Protein AF-0000000085068466 (afdb_homodimer)

Nearest PDB structures (foldseek):
  4yer-assembly1_A  TM=8.841E-01  e=5.218E-31  Thermotoga maritima MSB8
  4yer-assembly1_B  TM=8.976E-01  e=1.654E-29  Thermotoga maritima MSB8
  1vpl-assembly1_A-2  TM=9.574E-01  e=7.695E-24  Thermotoga maritima MSB8
  8ee6-assembly1_A  TM=7.856E-01  e=9.931E-26  Homo sapiens
  7lkz-assembly1_A  TM=7.893E-01  e=6.436E-24  Homo sapiens

Structure (mmCIF, N/CA/C/O backbone):
data_AF-0000000085068466-model_v1
#
loop_
_entity.id
_entity.type
_entity.pdbx_description
1 polymer 'ABC transporter related'
#
loop_
_atom_site.group_PDB
_atom_site.id
_atom_site.type_symbol
_atom_site.label_atom_id
_atom_site.label_alt_id
_atom_site.label_comp_id
_atom_site.label_asym_id
_atom_site.label_entity_id
_atom_site.label_seq_id
_atom_site.pdbx_PDB_ins_code
_atom_site.Cartn_x
_atom_site.Cartn_y
_atom_site.Cartn_z
_atom_site.occupancy
_atom_site.B_iso_or_equiv
_atom_site.auth_seq_id
_atom_site.auth_comp_id
_atom_site.auth_asym_id
_atom_site.auth_atom_id
_atom_site.pdbx_PDB_model_num
ATOM 1 N N . MET A 1 1 ? -16.109 25.438 18.203 1 51.28 1 MET A N 1
ATOM 2 C CA . MET A 1 1 ? -16.406 25 16.844 1 51.28 1 MET A CA 1
ATOM 3 C C . MET A 1 1 ? -15.141 24.953 16 1 51.28 1 MET A C 1
ATOM 5 O O . MET A 1 1 ? -14.32 25.891 16.047 1 51.28 1 MET A O 1
ATOM 9 N N . SER A 1 2 ? -14.703 23.75 15.383 1 72.5 2 SER A N 1
ATOM 10 C CA . SER A 1 2 ? -13.43 23.672 14.664 1 72.5 2 SER A CA 1
ATOM 11 C C . SER A 1 2 ? -13.398 24.641 13.492 1 72.5 2 SER A C 1
ATOM 13 O O . SER A 1 2 ? -14.406 24.844 12.812 1 72.5 2 SER A O 1
ATOM 15 N N . GLU A 1 3 ? -12.453 25.484 13.461 1 91.88 3 GLU A N 1
ATOM 16 C CA . GLU A 1 3 ? -12.25 26.484 12.422 1 91.88 3 GLU A CA 1
ATOM 17 C C . GLU A 1 3 ? -12.031 25.844 11.062 1 91.88 3 GLU A C 1
ATOM 19 O O . GLU A 1 3 ? -11.195 24.953 10.914 1 91.88 3 GLU A O 1
ATOM 24 N N . THR A 1 4 ? -12.953 26.234 10.117 1 96.12 4 THR A N 1
ATOM 25 C CA . THR A 1 4 ? -12.828 25.734 8.75 1 96.12 4 THR A CA 1
ATOM 26 C C . THR A 1 4 ? -11.805 26.562 7.965 1 96.12 4 THR A C 1
ATOM 28 O O . THR A 1 4 ? -11.867 27.797 7.957 1 96.12 4 THR A O 1
ATOM 31 N N . VAL A 1 5 ? -10.914 25.891 7.293 1 97.81 5 VAL A N 1
ATOM 32 C CA . VAL A 1 5 ? -9.859 26.641 6.613 1 97.81 5 VAL A CA 1
ATOM 33 C C . VAL A 1 5 ? -10 26.469 5.102 1 97.81 5 VAL A C 1
ATOM 35 O O . VAL A 1 5 ? -9.43 27.234 4.332 1 97.81 5 VAL A O 1
ATOM 38 N N . ILE A 1 6 ? -10.617 25.422 4.633 1 98.25 6 ILE A N 1
ATOM 39 C CA . ILE A 1 6 ? -10.969 25.234 3.229 1 98.25 6 ILE A CA 1
ATOM 40 C C . ILE A 1 6 ? -12.469 25 3.094 1 98.25 6 ILE A C 1
ATOM 42 O O . ILE A 1 6 ? -13.047 24.203 3.826 1 98.25 6 ILE A O 1
ATOM 46 N N . LYS A 1 7 ? -13.094 25.734 2.236 1 98.19 7 LYS A N 1
ATOM 47 C CA . LYS A 1 7 ? -14.5 25.516 1.906 1 98.19 7 LYS A CA 1
ATOM 48 C C . LYS A 1 7 ? -14.742 25.688 0.409 1 98.19 7 LYS A C 1
ATOM 50 O O . LYS A 1 7 ? -14.336 26.688 -0.183 1 98.19 7 LYS A O 1
ATOM 55 N N . THR A 1 8 ? -15.32 24.688 -0.163 1 98.25 8 THR A N 1
ATOM 56 C CA . THR A 1 8 ? -15.727 24.797 -1.561 1 98.25 8 THR A CA 1
ATOM 57 C C . THR A 1 8 ? -17.234 24.625 -1.7 1 98.25 8 THR A C 1
ATOM 59 O O . THR A 1 8 ? -17.859 23.891 -0.923 1 98.25 8 THR A O 1
ATOM 62 N N . THR A 1 9 ? -17.781 25.344 -2.605 1 97.88 9 THR A N 1
ATOM 63 C CA . THR A 1 9 ? -19.203 25.266 -2.893 1 97.88 9 THR A CA 1
ATOM 64 C C . THR A 1 9 ? -19.453 25.047 -4.383 1 97.88 9 THR A C 1
ATOM 66 O O . THR A 1 9 ? -19.125 25.906 -5.199 1 97.88 9 THR A O 1
ATOM 69 N N . GLN A 1 10 ? -20.016 23.875 -4.723 1 98 10 GLN A N 1
ATOM 70 C CA . GLN A 1 10 ? -20.391 23.516 -6.086 1 98 10 GLN A CA 1
ATOM 71 C C . GLN A 1 10 ? -19.234 23.766 -7.055 1 98 10 GLN A C 1
ATOM 73 O O . GLN A 1 10 ? -19.438 24.375 -8.117 1 98 10 GLN A O 1
ATOM 78 N N . LEU A 1 11 ? -18.094 23.375 -6.676 1 98.12 11 LEU A N 1
ATOM 79 C CA . LEU A 1 11 ? -16.875 23.625 -7.457 1 98.12 11 LEU A CA 1
ATOM 80 C C . LEU A 1 11 ? -16.844 22.734 -8.695 1 98.12 11 LEU A C 1
ATOM 82 O O . LEU A 1 11 ? -17.047 21.516 -8.602 1 98.12 11 LEU A O 1
ATOM 86 N N . CYS A 1 12 ? -16.656 23.344 -9.828 1 98.38 12 CYS A N 1
ATOM 87 C CA . CYS A 1 12 ? -16.641 22.625 -11.094 1 98.38 12 CYS A CA 1
ATOM 88 C C . CYS A 1 12 ? -15.422 23 -11.93 1 98.38 12 CYS A C 1
ATOM 90 O O . CYS A 1 12 ? -14.922 24.125 -11.836 1 98.38 12 CYS A O 1
ATOM 92 N N . ARG A 1 13 ? -14.914 22.031 -12.648 1 97.94 13 ARG A N 1
ATOM 93 C CA . ARG A 1 13 ? -13.914 22.281 -13.68 1 97.94 13 ARG A CA 1
ATOM 94 C C . ARG A 1 13 ? -14.172 21.422 -14.914 1 97.94 13 ARG A C 1
ATOM 96 O O . ARG A 1 13 ? -14.188 20.203 -14.836 1 97.94 13 ARG A O 1
ATOM 103 N N . ASP A 1 14 ? -14.344 22.109 -16 1 97.12 14 ASP A N 1
ATOM 104 C CA . ASP A 1 14 ? -14.523 21.453 -17.297 1 97.12 14 ASP A CA 1
ATOM 105 C C . ASP A 1 14 ? -13.336 21.719 -18.219 1 97.12 14 ASP A C 1
ATOM 107 O O . ASP A 1 14 ? -12.797 22.828 -18.25 1 97.12 14 ASP A O 1
ATOM 111 N N . PHE A 1 15 ? -12.875 20.672 -18.875 1 95.56 15 PHE A N 1
ATOM 112 C CA . PHE A 1 15 ? -11.938 20.781 -19.984 1 95.56 15 PHE A CA 1
ATOM 113 C C . PHE A 1 15 ? -12.602 20.391 -21.297 1 95.56 15 PHE A C 1
ATOM 115 O O . PHE A 1 15 ? -12.602 19.203 -21.672 1 95.56 15 PHE A O 1
ATOM 122 N N . GLY A 1 16 ? -13.023 21.375 -21.984 1 94.31 16 GLY A N 1
ATOM 123 C CA . GLY A 1 16 ? -13.852 21.016 -23.125 1 94.31 16 GLY A CA 1
ATOM 124 C C . GLY A 1 16 ? -15.078 20.203 -22.75 1 94.31 16 GLY A C 1
ATOM 125 O O . GLY A 1 16 ? -15.875 20.641 -21.906 1 94.31 16 GLY A O 1
ATOM 126 N N . SER A 1 17 ? -15.117 19 -23.297 1 93 17 SER A N 1
ATOM 127 C CA . SER A 1 17 ? -16.266 18.156 -23.016 1 93 17 SER A CA 1
ATOM 128 C C . SER A 1 17 ? -16.047 17.312 -21.766 1 93 17 SER A C 1
ATOM 130 O O . SER A 1 17 ? -17 16.75 -21.219 1 93 17 SER A O 1
ATOM 132 N N . LEU A 1 18 ? -14.891 17.328 -21.25 1 93.38 18 LEU A N 1
ATOM 133 C CA . LEU A 1 18 ? -14.562 16.516 -20.078 1 93.38 18 LEU A CA 1
ATOM 134 C C . LEU A 1 18 ? -14.906 17.266 -18.797 1 93.38 18 LEU A C 1
ATOM 136 O O . LEU A 1 18 ? -14.398 18.359 -18.562 1 93.38 18 LEU A O 1
ATOM 140 N N . LYS A 1 19 ? -15.82 16.703 -18.031 1 96.06 19 LYS A N 1
ATOM 141 C CA . LYS A 1 19 ? -16.141 17.25 -16.719 1 96.06 19 LYS A CA 1
ATOM 142 C C . LYS A 1 19 ? -15.188 16.688 -15.656 1 96.06 19 LYS A C 1
ATOM 144 O O . LYS A 1 19 ? -15.5 15.711 -14.984 1 96.06 19 LYS A O 1
ATOM 149 N N . ALA A 1 20 ? -14.141 17.344 -15.391 1 96.56 20 ALA A N 1
ATOM 150 C CA . ALA A 1 20 ? -13.07 16.844 -14.531 1 96.56 20 ALA A CA 1
ATOM 151 C C . ALA A 1 20 ? -13.477 16.891 -13.062 1 96.56 20 ALA A C 1
ATOM 153 O O . ALA A 1 20 ? -13.094 16.031 -12.273 1 96.56 20 ALA A O 1
ATOM 154 N N . ILE A 1 21 ? -14.18 17.938 -12.648 1 98.31 21 ILE A N 1
ATOM 155 C CA . ILE A 1 21 ? -14.734 18.094 -11.312 1 98.31 21 ILE A CA 1
ATOM 156 C C . ILE A 1 21 ? -16.188 18.547 -11.406 1 98.31 21 ILE A C 1
ATOM 158 O O . ILE A 1 21 ? -16.5 19.5 -12.117 1 98.31 21 ILE A O 1
ATOM 162 N N . GLN A 1 22 ? -16.984 17.797 -10.688 1 98.12 22 GLN A N 1
ATOM 163 C CA . GLN A 1 22 ? -18.406 18.094 -10.758 1 98.12 22 GLN A CA 1
ATOM 164 C C . GLN A 1 22 ? -18.984 18.375 -9.367 1 98.12 22 GLN A C 1
ATOM 166 O O . GLN A 1 22 ? -19.156 17.469 -8.562 1 98.12 22 GLN A O 1
ATOM 171 N N . ASN A 1 23 ? -19.312 19.641 -9.102 1 97.69 23 ASN A N 1
ATOM 172 C CA . ASN A 1 23 ? -20.016 20.094 -7.902 1 97.69 23 ASN A CA 1
ATOM 173 C C . ASN A 1 23 ? -19.344 19.578 -6.633 1 97.69 23 ASN A C 1
ATOM 175 O O . ASN A 1 23 ? -20 18.938 -5.805 1 97.69 23 ASN A O 1
ATOM 179 N N . LEU A 1 24 ? -18.125 19.828 -6.523 1 98.12 24 LEU A N 1
ATOM 180 C CA . LEU A 1 24 ? -17.344 19.375 -5.375 1 98.12 24 LEU A CA 1
ATOM 181 C C . LEU A 1 24 ? -17.562 20.297 -4.172 1 98.12 24 LEU A C 1
ATOM 183 O O . LEU A 1 24 ? -17.188 21.469 -4.199 1 98.12 24 LEU A O 1
ATOM 187 N N . ASP A 1 25 ? -18.266 19.797 -3.166 1 98.25 25 ASP A N 1
ATOM 188 C CA . ASP A 1 25 ? -18.484 20.453 -1.882 1 98.25 25 ASP A CA 1
ATOM 189 C C . ASP A 1 25 ? -17.734 19.734 -0.762 1 98.25 25 ASP A C 1
ATOM 191 O O . ASP A 1 25 ? -17.984 18.562 -0.499 1 98.25 25 ASP A O 1
ATOM 195 N N . PHE A 1 26 ? -16.797 20.5 -0.162 1 96.75 26 PHE A N 1
ATOM 196 C CA . PHE A 1 26 ? -16.141 19.906 1.005 1 96.75 26 PHE A CA 1
ATOM 197 C C . PHE A 1 26 ? -15.547 20.984 1.899 1 96.75 26 PHE A C 1
ATOM 199 O O . PHE A 1 26 ? -15.469 22.156 1.504 1 96.75 26 PHE A O 1
ATOM 206 N N . GLU A 1 27 ? -15.297 20.562 3.104 1 97.81 27 GLU A N 1
ATOM 207 C CA . GLU A 1 27 ? -14.695 21.453 4.098 1 97.81 27 GLU A CA 1
ATOM 208 C C . GLU A 1 27 ? -13.547 20.766 4.824 1 97.81 27 GLU A C 1
ATOM 210 O O . GLU A 1 27 ? -13.578 19.562 5.051 1 97.81 27 GLU A O 1
ATOM 215 N N . VAL A 1 28 ? -12.539 21.547 5.102 1 97.88 28 VAL A N 1
ATOM 216 C CA . VAL A 1 28 ? -11.398 21.062 5.875 1 97.88 28 VAL A CA 1
ATOM 217 C C . VAL A 1 28 ? -11.227 21.906 7.133 1 97.88 28 VAL A C 1
ATOM 219 O O . VAL A 1 28 ? -11.234 23.141 7.062 1 97.88 28 VAL A O 1
ATOM 222 N N . GLU A 1 29 ? -11.102 21.25 8.242 1 96.44 29 GLU A N 1
ATOM 223 C CA . GLU A 1 29 ? -10.906 21.922 9.516 1 96.44 29 GLU A CA 1
ATOM 224 C C . GLU A 1 29 ? -9.43 22.203 9.781 1 96.44 29 GLU A C 1
ATOM 226 O O . GLU A 1 29 ? -8.562 21.484 9.281 1 96.44 29 GLU A O 1
ATOM 231 N N . LYS A 1 30 ? -9.234 23.234 10.562 1 96.88 30 LYS A N 1
ATOM 232 C CA . LYS A 1 30 ? -7.875 23.641 10.914 1 96.88 30 LYS A CA 1
ATOM 233 C C . LYS A 1 30 ? -7.156 22.531 11.688 1 96.88 30 LYS A C 1
ATOM 235 O O . LYS A 1 30 ? -7.75 21.875 12.547 1 96.88 30 LYS A O 1
ATOM 240 N N . GLY A 1 31 ? -5.949 22.312 11.32 1 94.12 31 GLY A N 1
ATOM 241 C CA . GLY A 1 31 ? -5.07 21.453 12.086 1 94.12 31 GLY A CA 1
ATOM 242 C C . GLY A 1 31 ? -5.32 19.969 11.844 1 94.12 31 GLY A C 1
ATOM 243 O O . GLY A 1 31 ? -5.035 19.141 12.703 1 94.12 31 GLY A O 1
ATOM 244 N N . GLN A 1 32 ? -5.863 19.609 10.711 1 95.38 32 GLN A N 1
ATOM 245 C CA . GLN A 1 32 ? -6.113 18.219 10.375 1 95.38 32 GLN A CA 1
ATOM 246 C C . GLN A 1 32 ? -5.504 17.859 9.023 1 95.38 32 GLN A C 1
ATOM 248 O O . GLN A 1 32 ? -5.227 18.734 8.203 1 95.38 32 GLN A O 1
ATOM 253 N N . ILE A 1 33 ? -5.254 16.625 8.945 1 97.62 33 ILE A N 1
ATOM 254 C CA . ILE A 1 33 ? -4.895 16.094 7.637 1 97.62 33 ILE A CA 1
ATOM 255 C C . ILE A 1 33 ? -6.145 15.586 6.922 1 97.62 33 ILE A C 1
ATOM 257 O O . ILE A 1 33 ? -6.832 14.688 7.426 1 97.62 33 ILE A O 1
ATOM 261 N N . TYR A 1 34 ? -6.465 16.219 5.805 1 98.44 34 TYR A N 1
ATOM 262 C CA . TYR A 1 34 ? -7.594 15.828 4.965 1 98.44 34 TYR A CA 1
ATOM 263 C C . TYR A 1 34 ? -7.117 15.156 3.686 1 98.44 34 TYR A C 1
ATOM 265 O O . TYR A 1 34 ? -6.219 15.664 3.008 1 98.44 34 TYR A O 1
ATOM 273 N N . GLY A 1 35 ? -7.746 13.992 3.311 1 98.12 35 GLY A N 1
ATOM 274 C CA . GLY A 1 35 ? -7.273 13.234 2.162 1 98.12 35 GLY A CA 1
ATOM 275 C C . GLY A 1 35 ? -8.258 13.227 1.009 1 98.12 35 GLY A C 1
ATOM 276 O O . GLY A 1 35 ? -9.469 13.141 1.22 1 98.12 35 GLY A O 1
ATOM 277 N N . PHE A 1 36 ? -7.766 13.422 -0.178 1 97.88 36 PHE A N 1
ATOM 278 C CA . PHE A 1 36 ? -8.461 13.039 -1.405 1 97.88 36 PHE A CA 1
ATOM 279 C C . PHE A 1 36 ? -8.023 11.656 -1.865 1 97.88 36 PHE A C 1
ATOM 281 O O . PHE A 1 36 ? -6.863 11.445 -2.221 1 97.88 36 PHE A O 1
ATOM 288 N N . LEU A 1 37 ? -8.938 10.766 -1.824 1 95.88 37 LEU A N 1
ATOM 289 C CA . LEU A 1 37 ? -8.672 9.398 -2.256 1 95.88 37 LEU A CA 1
ATOM 290 C C . LEU A 1 37 ? -9.414 9.078 -3.549 1 95.88 37 LEU A C 1
ATOM 292 O O . LEU A 1 37 ? -10.586 9.438 -3.697 1 95.88 37 LEU A O 1
ATOM 296 N N . GLY A 1 38 ? -8.797 8.414 -4.461 1 92.75 38 GLY A N 1
ATOM 297 C CA . GLY A 1 38 ? -9.406 8 -5.719 1 92.75 38 GLY A CA 1
ATOM 298 C C . GLY A 1 38 ? -8.398 7.504 -6.734 1 92.75 38 GLY A C 1
ATOM 299 O O . GLY A 1 38 ? -7.191 7.637 -6.535 1 92.75 38 GLY A O 1
ATOM 300 N N . PRO A 1 39 ? -8.906 6.91 -7.805 1 88.75 39 PRO A N 1
ATOM 301 C CA . PRO A 1 39 ? -8 6.422 -8.852 1 88.75 39 PRO A CA 1
ATOM 302 C C . PRO A 1 39 ? -7.352 7.547 -9.648 1 88.75 39 PRO A C 1
ATOM 304 O O . PRO A 1 39 ? -7.695 8.719 -9.461 1 88.75 39 PRO A O 1
ATOM 307 N N . ASN A 1 40 ? -6.418 7.129 -10.484 1 84.44 40 ASN A N 1
ATOM 308 C CA . ASN A 1 40 ? -5.793 8.109 -11.359 1 84.44 40 ASN A CA 1
ATOM 309 C C . ASN A 1 40 ? -6.801 8.711 -12.336 1 84.44 40 ASN A C 1
ATOM 311 O O . ASN A 1 40 ? -7.656 8 -12.867 1 84.44 40 ASN A O 1
ATOM 315 N N . GLY A 1 41 ? -6.77 9.977 -12.414 1 87.56 41 GLY A N 1
ATOM 316 C CA . GLY A 1 41 ? -7.625 10.656 -13.375 1 87.56 41 GLY A CA 1
ATOM 317 C C . GLY A 1 41 ? -8.977 11.039 -12.805 1 87.56 41 GLY A C 1
ATOM 318 O O . GLY A 1 41 ? -9.805 11.633 -13.492 1 87.56 41 GLY A O 1
ATOM 319 N N . CYS A 1 42 ? -9.125 10.844 -11.523 1 91.25 42 CYS A N 1
ATOM 320 C CA . CYS A 1 42 ? -10.453 11.078 -10.961 1 91.25 42 CYS A CA 1
ATOM 321 C C . CYS A 1 42 ? -10.633 12.547 -10.602 1 91.25 42 CYS A C 1
ATOM 323 O O . CYS A 1 42 ? -11.727 12.961 -10.203 1 91.25 42 CYS A O 1
ATOM 325 N N . GLY A 1 43 ? -9.586 13.32 -10.641 1 95.19 43 GLY A N 1
ATOM 326 C CA . GLY A 1 43 ? -9.742 14.75 -10.438 1 95.19 43 GLY A CA 1
ATOM 327 C C . GLY A 1 43 ? -8.961 15.273 -9.242 1 95.19 43 GLY A C 1
ATOM 328 O O . GLY A 1 43 ? -9.031 16.469 -8.922 1 95.19 43 GLY A O 1
ATOM 329 N N . LYS A 1 44 ? -8.211 14.438 -8.508 1 96.56 44 LYS A N 1
ATOM 330 C CA . LYS A 1 44 ? -7.492 14.852 -7.305 1 96.56 44 LYS A CA 1
ATOM 331 C C . LYS A 1 44 ? -6.543 16 -7.602 1 96.56 44 LYS A C 1
ATOM 333 O O . LYS A 1 44 ? -6.586 17.047 -6.93 1 96.56 44 LYS A O 1
ATOM 338 N N . THR A 1 45 ? -5.699 15.844 -8.625 1 95.69 45 THR A N 1
ATOM 339 C CA . THR A 1 45 ? -4.73 16.859 -9.023 1 95.69 45 THR A CA 1
ATOM 340 C C . THR A 1 45 ? -5.438 18.125 -9.516 1 95.69 45 THR A C 1
ATOM 342 O O . THR A 1 45 ? -5.035 19.234 -9.18 1 95.69 45 THR A O 1
ATOM 345 N N . THR A 1 46 ? -6.5 17.969 -10.281 1 97.06 46 THR A N 1
ATOM 346 C CA . THR A 1 46 ? -7.289 19.094 -10.773 1 97.06 46 THR A CA 1
ATOM 347 C C . THR A 1 46 ? -7.867 19.891 -9.617 1 97.06 46 THR A C 1
ATOM 349 O O . THR A 1 46 ? -7.793 21.125 -9.609 1 97.06 46 THR A O 1
ATOM 352 N N . ALA A 1 47 ? -8.383 19.203 -8.633 1 97.88 47 ALA A N 1
ATOM 353 C CA . ALA A 1 47 ? -8.945 19.875 -7.457 1 97.88 47 ALA A CA 1
ATOM 354 C C . ALA A 1 47 ? -7.871 20.656 -6.699 1 97.88 47 ALA A C 1
ATOM 356 O O . ALA A 1 47 ? -8.07 21.812 -6.355 1 97.88 47 ALA A O 1
ATOM 357 N N . ILE A 1 48 ? -6.742 20.047 -6.488 1 97.62 48 ILE A N 1
ATOM 358 C CA . ILE A 1 48 ? -5.668 20.672 -5.727 1 97.62 48 ILE A CA 1
ATOM 359 C C . ILE A 1 48 ? -5.164 21.906 -6.469 1 97.62 48 ILE A C 1
ATOM 361 O O . ILE A 1 48 ? -4.902 22.953 -5.855 1 97.62 48 ILE A O 1
ATOM 365 N N . ARG A 1 49 ? -5.055 21.797 -7.746 1 96.06 49 ARG A N 1
ATOM 366 C CA . ARG A 1 49 ? -4.582 22.938 -8.539 1 96.06 49 ARG A CA 1
ATOM 367 C C . ARG A 1 49 ? -5.562 24.094 -8.469 1 96.06 49 ARG A C 1
ATOM 369 O O . ARG A 1 49 ? -5.156 25.266 -8.477 1 96.06 49 ARG A O 1
ATOM 376 N N . MET A 1 50 ? -6.852 23.828 -8.406 1 97.5 50 MET A N 1
ATOM 377 C CA . MET A 1 50 ? -7.836 24.891 -8.227 1 97.5 50 MET A CA 1
ATOM 378 C C . MET A 1 50 ? -7.715 25.516 -6.836 1 97.5 50 MET A C 1
ATOM 380 O O . MET A 1 50 ? -7.777 26.734 -6.691 1 97.5 50 MET A O 1
ATOM 384 N N . LEU A 1 51 ? -7.473 24.688 -5.855 1 97.69 51 LEU A N 1
ATOM 385 C CA . LEU A 1 51 ? -7.391 25.141 -4.473 1 97.69 51 LEU A CA 1
ATOM 386 C C . LEU A 1 51 ? -6.137 25.984 -4.246 1 97.69 51 LEU A C 1
ATOM 388 O O . LEU A 1 51 ? -6.105 26.828 -3.355 1 97.69 51 LEU A O 1
ATOM 392 N N . THR A 1 52 ? -5.105 25.734 -5.047 1 95.31 52 THR A N 1
ATOM 393 C CA . THR A 1 52 ? -3.865 26.5 -4.914 1 95.31 52 THR A CA 1
ATOM 394 C C . THR A 1 52 ? -3.895 27.734 -5.793 1 95.31 52 THR A C 1
ATOM 396 O O . THR A 1 52 ? -2.967 28.547 -5.758 1 95.31 52 THR A O 1
ATOM 399 N N . GLY A 1 53 ? -4.887 27.859 -6.613 1 93.88 53 GLY A N 1
ATOM 400 C CA . GLY A 1 53 ? -5.012 29.016 -7.496 1 93.88 53 GLY A CA 1
ATOM 401 C C . GLY A 1 53 ? -4.293 28.828 -8.82 1 93.88 53 GLY A C 1
ATOM 402 O O . GLY A 1 53 ? -4.266 29.734 -9.648 1 93.88 53 GLY A O 1
ATOM 403 N N . LEU A 1 54 ? -3.727 27.672 -9.062 1 91.94 54 LEU A N 1
ATOM 404 C CA . LEU A 1 54 ? -2.969 27.406 -10.281 1 91.94 54 LEU A CA 1
ATOM 405 C C . LEU A 1 54 ? -3.902 27.094 -11.445 1 91.94 54 LEU A C 1
ATOM 407 O O . LEU A 1 54 ? -3.486 27.109 -12.602 1 91.94 54 LEU A O 1
ATOM 411 N N . LEU A 1 55 ? -5.086 26.75 -11.133 1 94.75 55 LEU A N 1
ATOM 412 C CA . LEU A 1 55 ? -6.109 26.453 -12.125 1 94.75 55 LEU A CA 1
ATOM 413 C C . LEU A 1 55 ? -7.422 27.156 -11.781 1 94.75 55 LEU A C 1
ATOM 415 O O . LEU A 1 55 ? -7.832 27.172 -10.625 1 94.75 55 LEU A O 1
ATOM 419 N N . LEU A 1 56 ? -8.023 27.781 -12.742 1 96.06 56 LEU A N 1
ATOM 420 C CA . LEU A 1 56 ? -9.289 28.469 -12.523 1 96.06 56 LEU A CA 1
ATOM 421 C C . LEU A 1 56 ? -10.461 27.484 -12.594 1 96.06 56 LEU A C 1
ATOM 423 O O . LEU A 1 56 ? -10.523 26.656 -13.5 1 96.06 56 LEU A O 1
ATOM 427 N N . PRO A 1 57 ? -11.359 27.625 -11.68 1 97.06 57 PRO A N 1
ATOM 428 C CA . PRO A 1 57 ? -12.578 26.812 -11.781 1 97.06 57 PRO A CA 1
ATOM 429 C C . PRO A 1 57 ? -13.492 27.266 -12.914 1 97.06 57 PRO A C 1
ATOM 431 O O . PRO A 1 57 ? -13.414 28.422 -13.352 1 97.06 57 PRO A O 1
ATOM 434 N N . THR A 1 58 ? -14.258 26.281 -13.422 1 97.69 58 THR A N 1
ATOM 435 C CA . THR A 1 58 ? -15.297 26.625 -14.383 1 97.69 58 THR A CA 1
ATOM 436 C C . THR A 1 58 ? -16.5 27.234 -13.672 1 97.69 58 THR A C 1
ATOM 438 O O . THR A 1 58 ? -17.141 28.141 -14.203 1 97.69 58 THR A O 1
ATOM 441 N N . ALA A 1 59 ? -16.828 26.734 -12.57 1 97.62 59 ALA A N 1
ATOM 442 C CA . ALA A 1 59 ? -17.938 27.234 -11.742 1 97.62 59 ALA A CA 1
ATOM 443 C C . ALA A 1 59 ? -17.703 26.891 -10.273 1 97.62 59 ALA A C 1
ATOM 445 O O . ALA A 1 59 ? -16.844 26.062 -9.945 1 97.62 59 ALA A O 1
ATOM 446 N N . GLY A 1 60 ? -18.422 27.594 -9.398 1 97.69 60 GLY A N 1
ATOM 447 C CA . GLY A 1 60 ? -18.328 27.328 -7.973 1 97.69 60 GLY A CA 1
ATOM 448 C C . GLY A 1 60 ? -17.438 28.312 -7.242 1 97.69 60 GLY A C 1
ATOM 449 O O . GLY A 1 60 ? -16.922 29.266 -7.84 1 97.69 60 GLY A O 1
ATOM 450 N N . ASP A 1 61 ? -17.312 28.047 -5.953 1 97.5 61 ASP A N 1
ATOM 451 C CA . ASP A 1 61 ? -16.578 28.984 -5.109 1 97.5 61 ASP A CA 1
ATOM 452 C C . ASP A 1 61 ? -15.57 28.25 -4.23 1 97.5 61 ASP A C 1
ATOM 454 O O . ASP A 1 61 ? -15.789 27.094 -3.854 1 97.5 61 ASP A O 1
ATOM 458 N N . ILE A 1 62 ? -14.492 28.953 -3.992 1 98.06 62 ILE A N 1
ATOM 459 C CA . ILE A 1 62 ? -13.438 28.453 -3.119 1 98.06 62 ILE A CA 1
ATOM 460 C C . ILE A 1 62 ? -13.094 29.484 -2.059 1 98.06 62 ILE A C 1
ATOM 462 O O . ILE A 1 62 ? -12.812 30.641 -2.385 1 98.06 62 ILE A O 1
ATOM 466 N N . GLU A 1 63 ? -13.18 29.094 -0.886 1 98 63 GLU A N 1
ATOM 467 C CA . GLU A 1 63 ? -12.703 29.906 0.235 1 98 63 GLU A CA 1
ATOM 468 C C . GLU A 1 63 ? -11.609 29.172 1.012 1 98 63 GLU A C 1
ATOM 470 O O . GLU A 1 63 ? -11.797 28.031 1.447 1 98 63 GLU A O 1
ATOM 475 N N . ILE A 1 64 ? -10.453 29.812 1.166 1 97.88 64 ILE A N 1
ATOM 476 C CA . ILE A 1 64 ? -9.32 29.234 1.872 1 97.88 64 ILE A CA 1
ATOM 477 C C . ILE A 1 64 ? -8.75 30.266 2.852 1 97.88 64 ILE A C 1
ATOM 479 O O . ILE A 1 64 ? -8.336 31.344 2.451 1 97.88 64 ILE A O 1
ATOM 483 N N . LEU A 1 65 ? -8.711 29.891 4.121 1 97.12 65 LEU A N 1
ATOM 484 C CA . LEU A 1 65 ? -8.164 30.766 5.16 1 97.12 65 LEU A CA 1
ATOM 485 C C . LEU A 1 65 ? -8.828 32.125 5.125 1 97.12 65 LEU A C 1
ATOM 487 O O . LEU A 1 65 ? -8.148 33.156 5.211 1 97.12 65 LEU A O 1
ATOM 491 N N . GLY A 1 66 ? -10.109 32.094 4.828 1 95.25 66 GLY A N 1
ATOM 492 C CA . GLY A 1 66 ? -10.875 33.344 4.797 1 95.25 66 GLY A CA 1
ATOM 493 C C . GLY A 1 66 ? -10.711 34.094 3.504 1 95.25 66 GLY A C 1
ATOM 494 O O . GLY A 1 66 ? -11.328 35.156 3.318 1 95.25 66 GLY A O 1
ATOM 495 N N . LEU A 1 67 ? -9.93 33.656 2.604 1 96.62 67 LEU A N 1
ATOM 496 C CA . LEU A 1 67 ? -9.672 34.281 1.318 1 96.62 67 LEU A CA 1
ATOM 497 C C . LEU A 1 67 ? -10.492 33.625 0.212 1 96.62 67 LEU A C 1
ATOM 499 O O . LEU A 1 67 ? -10.719 32.438 0.236 1 96.62 67 LEU A O 1
ATOM 503 N N . GLN A 1 68 ? -10.891 34.438 -0.766 1 96.44 68 GLN A N 1
ATOM 504 C CA . GLN A 1 68 ? -11.695 33.969 -1.877 1 96.44 68 GLN A CA 1
ATOM 505 C C . GLN A 1 68 ? -10.859 33.812 -3.145 1 96.44 68 GLN A C 1
ATOM 507 O O . GLN A 1 68 ? -10.086 34.719 -3.488 1 96.44 68 GLN A O 1
ATOM 512 N N . LEU A 1 69 ? -10.977 32.656 -3.809 1 93.69 69 LEU A N 1
ATOM 513 C CA . LEU A 1 69 ? -10.289 32.438 -5.074 1 93.69 69 LEU A CA 1
ATOM 514 C C . LEU A 1 69 ? -11.234 32.656 -6.25 1 93.69 69 LEU A C 1
ATOM 516 O O . LEU A 1 69 ? -12.422 32.312 -6.164 1 93.69 69 LEU A O 1
ATOM 520 N N . PRO A 1 70 ? -10.742 33.281 -7.266 1 91.5 70 PRO A N 1
ATOM 521 C CA . PRO A 1 70 ? -9.359 33.594 -7.617 1 91.5 70 PRO A CA 1
ATOM 522 C C . PRO A 1 70 ? -8.953 35 -7.172 1 91.5 70 PRO A C 1
ATOM 524 O O . PRO A 1 70 ? -7.777 35.375 -7.285 1 91.5 70 PRO A O 1
ATOM 527 N N . ARG A 1 71 ? -9.852 35.688 -6.57 1 91.56 71 ARG A N 1
ATOM 528 C CA . ARG A 1 71 ? -9.648 37.094 -6.234 1 91.56 71 ARG A CA 1
ATOM 529 C C . ARG A 1 71 ? -8.414 37.281 -5.348 1 91.56 71 ARG A C 1
ATOM 531 O O . ARG A 1 71 ? -7.617 38.188 -5.559 1 91.56 71 ARG A O 1
ATOM 538 N N . ASP A 1 72 ? -8.234 36.5 -4.387 1 93.44 72 ASP A N 1
ATOM 539 C CA . ASP A 1 72 ? -7.191 36.656 -3.379 1 93.44 72 ASP A CA 1
ATOM 540 C C . ASP A 1 72 ? -6.059 35.656 -3.594 1 93.44 72 ASP A C 1
ATOM 542 O O . ASP A 1 72 ? -5.395 35.25 -2.641 1 93.44 72 ASP A O 1
ATOM 546 N N . ALA A 1 73 ? -5.852 35.188 -4.746 1 91.31 73 ALA A N 1
ATOM 547 C CA . ALA A 1 73 ? -4.891 34.125 -5.062 1 91.31 73 ALA A CA 1
ATOM 548 C C . ALA A 1 73 ? -3.479 34.531 -4.648 1 91.31 73 ALA A C 1
ATOM 550 O O . ALA A 1 73 ? -2.719 33.719 -4.125 1 91.31 73 ALA A O 1
ATOM 551 N N . GLU A 1 74 ? -3.088 35.719 -4.859 1 89.69 74 GLU A N 1
ATOM 552 C CA . GLU A 1 74 ? -1.742 36.188 -4.543 1 89.69 74 GLU A CA 1
ATOM 553 C C . GLU A 1 74 ? -1.495 36.188 -3.035 1 89.69 74 GLU A C 1
ATOM 555 O O . GLU A 1 74 ? -0.421 35.781 -2.58 1 89.69 74 GLU A O 1
ATOM 560 N N . LYS A 1 75 ? -2.479 36.625 -2.322 1 92.88 75 LYS A N 1
ATOM 561 C CA . LYS A 1 75 ? -2.375 36.594 -0.865 1 92.88 75 LYS A CA 1
ATOM 562 C C . LYS A 1 75 ? -2.256 35.188 -0.324 1 92.88 75 LYS A C 1
ATOM 564 O O . LYS A 1 75 ? -1.564 34.938 0.668 1 92.88 75 LYS A O 1
ATOM 569 N N . LEU A 1 76 ? -2.949 34.344 -0.955 1 94.38 76 LEU A N 1
ATOM 570 C CA . LEU A 1 76 ? -2.98 32.969 -0.509 1 94.38 76 LEU A CA 1
ATOM 571 C C . LEU A 1 76 ? -1.629 32.312 -0.723 1 94.38 76 LEU A C 1
ATOM 573 O O . LEU A 1 76 ? -1.218 31.453 0.074 1 94.38 76 LEU A O 1
ATOM 577 N N . ARG A 1 77 ? -0.956 32.688 -1.722 1 90.25 77 ARG A N 1
ATOM 578 C CA . ARG A 1 77 ? 0.29 32.031 -2.145 1 90.25 77 ARG A CA 1
ATOM 579 C C . ARG A 1 77 ? 1.318 32.062 -1.019 1 90.25 77 ARG A C 1
ATOM 581 O O . ARG A 1 77 ? 2.098 31.109 -0.876 1 90.25 77 ARG A O 1
ATOM 588 N N . LEU A 1 78 ? 1.301 33 -0.222 1 91.12 78 LEU A N 1
ATOM 589 C CA . LEU A 1 78 ? 2.293 33.156 0.835 1 91.12 78 LEU A CA 1
ATOM 590 C C . LEU A 1 78 ? 1.907 32.344 2.066 1 91.12 78 LEU A C 1
ATOM 592 O O . LEU A 1 78 ? 2.729 32.156 2.965 1 91.12 78 LEU A O 1
ATOM 596 N N . LYS A 1 79 ? 0.704 31.875 2.041 1 96.25 79 LYS A N 1
ATOM 597 C CA . LYS A 1 79 ? 0.196 31.172 3.221 1 96.25 79 LYS A CA 1
ATOM 598 C C . LYS A 1 79 ? 0.16 29.672 2.998 1 96.25 79 LYS A C 1
ATOM 600 O O . LYS A 1 79 ? -0.004 28.891 3.947 1 96.25 79 LYS A O 1
ATOM 605 N N . ILE A 1 80 ? 0.393 29.281 1.734 1 97.19 80 ILE A N 1
ATOM 606 C CA . ILE A 1 80 ? 0.217 27.875 1.444 1 97.19 80 ILE A CA 1
ATOM 607 C C . ILE A 1 80 ? 1.521 27.281 0.902 1 97.19 80 ILE A C 1
ATOM 609 O O . ILE A 1 80 ? 2.311 28 0.275 1 97.19 80 ILE A O 1
ATOM 613 N N . GLY A 1 81 ? 1.812 26.047 1.238 1 96.81 81 GLY A N 1
ATOM 614 C CA . GLY A 1 81 ? 2.828 25.234 0.598 1 96.81 81 GLY A CA 1
ATOM 615 C C . GLY A 1 81 ? 2.248 24.188 -0.336 1 96.81 81 GLY A C 1
ATOM 616 O O . GLY A 1 81 ? 1.138 23.688 -0.116 1 96.81 81 GLY A O 1
ATOM 617 N N . TYR A 1 82 ? 3.016 23.891 -1.354 1 95.94 82 TYR A N 1
ATOM 618 C CA . TYR A 1 82 ? 2.525 22.938 -2.346 1 95.94 82 TYR A CA 1
ATOM 619 C C . TYR A 1 82 ? 3.645 22.016 -2.816 1 95.94 82 TYR A C 1
ATOM 621 O O . TYR A 1 82 ? 4.684 22.484 -3.289 1 95.94 82 TYR A O 1
ATOM 629 N N . MET A 1 83 ? 3.412 20.734 -2.564 1 95.25 83 MET A N 1
ATOM 630 C CA . MET A 1 83 ? 4.277 19.703 -3.129 1 95.25 83 MET A CA 1
ATOM 631 C C . MET A 1 83 ? 3.58 18.984 -4.277 1 95.25 83 MET A C 1
ATOM 633 O O . MET A 1 83 ? 2.592 18.281 -4.066 1 95.25 83 MET A O 1
ATOM 637 N N . THR A 1 84 ? 4.195 19.078 -5.48 1 91.81 84 THR A N 1
ATOM 638 C CA . THR A 1 84 ? 3.615 18.453 -6.668 1 91.81 84 THR A CA 1
ATOM 639 C C . THR A 1 84 ? 4.008 16.984 -6.754 1 91.81 84 THR A C 1
ATOM 641 O O . THR A 1 84 ? 4.91 16.531 -6.051 1 91.81 84 THR A O 1
ATOM 644 N N . GLN A 1 85 ? 3.305 16.281 -7.633 1 82.75 85 GLN A N 1
ATOM 645 C CA . GLN A 1 85 ? 3.541 14.859 -7.82 1 82.75 85 GLN A CA 1
ATOM 646 C C . GLN A 1 85 ? 4.949 14.594 -8.352 1 82.75 85 GLN A C 1
ATOM 648 O O . GLN A 1 85 ? 5.633 13.688 -7.883 1 82.75 85 GLN A O 1
ATOM 653 N N . LYS A 1 86 ? 5.48 15.195 -9.312 1 77 86 LYS A N 1
ATOM 654 C CA . LYS A 1 86 ? 6.789 14.984 -9.93 1 77 86 LYS A CA 1
ATOM 655 C C . LYS A 1 86 ? 7.867 15.805 -9.227 1 77 86 LYS A C 1
ATOM 657 O O . LYS A 1 86 ? 9.031 15.789 -9.633 1 77 86 LYS A O 1
ATOM 662 N N . PHE A 1 87 ? 7.77 16.266 -8.266 1 70.62 87 PHE A N 1
ATOM 663 C CA . PHE A 1 87 ? 8.688 17.078 -7.492 1 70.62 87 PHE A CA 1
ATOM 664 C C . PHE A 1 87 ? 9.18 18.281 -8.305 1 70.62 87 PHE A C 1
ATOM 666 O O . PHE A 1 87 ? 9.555 18.125 -9.469 1 70.62 87 PHE A O 1
ATOM 673 N N . SER A 1 88 ? 9.078 19.375 -7.801 1 77.81 88 SER A N 1
ATOM 674 C CA . SER A 1 88 ? 9.562 20.578 -8.461 1 77.81 88 SER A CA 1
ATOM 675 C C . SER A 1 88 ? 10.961 20.953 -7.98 1 77.81 88 SER A C 1
ATOM 677 O O . SER A 1 88 ? 11.18 22.062 -7.496 1 77.81 88 SER A O 1
ATOM 679 N N . LEU A 1 89 ? 11.812 19.984 -8.047 1 88.81 89 LEU A N 1
ATOM 680 C CA . LEU A 1 89 ? 13.18 20.234 -7.605 1 88.81 89 LEU A CA 1
ATOM 681 C C . LEU A 1 89 ? 14.133 20.328 -8.797 1 88.81 89 LEU A C 1
ATOM 683 O O . LEU A 1 89 ? 13.852 19.75 -9.859 1 88.81 89 LEU A O 1
ATOM 687 N N . TYR A 1 90 ? 15.188 21.109 -8.617 1 91.44 90 TYR A N 1
ATOM 688 C CA . TYR A 1 90 ? 16.25 21.156 -9.617 1 91.44 90 TYR A CA 1
ATOM 689 C C . TYR A 1 90 ? 17.234 20 -9.422 1 91.44 90 TYR A C 1
ATOM 691 O O . TYR A 1 90 ? 17.984 19.984 -8.453 1 91.44 90 TYR A O 1
ATOM 699 N N . ASP A 1 91 ? 17.25 19.188 -10.43 1 92.44 91 ASP A N 1
ATOM 700 C CA . ASP A 1 91 ? 18.031 17.953 -10.328 1 92.44 91 ASP A CA 1
ATOM 701 C C . ASP A 1 91 ? 19.531 18.266 -10.312 1 92.44 91 ASP A C 1
ATOM 703 O O . ASP A 1 91 ? 20.312 17.5 -9.742 1 92.44 91 ASP A O 1
ATOM 707 N N . ASP A 1 92 ? 19.891 19.344 -10.914 1 95.31 92 ASP A N 1
ATOM 708 C CA . ASP A 1 92 ? 21.297 19.672 -11.078 1 95.31 92 ASP A CA 1
ATOM 709 C C . ASP A 1 92 ? 21.797 20.594 -9.961 1 95.31 92 ASP A C 1
ATOM 711 O O . ASP A 1 92 ? 22.922 21.078 -10 1 95.31 92 ASP A O 1
ATOM 715 N N . LEU A 1 93 ? 21.016 20.891 -8.992 1 96.5 93 LEU A N 1
ATOM 716 C CA . LEU A 1 93 ? 21.406 21.641 -7.797 1 96.5 93 LEU A CA 1
ATOM 717 C C . LEU A 1 93 ? 21.469 20.703 -6.586 1 96.5 93 LEU A C 1
ATOM 719 O O . LEU A 1 93 ? 20.797 19.672 -6.551 1 96.5 93 LEU A O 1
ATOM 723 N N . THR A 1 94 ? 22.281 21.094 -5.715 1 98 94 THR A N 1
ATOM 724 C CA . THR A 1 94 ? 22.391 20.328 -4.473 1 98 94 THR A CA 1
ATOM 725 C C . THR A 1 94 ? 21.141 20.531 -3.611 1 98 94 THR A C 1
ATOM 727 O O . THR A 1 94 ? 20.328 21.406 -3.891 1 98 94 THR A O 1
ATOM 730 N N . VAL A 1 95 ? 21.047 19.672 -2.625 1 98.06 95 VAL A N 1
ATOM 731 C CA . VAL A 1 95 ? 19.969 19.781 -1.646 1 98.06 95 VAL A CA 1
ATOM 732 C C . VAL A 1 95 ? 19.953 21.188 -1.062 1 98.06 95 VAL A C 1
ATOM 734 O O . VAL A 1 95 ? 18.906 21.859 -1.07 1 98.06 95 VAL A O 1
ATOM 737 N N . LYS A 1 96 ? 21.062 21.672 -0.653 1 98.06 96 LYS A N 1
ATOM 738 C CA . LYS A 1 96 ? 21.188 22.984 -0.038 1 98.06 96 LYS A CA 1
ATOM 739 C C . LYS A 1 96 ? 20.859 24.094 -1.033 1 98.06 96 LYS A C 1
ATOM 741 O O . LYS A 1 96 ? 20.188 25.062 -0.684 1 98.06 96 LYS A O 1
ATOM 746 N N . GLU A 1 97 ? 21.297 23.953 -2.221 1 97.38 97 GLU A N 1
ATOM 747 C CA . GLU A 1 97 ? 21.031 24.953 -3.248 1 97.38 97 GLU A CA 1
ATOM 748 C C . GLU A 1 97 ? 19.547 25.016 -3.584 1 97.38 97 GLU A C 1
ATOM 750 O O . GLU A 1 97 ? 19 26.109 -3.816 1 97.38 97 GLU A O 1
ATOM 755 N N . ASN A 1 98 ? 18.938 23.906 -3.695 1 98 98 ASN A N 1
ATOM 756 C CA . ASN A 1 98 ? 17.5 23.891 -3.9 1 98 98 ASN A CA 1
ATOM 757 C C . ASN A 1 98 ? 16.766 24.656 -2.803 1 98 98 ASN A C 1
ATOM 759 O O . ASN A 1 98 ? 15.898 25.469 -3.092 1 98 98 ASN A O 1
ATOM 763 N N . LEU A 1 99 ? 17.172 24.391 -1.585 1 98.06 99 LEU A N 1
ATOM 764 C CA . LEU A 1 99 ? 16.516 25.047 -0.454 1 98.06 99 LEU A CA 1
ATOM 765 C C . LEU A 1 99 ? 16.797 26.531 -0.441 1 98.06 99 LEU A C 1
ATOM 767 O O . LEU A 1 99 ? 15.922 27.344 -0.126 1 98.06 99 LEU A O 1
ATOM 771 N N . LYS A 1 100 ? 18 26.891 -0.776 1 97.5 100 LYS A N 1
ATOM 772 C CA . LYS A 1 100 ? 18.359 28.297 -0.857 1 97.5 100 LYS A CA 1
ATOM 773 C C . LYS A 1 100 ? 17.516 29.031 -1.903 1 97.5 100 LYS A C 1
ATOM 775 O O . LYS A 1 100 ? 17.078 30.156 -1.679 1 97.5 100 LYS A O 1
ATOM 780 N N . PHE A 1 101 ? 17.391 28.344 -2.998 1 95.38 101 PHE A N 1
ATOM 781 C CA . PHE A 1 101 ? 16.578 28.922 -4.074 1 95.38 101 PHE A CA 1
ATOM 782 C C . PHE A 1 101 ? 15.156 29.188 -3.602 1 95.38 101 PHE A C 1
ATOM 784 O O . PHE A 1 101 ? 14.609 30.266 -3.834 1 95.38 101 PHE A O 1
ATOM 791 N N . ILE A 1 102 ? 14.578 28.25 -2.943 1 95.06 102 ILE A N 1
ATOM 792 C CA . ILE A 1 102 ? 13.203 28.375 -2.457 1 95.06 102 ILE A CA 1
ATOM 793 C C . ILE A 1 102 ? 13.133 29.469 -1.389 1 95.06 102 ILE A C 1
ATOM 795 O O . ILE A 1 102 ? 12.18 30.25 -1.355 1 95.06 102 ILE A O 1
ATOM 799 N N . ALA A 1 103 ? 14.078 29.516 -0.528 1 96.5 103 ALA A N 1
ATOM 800 C CA . ALA A 1 103 ? 14.117 30.547 0.516 1 96.5 103 ALA A CA 1
ATOM 801 C C . ALA A 1 103 ? 14.125 31.938 -0.089 1 96.5 103 ALA A C 1
ATOM 803 O O . ALA A 1 103 ? 13.453 32.844 0.416 1 96.5 103 ALA A O 1
ATOM 804 N N . LYS A 1 104 ? 14.828 32.094 -1.14 1 94.44 104 LYS A N 1
ATOM 805 C CA . LYS A 1 104 ? 14.906 33.375 -1.824 1 94.44 104 LYS A CA 1
ATOM 806 C C . LYS A 1 104 ? 13.555 33.75 -2.43 1 94.44 104 LYS A C 1
ATOM 808 O O . LYS A 1 104 ? 13.164 34.906 -2.402 1 94.44 104 LYS A O 1
ATOM 813 N N . ILE A 1 105 ? 12.969 32.781 -2.951 1 91.31 105 ILE A N 1
ATOM 814 C CA . ILE A 1 105 ? 11.664 33 -3.57 1 91.31 105 ILE A CA 1
ATOM 815 C C . ILE A 1 105 ? 10.695 33.562 -2.533 1 91.31 105 ILE A C 1
ATOM 817 O O . ILE A 1 105 ? 9.875 34.438 -2.848 1 91.31 105 ILE A O 1
ATOM 821 N N . TYR A 1 106 ? 10.812 33.156 -1.312 1 92.06 106 TYR A N 1
ATOM 822 C CA . TYR A 1 106 ? 9.883 33.594 -0.28 1 92.06 106 TYR A CA 1
ATOM 823 C C . TYR A 1 106 ? 10.43 34.781 0.472 1 92.06 106 TYR A C 1
ATOM 825 O O . TYR A 1 106 ? 9.844 35.219 1.468 1 92.06 106 TYR A O 1
ATOM 833 N N . GLY A 1 107 ? 11.547 35.25 0.116 1 91 107 GLY A N 1
ATOM 834 C CA . GLY A 1 107 ? 12.047 36.531 0.576 1 91 107 GLY A CA 1
ATOM 835 C C . GLY A 1 107 ? 12.727 36.469 1.932 1 91 107 GLY A C 1
ATOM 836 O O . GLY A 1 107 ? 12.773 37.438 2.664 1 91 107 GLY A O 1
ATOM 837 N N . LEU A 1 108 ? 13.219 35.375 2.27 1 93.62 108 LEU A N 1
ATOM 838 C CA . LEU A 1 108 ? 13.938 35.25 3.535 1 93.62 108 LEU A CA 1
ATOM 839 C C . LEU A 1 108 ? 15.273 35.969 3.465 1 93.62 108 LEU A C 1
ATOM 841 O O . LEU A 1 108 ? 15.969 35.906 2.445 1 93.62 108 LEU A O 1
ATOM 845 N N . SER A 1 109 ? 15.602 36.625 4.531 1 94.56 109 SER A N 1
ATOM 846 C CA . SER A 1 109 ? 16.922 37.25 4.617 1 94.56 109 SER A CA 1
ATOM 847 C C . SER A 1 109 ? 18.016 36.219 4.691 1 94.56 109 SER A C 1
ATOM 849 O O . SER A 1 109 ? 17.75 35.031 4.945 1 94.56 109 SER A O 1
ATOM 851 N N . ARG A 1 110 ? 19.156 36.656 4.5 1 93.06 110 ARG A N 1
ATOM 852 C CA . ARG A 1 110 ? 20.297 35.75 4.504 1 93.06 110 ARG A CA 1
ATOM 853 C C . ARG A 1 110 ? 20.438 35.062 5.844 1 93.06 110 ARG A C 1
ATOM 855 O O . ARG A 1 110 ? 20.703 33.844 5.891 1 93.06 110 ARG A O 1
ATOM 862 N N . ARG A 1 111 ? 20.281 35.781 6.824 1 94.62 111 ARG A N 1
ATOM 863 C CA . ARG A 1 111 ? 20.375 35.188 8.164 1 94.62 111 ARG A CA 1
ATOM 864 C C . ARG A 1 111 ? 19.25 34.188 8.406 1 94.62 111 ARG A C 1
ATOM 866 O O . ARG A 1 111 ? 19.484 33.094 8.922 1 94.62 111 ARG A O 1
ATOM 873 N N . GLU A 1 112 ? 18.078 34.594 8.016 1 95.75 112 GLU A N 1
ATOM 874 C CA . GLU A 1 112 ? 16.922 33.719 8.164 1 95.75 112 GLU A CA 1
ATOM 875 C C . GLU A 1 112 ? 17.078 32.469 7.312 1 95.75 112 GLU A C 1
ATOM 877 O O . GLU A 1 112 ? 16.703 31.359 7.746 1 95.75 112 GLU A O 1
ATOM 882 N N . GLN A 1 113 ? 17.594 32.688 6.133 1 96.25 113 GLN A N 1
ATOM 883 C CA . GLN A 1 113 ? 17.797 31.547 5.223 1 96.25 113 GLN A CA 1
ATOM 884 C C . GLN A 1 113 ? 18.703 30.5 5.852 1 96.25 113 GLN A C 1
ATOM 886 O O . GLN A 1 113 ? 18.375 29.312 5.848 1 96.25 113 GLN A O 1
ATOM 891 N N . THR A 1 114 ? 19.828 30.953 6.328 1 96.38 114 THR A N 1
ATOM 892 C CA . THR A 1 114 ? 20.812 30.031 6.891 1 96.38 114 THR A CA 1
ATOM 893 C C . THR A 1 114 ? 20.219 29.25 8.055 1 96.38 114 THR A C 1
ATOM 895 O O . THR A 1 114 ? 20.328 28.016 8.109 1 96.38 114 THR A O 1
ATOM 898 N N . ALA A 1 115 ? 19.609 29.906 8.914 1 97.5 115 ALA A N 1
ATOM 899 C CA . ALA A 1 115 ? 19.016 29.281 10.086 1 97.5 115 ALA A CA 1
ATOM 900 C C . ALA A 1 115 ? 17.906 28.312 9.68 1 97.5 115 ALA A C 1
ATOM 902 O O . ALA A 1 115 ? 17.828 27.188 10.188 1 97.5 115 ALA A O 1
ATOM 903 N N . ARG A 1 116 ? 17.016 28.766 8.82 1 97.88 116 ARG A N 1
ATOM 904 C CA . ARG A 1 116 ? 15.859 27.984 8.398 1 97.88 116 ARG A CA 1
ATOM 905 C C . ARG A 1 116 ? 16.297 26.734 7.625 1 97.88 116 ARG A C 1
ATOM 907 O O . ARG A 1 116 ? 15.742 25.656 7.832 1 97.88 116 ARG A O 1
ATOM 914 N N . ILE A 1 117 ? 17.219 26.891 6.762 1 98.12 117 ILE A N 1
ATOM 915 C CA . ILE A 1 117 ? 17.719 25.781 5.961 1 98.12 117 ILE A CA 1
ATOM 916 C C . ILE A 1 117 ? 18.359 24.734 6.867 1 98.12 117 ILE A C 1
ATOM 918 O O . ILE A 1 117 ? 18.109 23.531 6.707 1 98.12 117 ILE A O 1
ATOM 922 N N . GLN A 1 118 ? 19.125 25.203 7.805 1 97.75 118 GLN A N 1
ATOM 923 C CA . GLN A 1 118 ? 19.719 24.281 8.758 1 97.75 118 GLN A CA 1
ATOM 924 C C . GLN A 1 118 ? 18.656 23.531 9.555 1 97.75 118 GLN A C 1
ATOM 926 O O . GLN A 1 118 ? 18.781 22.328 9.781 1 97.75 118 GLN A O 1
ATOM 931 N N . GLU A 1 119 ? 17.703 24.219 9.953 1 97.88 119 GLU A N 1
ATOM 932 C CA . GLU A 1 119 ? 16.594 23.625 10.68 1 97.88 119 GLU A CA 1
ATOM 933 C C . GLU A 1 119 ? 15.914 22.531 9.852 1 97.88 119 GLU A C 1
ATOM 935 O O . GLU A 1 119 ? 15.656 21.438 10.359 1 97.88 119 GLU A O 1
ATOM 940 N N . LEU A 1 120 ? 15.609 22.812 8.633 1 97.94 120 LEU A N 1
ATOM 941 C CA . LEU A 1 120 ? 14.922 21.875 7.75 1 97.94 120 LEU A CA 1
ATOM 942 C C . LEU A 1 120 ? 15.789 20.656 7.457 1 97.94 120 LEU A C 1
ATOM 944 O O . LEU A 1 120 ? 15.297 19.531 7.422 1 97.94 120 LEU A O 1
ATOM 948 N N . LEU A 1 121 ? 17.094 20.938 7.199 1 98.06 121 LEU A N 1
ATOM 949 C CA . LEU A 1 121 ? 18 19.828 6.961 1 98.06 121 LEU A CA 1
ATOM 950 C C . LEU A 1 121 ? 18.016 18.859 8.148 1 98.06 121 LEU A C 1
ATOM 952 O O . LEU A 1 121 ? 18.016 17.641 7.961 1 98.06 121 LEU A O 1
ATOM 956 N N . ASN A 1 122 ? 17.969 19.375 9.289 1 97.31 122 ASN A N 1
ATOM 957 C CA . ASN A 1 122 ? 17.938 18.562 10.5 1 97.31 122 ASN A CA 1
ATOM 958 C C . ASN A 1 122 ? 16.609 17.844 10.672 1 97.31 122 ASN A C 1
ATOM 960 O O . ASN A 1 122 ? 16.578 16.641 10.945 1 97.31 122 ASN A O 1
ATOM 964 N N . THR A 1 123 ? 15.562 18.547 10.516 1 96.06 123 THR A N 1
ATOM 965 C CA . THR A 1 123 ? 14.211 18.031 10.719 1 96.06 123 THR A CA 1
ATOM 966 C C . THR A 1 123 ? 13.945 16.844 9.789 1 96.06 123 THR A C 1
ATOM 968 O O . THR A 1 123 ? 13.312 15.859 10.195 1 96.06 123 THR A O 1
ATOM 971 N N . TYR A 1 124 ? 14.414 16.953 8.578 1 96.12 124 TYR A N 1
ATOM 972 C CA . TYR A 1 124 ? 14.062 15.945 7.586 1 96.12 124 TYR A CA 1
ATOM 973 C C . TYR A 1 124 ? 15.234 15.016 7.305 1 96.12 124 TYR A C 1
ATOM 975 O O . TYR A 1 124 ? 15.234 14.289 6.309 1 96.12 124 TYR A O 1
ATOM 983 N N . GLY A 1 125 ? 16.281 15.07 8.086 1 95.19 125 GLY A N 1
ATOM 984 C CA . GLY A 1 125 ? 17.391 14.141 8.016 1 95.19 125 GLY A CA 1
ATOM 985 C C . GLY A 1 125 ? 18.219 14.289 6.746 1 95.19 125 GLY A C 1
ATOM 986 O O . GLY A 1 125 ? 18.594 13.289 6.129 1 95.19 125 GLY A O 1
ATOM 987 N N . LEU A 1 126 ? 18.453 15.469 6.352 1 96.81 126 LEU A N 1
ATOM 988 C CA . LEU A 1 126 ? 19.141 15.719 5.09 1 96.81 126 LEU A CA 1
ATOM 989 C C . LEU A 1 126 ? 20.5 16.375 5.324 1 96.81 126 LEU A C 1
ATOM 991 O O . LEU A 1 126 ? 21.172 16.766 4.371 1 96.81 126 LEU A O 1
ATOM 995 N N . GLU A 1 127 ? 20.906 16.453 6.574 1 96.38 127 GLU A N 1
ATOM 996 C CA . GLU A 1 127 ? 22.125 17.172 6.922 1 96.38 127 GLU A CA 1
ATOM 997 C C . GLU A 1 127 ? 23.328 16.594 6.184 1 96.38 127 GLU A C 1
ATOM 999 O O . GLU A 1 127 ? 24.109 17.344 5.59 1 96.38 127 GLU A O 1
ATOM 1004 N N . GLN A 1 128 ? 23.469 15.32 6.18 1 95.94 128 GLN A N 1
ATOM 1005 C CA . GLN A 1 128 ? 24.609 14.648 5.586 1 95.94 128 GLN A CA 1
ATOM 1006 C C . GLN A 1 128 ? 24.516 14.625 4.062 1 95.94 128 GLN A C 1
ATOM 1008 O O . GLN A 1 128 ? 25.453 14.219 3.377 1 95.94 128 GLN A O 1
ATOM 1013 N N . LYS A 1 129 ? 23.438 15.133 3.576 1 96.81 129 LYS A N 1
ATOM 1014 C CA . LYS A 1 129 ? 23.203 15.094 2.137 1 96.81 129 LYS A CA 1
ATOM 1015 C C . LYS A 1 129 ? 23.078 16.5 1.557 1 96.81 129 LYS A C 1
ATOM 1017 O O . LYS A 1 129 ? 22.672 16.656 0.401 1 96.81 129 LYS A O 1
ATOM 1022 N N . ALA A 1 130 ? 23.438 17.422 2.299 1 97.31 130 ALA A N 1
ATOM 1023 C CA . ALA A 1 130 ? 23.234 18.828 1.946 1 97.31 130 ALA A CA 1
ATOM 1024 C C . ALA A 1 130 ? 23.922 19.172 0.624 1 97.31 130 ALA A C 1
ATOM 1026 O O . ALA A 1 130 ? 23.422 19.984 -0.15 1 97.31 130 ALA A O 1
ATOM 1027 N N . ASP A 1 131 ? 25.031 18.5 0.347 1 97.31 131 ASP A N 1
ATOM 1028 C CA . ASP A 1 131 ? 25.812 18.859 -0.83 1 97.31 131 ASP A CA 1
ATOM 1029 C C . ASP A 1 131 ? 25.594 17.859 -1.959 1 97.31 131 ASP A C 1
ATOM 1031 O O . ASP A 1 131 ? 26.25 17.922 -3.002 1 97.31 131 ASP A O 1
ATOM 1035 N N . GLN A 1 132 ? 24.703 16.984 -1.74 1 97.25 132 GLN A N 1
ATOM 1036 C CA . GLN A 1 132 ? 24.359 16 -2.762 1 97.25 132 GLN A CA 1
ATOM 1037 C C . GLN A 1 132 ? 23.422 16.609 -3.812 1 97.25 132 GLN A C 1
ATOM 1039 O O . GLN A 1 132 ? 22.531 17.391 -3.482 1 97.25 132 GLN A O 1
ATOM 1044 N N . LEU A 1 133 ? 23.672 16.234 -5.059 1 97.06 133 LEU A N 1
ATOM 1045 C CA . LEU A 1 133 ? 22.766 16.656 -6.121 1 97.06 133 LEU A CA 1
ATOM 1046 C C . LEU A 1 133 ? 21.391 16.031 -5.945 1 97.06 133 LEU A C 1
ATOM 1048 O O . LEU A 1 133 ? 21.281 14.82 -5.699 1 97.06 133 LEU A O 1
ATOM 1052 N N . ALA A 1 134 ? 20.359 16.766 -6.113 1 95.44 134 ALA A N 1
ATOM 1053 C CA . ALA A 1 134 ? 19 16.281 -5.934 1 95.44 134 ALA A CA 1
ATOM 1054 C C . ALA A 1 134 ? 18.688 15.156 -6.918 1 95.44 134 ALA A C 1
ATOM 1056 O O . ALA A 1 134 ? 17.953 14.219 -6.582 1 95.44 134 ALA A O 1
ATOM 1057 N N . GLY A 1 135 ? 19.188 15.297 -8.109 1 93.44 135 GLY A N 1
ATOM 1058 C CA . GLY A 1 135 ? 18.938 14.305 -9.141 1 93.44 135 GLY A CA 1
ATOM 1059 C C . GLY A 1 135 ? 19.438 12.922 -8.766 1 93.44 135 GLY A C 1
ATOM 1060 O O . GLY A 1 135 ? 18.953 11.914 -9.297 1 93.44 135 GLY A O 1
ATOM 1061 N N . SER A 1 136 ? 20.359 12.828 -7.914 1 92.81 136 SER A N 1
ATOM 1062 C CA . SER A 1 136 ? 20.969 11.555 -7.547 1 92.81 136 SER A CA 1
ATOM 1063 C C . SER A 1 136 ? 20.328 10.977 -6.289 1 92.81 136 SER A C 1
ATOM 1065 O O . SER A 1 136 ? 20.703 9.891 -5.836 1 92.81 136 SER A O 1
ATOM 1067 N N . MET A 1 137 ? 19.375 11.617 -5.801 1 92.19 137 MET A N 1
ATOM 1068 C CA . MET A 1 137 ? 18.734 11.18 -4.562 1 92.19 137 MET A CA 1
ATOM 1069 C C . MET A 1 137 ? 17.75 10.047 -4.832 1 92.19 137 MET A C 1
ATOM 1071 O O . MET A 1 137 ? 17.219 9.938 -5.93 1 92.19 137 MET A O 1
ATOM 1075 N N . SER A 1 138 ? 17.594 9.219 -3.803 1 84.19 138 SER A N 1
ATOM 1076 C CA . SER A 1 138 ? 16.547 8.211 -3.857 1 84.19 138 SER A CA 1
ATOM 1077 C C . SER A 1 138 ? 15.164 8.852 -3.785 1 84.19 138 SER A C 1
ATOM 1079 O O . SER A 1 138 ? 15.039 10.039 -3.473 1 84.19 138 SER A O 1
ATOM 1081 N N . GLY A 1 139 ? 14.164 8.125 -4.078 1 84.31 139 GLY A N 1
ATOM 1082 C CA . GLY A 1 139 ? 12.797 8.617 -4.004 1 84.31 139 GLY A CA 1
ATOM 1083 C C . GLY A 1 139 ? 12.422 9.148 -2.633 1 84.31 139 GLY A C 1
ATOM 1084 O O . GLY A 1 139 ? 11.828 10.219 -2.52 1 84.31 139 GLY A O 1
ATOM 1085 N N . GLY A 1 140 ? 12.758 8.367 -1.614 1 88.56 140 GLY A N 1
ATOM 1086 C CA . GLY A 1 140 ? 12.477 8.797 -0.254 1 88.56 140 GLY A CA 1
ATOM 1087 C C . GLY A 1 140 ? 13.188 10.086 0.124 1 88.56 140 GLY A C 1
ATOM 1088 O O . GLY A 1 140 ? 12.625 10.93 0.815 1 88.56 140 GLY A O 1
ATOM 1089 N N . GLN A 1 141 ? 14.391 10.203 -0.342 1 91.06 141 GLN A N 1
ATOM 1090 C CA . GLN A 1 141 ? 15.156 11.414 -0.095 1 91.06 141 GLN A CA 1
ATOM 1091 C C . GLN A 1 141 ? 14.539 12.617 -0.804 1 91.06 141 GLN A C 1
ATOM 1093 O O . GLN A 1 141 ? 14.438 13.695 -0.226 1 91.06 141 GLN A O 1
ATOM 1098 N N . LYS A 1 142 ? 14.156 12.375 -1.999 1 92.44 142 LYS A N 1
ATOM 1099 C CA . LYS A 1 142 ? 13.531 13.445 -2.768 1 92.44 142 LYS A CA 1
ATOM 1100 C C . LYS A 1 142 ? 12.227 13.906 -2.111 1 92.44 142 LYS A C 1
ATOM 1102 O O . LYS A 1 142 ? 11.914 15.094 -2.121 1 92.44 142 LYS A O 1
ATOM 1107 N N . GLN A 1 143 ? 11.547 12.977 -1.592 1 92.38 143 GLN A N 1
ATOM 1108 C CA . GLN A 1 143 ? 10.305 13.305 -0.9 1 92.38 143 GLN A CA 1
ATOM 1109 C C . GLN A 1 143 ? 10.562 14.195 0.307 1 92.38 143 GLN A C 1
ATOM 1111 O O . GLN A 1 143 ? 9.836 15.172 0.533 1 92.38 143 GLN A O 1
ATOM 1116 N N . ARG A 1 144 ? 11.531 13.859 1.039 1 94.38 144 ARG A N 1
ATOM 1117 C CA . ARG A 1 144 ? 11.875 14.656 2.215 1 94.38 144 ARG A CA 1
ATOM 1118 C C . ARG A 1 144 ? 12.352 16.047 1.813 1 94.38 144 ARG A C 1
ATOM 1120 O O . ARG A 1 144 ? 11.984 17.047 2.451 1 94.38 144 ARG A O 1
ATOM 1127 N N . LEU A 1 145 ? 13.156 16.094 0.784 1 96.31 145 LEU A N 1
ATOM 1128 C CA . LEU A 1 145 ? 13.602 17.375 0.27 1 96.31 145 LEU A CA 1
ATOM 1129 C C . LEU A 1 145 ? 12.414 18.203 -0.238 1 96.31 145 LEU A C 1
ATOM 1131 O O . LEU A 1 145 ? 12.344 19.406 -0.009 1 96.31 145 LEU A O 1
ATOM 1135 N N . GLY A 1 146 ? 11.5 17.547 -0.962 1 95.69 146 GLY A N 1
ATOM 1136 C CA . GLY A 1 146 ? 10.297 18.219 -1.428 1 95.69 146 GLY A CA 1
ATOM 1137 C C . GLY A 1 146 ? 9.477 18.828 -0.303 1 95.69 146 GLY A C 1
ATOM 1138 O O . GLY A 1 146 ? 9 19.953 -0.416 1 95.69 146 GLY A O 1
ATOM 1139 N N . LEU A 1 147 ? 9.344 18.016 0.767 1 96.5 147 LEU A N 1
ATOM 1140 C CA . LEU A 1 147 ? 8.594 18.5 1.92 1 96.5 147 LEU A CA 1
ATOM 1141 C C . LEU A 1 147 ? 9.312 19.672 2.586 1 96.5 147 LEU A C 1
ATOM 1143 O O . LEU A 1 147 ? 8.672 20.641 3.004 1 96.5 147 LEU A O 1
ATOM 1147 N N . ALA A 1 148 ? 10.617 19.578 2.67 1 97.31 148 ALA A N 1
ATOM 1148 C CA . ALA A 1 148 ? 11.414 20.672 3.217 1 97.31 148 ALA A CA 1
ATOM 1149 C C . ALA A 1 148 ? 11.188 21.953 2.424 1 97.31 148 ALA A C 1
ATOM 1151 O O . ALA A 1 148 ? 10.992 23.031 3.004 1 97.31 148 ALA A O 1
ATOM 1152 N N . ALA A 1 149 ? 11.227 21.828 1.186 1 96.81 149 ALA A N 1
ATOM 1153 C CA . ALA A 1 149 ? 11.023 22.984 0.308 1 96.81 149 ALA A CA 1
ATOM 1154 C C . ALA A 1 149 ? 9.617 23.547 0.473 1 96.81 149 ALA A C 1
ATOM 1156 O O . ALA A 1 149 ? 9.445 24.766 0.569 1 96.81 149 ALA A O 1
ATOM 1157 N N . ALA A 1 150 ? 8.648 22.672 0.538 1 96.44 150 ALA A N 1
ATOM 1158 C CA . ALA A 1 150 ? 7.25 23.078 0.596 1 96.44 150 ALA A CA 1
ATOM 1159 C C . ALA A 1 150 ? 6.93 23.734 1.933 1 96.44 150 ALA A C 1
ATOM 1161 O O . ALA A 1 150 ? 5.949 24.484 2.047 1 96.44 150 ALA A O 1
ATOM 1162 N N . THR A 1 151 ? 7.766 23.531 2.953 1 97.44 151 THR A N 1
ATOM 1163 C CA . THR A 1 151 ? 7.473 24.062 4.281 1 97.44 151 THR A CA 1
ATOM 1164 C C . THR A 1 151 ? 8.477 25.141 4.672 1 97.44 151 THR A C 1
ATOM 1166 O O . THR A 1 151 ? 8.523 25.562 5.828 1 97.44 151 THR A O 1
ATOM 1169 N N . MET A 1 152 ? 9.258 25.562 3.732 1 96.81 152 MET A N 1
ATOM 1170 C CA . MET A 1 152 ? 10.32 26.531 3.945 1 96.81 152 MET A CA 1
ATOM 1171 C C . MET A 1 152 ? 9.789 27.781 4.656 1 96.81 152 MET A C 1
ATOM 1173 O O . MET A 1 152 ? 10.406 28.266 5.605 1 96.81 152 MET A O 1
ATOM 1177 N N . HIS A 1 153 ? 8.648 28.25 4.281 1 95.38 153 HIS A N 1
ATOM 1178 C CA . HIS A 1 153 ? 8.117 29.5 4.773 1 95.38 153 HIS A CA 1
ATOM 1179 C C . HIS A 1 153 ? 7.066 29.281 5.855 1 95.38 153 HIS A C 1
ATOM 1181 O O . HIS A 1 153 ? 6.273 30.172 6.164 1 95.38 153 HIS A O 1
ATOM 1187 N N . LYS A 1 154 ? 6.949 28.062 6.387 1 96.06 154 LYS A N 1
ATOM 1188 C CA . LYS A 1 154 ? 6.055 27.703 7.48 1 96.06 154 LYS A CA 1
ATOM 1189 C C . LYS A 1 154 ? 4.598 27.984 7.117 1 96.06 154 LYS A C 1
ATOM 1191 O O . LYS A 1 154 ? 3.924 28.766 7.801 1 96.06 154 LYS A O 1
ATOM 1196 N N . PRO A 1 155 ? 4.113 27.344 6.105 1 97.5 155 PRO A N 1
ATOM 1197 C CA . PRO A 1 155 ? 2.758 27.594 5.617 1 97.5 155 PRO A CA 1
ATOM 1198 C C . PRO A 1 155 ? 1.683 27.203 6.629 1 97.5 155 PRO A C 1
ATOM 1200 O O . PRO A 1 155 ? 1.889 26.297 7.434 1 97.5 155 PRO A O 1
ATOM 1203 N N . GLU A 1 156 ? 0.528 27.891 6.566 1 97.88 156 GLU A N 1
ATOM 1204 C CA . GLU A 1 156 ? -0.647 27.547 7.355 1 97.88 156 GLU A CA 1
ATOM 1205 C C . GLU A 1 156 ? -1.362 26.328 6.777 1 97.88 156 GLU A C 1
ATOM 1207 O O . GLU A 1 156 ? -1.979 25.547 7.516 1 97.88 156 GLU A O 1
ATOM 1212 N N . LEU A 1 157 ? -1.257 26.25 5.5 1 98.38 157 LEU A N 1
ATOM 1213 C CA . LEU A 1 157 ? -1.9 25.172 4.758 1 98.38 157 LEU A CA 1
ATOM 1214 C C . LEU A 1 157 ? -0.924 24.531 3.777 1 98.38 157 LEU A C 1
ATOM 1216 O O . LEU A 1 157 ? -0.226 25.234 3.041 1 98.38 157 LEU A O 1
ATOM 1220 N N . LEU A 1 158 ? -0.832 23.219 3.832 1 98.44 158 LEU A N 1
ATOM 1221 C CA . LEU A 1 158 ? 0.085 22.453 2.982 1 98.44 158 LEU A CA 1
ATOM 1222 C C . LEU A 1 158 ? -0.679 21.516 2.061 1 98.44 158 LEU A C 1
ATOM 1224 O O . LEU A 1 158 ? -1.495 20.719 2.523 1 98.44 158 LEU A O 1
ATOM 1228 N N . PHE A 1 159 ? -0.494 21.641 0.751 1 98.44 159 PHE A N 1
ATOM 1229 C CA . PHE A 1 159 ? -1.062 20.75 -0.251 1 98.44 159 PHE A CA 1
ATOM 1230 C C . PHE A 1 159 ? -0.025 19.734 -0.729 1 98.44 159 PHE A C 1
ATOM 1232 O O . PHE A 1 159 ? 1.071 20.109 -1.146 1 98.44 159 PHE A O 1
ATOM 1239 N N . LEU A 1 160 ? -0.381 18.484 -0.65 1 97.75 160 LEU A N 1
ATOM 1240 C CA . LEU A 1 160 ? 0.503 17.406 -1.089 1 97.75 160 LEU A CA 1
ATOM 1241 C C . LEU A 1 160 ? -0.173 16.547 -2.15 1 97.75 160 LEU A C 1
ATOM 1243 O O . LEU A 1 160 ? -1.157 15.859 -1.865 1 97.75 160 LEU A O 1
ATOM 1247 N N . ASP A 1 161 ? 0.376 16.594 -3.291 1 96.38 161 ASP A N 1
ATOM 1248 C CA . ASP A 1 161 ? -0.201 15.836 -4.402 1 96.38 161 ASP A CA 1
ATOM 1249 C C . ASP A 1 161 ? 0.534 14.516 -4.613 1 96.38 161 ASP A C 1
ATOM 1251 O O . ASP A 1 161 ? 1.566 14.477 -5.285 1 96.38 161 ASP A O 1
ATOM 1255 N N . GLU A 1 162 ? -0.013 13.406 -4.059 1 92.81 162 GLU A N 1
ATOM 1256 C CA . GLU A 1 162 ? 0.544 12.062 -4.129 1 92.81 162 GLU A CA 1
ATOM 1257 C C . GLU A 1 162 ? 2.008 12.047 -3.699 1 92.81 162 GLU A C 1
ATOM 1259 O O . GLU A 1 162 ? 2.869 11.547 -4.426 1 92.81 162 GLU A O 1
ATOM 1264 N N . PRO A 1 163 ? 2.27 12.398 -2.498 1 93.06 163 PRO A N 1
ATOM 1265 C CA . PRO A 1 163 ? 3.645 12.688 -2.082 1 93.06 163 PRO A CA 1
ATOM 1266 C C . PRO A 1 163 ? 4.48 11.422 -1.886 1 93.06 163 PRO A C 1
ATOM 1268 O O . PRO A 1 163 ? 5.711 11.492 -1.853 1 93.06 163 PRO A O 1
ATOM 1271 N N . THR A 1 164 ? 3.758 10.227 -1.788 1 87.88 164 THR A N 1
ATOM 1272 C CA . THR A 1 164 ? 4.535 9.047 -1.427 1 87.88 164 THR A CA 1
ATOM 1273 C C . THR A 1 164 ? 4.371 7.945 -2.477 1 87.88 164 THR A C 1
ATOM 1275 O O . THR A 1 164 ? 4.586 6.766 -2.188 1 87.88 164 THR A O 1
ATOM 1278 N N . SER A 1 165 ? 3.951 8.148 -3.664 1 76.12 165 SER A N 1
ATOM 1279 C CA . SER A 1 165 ? 3.672 7.176 -4.715 1 76.12 165 SER A CA 1
ATOM 1280 C C . SER A 1 165 ? 4.906 6.336 -5.031 1 76.12 165 SER A C 1
ATOM 1282 O O . SER A 1 165 ? 4.789 5.176 -5.43 1 76.12 165 SER A O 1
ATOM 1284 N N . ALA A 1 166 ? 6.098 6.66 -4.895 1 71.31 166 ALA A N 1
ATOM 1285 C CA . ALA A 1 166 ? 7.27 5.902 -5.32 1 71.31 166 ALA A CA 1
ATOM 1286 C C . ALA A 1 166 ? 8.211 5.645 -4.145 1 71.31 166 ALA A C 1
ATOM 1288 O O . ALA A 1 166 ? 9.43 5.582 -4.324 1 71.31 166 ALA A O 1
ATOM 1289 N N . VAL A 1 167 ? 7.5 5.457 -3.02 1 79.75 167 VAL A N 1
ATOM 1290 C CA . VAL A 1 167 ? 8.336 5.289 -1.839 1 79.75 167 VAL A CA 1
ATOM 1291 C C . VAL A 1 167 ? 7.992 3.979 -1.139 1 79.75 167 VAL A C 1
ATOM 1293 O O . VAL A 1 167 ? 6.844 3.533 -1.172 1 79.75 167 VAL A O 1
ATOM 1296 N N . ASP A 1 168 ? 8.953 3.348 -0.51 1 79.5 168 ASP A N 1
ATOM 1297 C CA . ASP A 1 168 ? 8.742 2.096 0.213 1 79.5 168 ASP A CA 1
ATOM 1298 C C . ASP A 1 168 ? 8.023 2.342 1.538 1 79.5 168 ASP A C 1
ATOM 1300 O O . ASP A 1 168 ? 7.902 3.486 1.981 1 79.5 168 ASP A O 1
ATOM 1304 N N . PRO A 1 169 ? 7.527 1.306 2.133 1 78.31 169 PRO A N 1
ATOM 1305 C CA . PRO A 1 169 ? 6.684 1.414 3.324 1 78.31 169 PRO A CA 1
ATOM 1306 C C . PRO A 1 169 ? 7.387 2.123 4.48 1 78.31 169 PRO A C 1
ATOM 1308 O O . PRO A 1 169 ? 6.762 2.904 5.203 1 78.31 169 PRO A O 1
ATOM 1311 N N . GLU A 1 170 ? 8.617 1.836 4.648 1 80.69 170 GLU A N 1
ATOM 1312 C CA . GLU A 1 170 ? 9.336 2.449 5.762 1 80.69 170 GLU A CA 1
ATOM 1313 C C . GLU A 1 170 ? 9.445 3.961 5.582 1 80.69 170 GLU A C 1
ATOM 1315 O O . GLU A 1 170 ? 9.156 4.723 6.508 1 80.69 170 GLU A O 1
ATOM 1320 N N . ASN A 1 171 ? 9.891 4.387 4.426 1 85.5 171 ASN A N 1
ATOM 1321 C CA . ASN A 1 171 ? 10 5.809 4.125 1 85.5 171 ASN A CA 1
ATOM 1322 C C . ASN A 1 171 ? 8.633 6.492 4.168 1 85.5 171 ASN A C 1
ATOM 1324 O O . ASN A 1 171 ? 8.523 7.645 4.598 1 85.5 171 ASN A O 1
ATOM 1328 N N . ARG A 1 172 ? 7.664 5.762 3.771 1 89.38 172 ARG A N 1
ATOM 1329 C CA . ARG A 1 172 ? 6.305 6.289 3.816 1 89.38 172 ARG A CA 1
ATOM 1330 C C . ARG A 1 172 ? 5.867 6.547 5.254 1 89.38 172 ARG A C 1
ATOM 1332 O O . ARG A 1 172 ? 5.273 7.586 5.551 1 89.38 172 ARG A O 1
ATOM 1339 N N . ARG A 1 173 ? 6.141 5.633 6.109 1 87.56 173 ARG A N 1
ATOM 1340 C CA . ARG A 1 173 ? 5.801 5.781 7.52 1 87.56 173 ARG A CA 1
ATOM 1341 C C . ARG A 1 173 ? 6.484 7.004 8.125 1 87.56 173 ARG A C 1
ATOM 1343 O O . ARG A 1 173 ? 5.852 7.793 8.828 1 87.56 173 ARG A O 1
ATOM 1350 N N . ASP A 1 174 ? 7.742 7.102 7.801 1 89.81 174 ASP A N 1
ATOM 1351 C CA . ASP A 1 174 ? 8.508 8.234 8.312 1 89.81 174 ASP A CA 1
ATOM 1352 C C . ASP A 1 174 ? 7.949 9.555 7.793 1 89.81 174 ASP A C 1
ATOM 1354 O O . ASP A 1 174 ? 7.887 10.547 8.523 1 89.81 174 ASP A O 1
ATOM 1358 N N . PHE A 1 175 ? 7.617 9.508 6.574 1 94 175 PHE A N 1
ATOM 1359 C CA . PHE A 1 175 ? 7.051 10.695 5.949 1 94 175 PHE A CA 1
ATOM 1360 C C . PHE A 1 175 ? 5.77 11.117 6.652 1 94 175 PHE A C 1
ATOM 1362 O O . PHE A 1 175 ? 5.594 12.297 6.977 1 94 175 PHE A O 1
ATOM 1369 N N . TRP A 1 176 ? 4.91 10.258 6.934 1 94.88 176 TRP A N 1
ATOM 1370 C CA . TRP A 1 176 ? 3.629 10.547 7.566 1 94.88 176 TRP A CA 1
ATOM 1371 C C . TRP A 1 176 ? 3.826 11.008 9.008 1 94.88 176 TRP A C 1
ATOM 1373 O O . TRP A 1 176 ? 3.062 11.836 9.508 1 94.88 176 TRP A O 1
ATOM 1383 N N . GLU A 1 177 ? 4.859 10.508 9.633 1 93.25 177 GLU A N 1
ATOM 1384 C CA . GLU A 1 177 ? 5.191 11.008 10.969 1 93.25 177 GLU A CA 1
ATOM 1385 C C . GLU A 1 177 ? 5.5 12.5 10.93 1 93.25 177 GLU A C 1
ATOM 1387 O O . GLU A 1 177 ? 5.094 13.25 11.82 1 93.25 177 GLU A O 1
ATOM 1392 N N . LYS A 1 178 ? 6.23 12.805 9.93 1 95.31 178 LYS A N 1
ATOM 1393 C CA . LYS A 1 178 ? 6.555 14.219 9.766 1 95.31 178 LYS A CA 1
ATOM 1394 C C . LYS A 1 178 ? 5.301 15.047 9.5 1 95.31 178 LYS A C 1
ATOM 1396 O O . LYS A 1 178 ? 5.195 16.188 9.953 1 95.31 178 LYS A O 1
ATOM 1401 N N . LEU A 1 179 ? 4.355 14.492 8.797 1 96.88 179 LEU A N 1
ATOM 1402 C CA . LEU A 1 179 ? 3.104 15.195 8.539 1 96.88 179 LEU A CA 1
ATOM 1403 C C . LEU A 1 179 ? 2.32 15.406 9.828 1 96.88 179 LEU A C 1
ATOM 1405 O O . LEU A 1 179 ? 1.751 16.484 10.047 1 96.88 179 LEU A O 1
ATOM 1409 N N . PHE A 1 180 ? 2.314 14.43 10.633 1 95.38 180 PHE A N 1
ATOM 1410 C CA . PHE A 1 180 ? 1.622 14.562 11.914 1 95.38 180 PHE A CA 1
ATOM 1411 C C . PHE A 1 180 ? 2.293 15.625 12.781 1 95.38 180 PHE A C 1
ATOM 1413 O O . PHE A 1 180 ? 1.614 16.391 13.461 1 95.38 180 PHE A O 1
ATOM 1420 N N . ASP A 1 181 ? 3.598 15.648 12.703 1 94 181 ASP A N 1
ATOM 1421 C CA . ASP A 1 181 ? 4.328 16.672 13.438 1 94 181 ASP A CA 1
ATOM 1422 C C . ASP A 1 181 ? 3.941 18.078 12.969 1 94 181 ASP A C 1
ATOM 1424 O O . ASP A 1 181 ? 3.738 18.969 13.781 1 94 181 ASP A O 1
ATOM 1428 N N . LEU A 1 182 ? 3.906 18.234 11.727 1 95.88 182 LEU A N 1
ATOM 1429 C CA . LEU A 1 182 ? 3.529 19.516 11.148 1 95.88 182 LEU A CA 1
ATOM 1430 C C . LEU A 1 182 ? 2.127 19.922 11.586 1 95.88 182 LEU A C 1
ATOM 1432 O O . LEU A 1 182 ? 1.887 21.078 11.922 1 95.88 182 LEU A O 1
ATOM 1436 N N . CYS A 1 183 ? 1.243 19 11.555 1 94.38 183 CYS A N 1
ATOM 1437 C CA . CYS A 1 183 ? -0.132 19.25 11.977 1 94.38 183 CYS A CA 1
ATOM 1438 C C . CYS A 1 183 ? -0.19 19.672 13.438 1 94.38 183 CYS A C 1
ATOM 1440 O O . CYS A 1 183 ? -0.938 20.594 13.797 1 94.38 183 CYS A O 1
ATOM 1442 N N . GLU A 1 184 ? 0.567 19.062 14.211 1 90.75 184 GLU A N 1
ATOM 1443 C CA . GLU A 1 184 ? 0.612 19.391 15.633 1 90.75 184 GLU A CA 1
ATOM 1444 C C . GLU A 1 184 ? 1.155 20.797 15.852 1 90.75 184 GLU A C 1
ATOM 1446 O O . GLU A 1 184 ? 0.801 21.453 16.828 1 90.75 184 GLU A O 1
ATOM 1451 N N . GLN A 1 185 ? 1.957 21.156 14.969 1 92.44 185 GLN A N 1
ATOM 1452 C CA . GLN A 1 185 ? 2.537 22.5 15.055 1 92.44 185 GLN A CA 1
ATOM 1453 C C . GLN A 1 185 ? 1.586 23.547 14.492 1 92.44 185 GLN A C 1
ATOM 1455 O O . GLN A 1 185 ? 1.883 24.734 14.531 1 92.44 185 GLN A O 1
ATOM 1460 N N . GLY A 1 186 ? 0.452 23.094 13.938 1 93.75 186 GLY A N 1
ATOM 1461 C CA . GLY A 1 186 ? -0.574 24.047 13.562 1 93.75 186 GLY A CA 1
ATOM 1462 C C . GLY A 1 186 ? -0.869 24.062 12.078 1 93.75 186 GLY A C 1
ATOM 1463 O O . GLY A 1 186 ? -1.799 24.734 11.633 1 93.75 186 GLY A O 1
ATOM 1464 N N . THR A 1 187 ? -0.1 23.344 11.32 1 97.19 187 THR A N 1
ATOM 1465 C CA . THR A 1 187 ? -0.301 23.312 9.875 1 97.19 187 THR A CA 1
ATOM 1466 C C . THR A 1 187 ? -1.472 22.406 9.508 1 97.19 187 THR A C 1
ATOM 1468 O O . THR A 1 187 ? -1.634 21.328 10.078 1 97.19 187 THR A O 1
ATOM 1471 N N . THR A 1 188 ? -2.389 22.906 8.641 1 98.31 188 THR A N 1
ATOM 1472 C CA . THR A 1 188 ? -3.414 22.062 8.039 1 98.31 188 THR A CA 1
ATOM 1473 C C . THR A 1 188 ? -2.908 21.438 6.738 1 98.31 188 THR A C 1
ATOM 1475 O O . THR A 1 188 ? -2.182 22.094 5.98 1 98.31 188 THR A O 1
ATOM 1478 N N . ILE A 1 189 ? -3.262 20.172 6.527 1 98.44 189 ILE A N 1
ATOM 1479 C CA . ILE A 1 189 ? -2.684 19.5 5.375 1 98.44 189 ILE A CA 1
ATOM 1480 C C . ILE A 1 189 ? -3.795 18.875 4.535 1 98.44 189 ILE A C 1
ATOM 1482 O O . ILE A 1 189 ? -4.723 18.266 5.078 1 98.44 189 ILE A O 1
ATOM 1486 N N . LEU A 1 190 ? -3.785 19.078 3.268 1 98.69 190 LEU A N 1
ATOM 1487 C CA . LEU A 1 190 ? -4.582 18.328 2.305 1 98.69 190 LEU A CA 1
ATOM 1488 C C . LEU A 1 190 ? -3.695 17.453 1.428 1 98.69 190 LEU A C 1
ATOM 1490 O O . LEU A 1 190 ? -2.785 17.953 0.764 1 98.69 190 LEU A O 1
ATOM 1494 N N . VAL A 1 191 ? -3.93 16.141 1.452 1 98.06 191 VAL A N 1
ATOM 1495 C CA . VAL A 1 191 ? -3.078 15.203 0.734 1 98.06 191 VAL A CA 1
ATOM 1496 C C . VAL A 1 191 ? -3.92 14.375 -0.238 1 98.06 191 VAL A C 1
ATOM 1498 O O . VAL A 1 191 ? -5.039 13.977 0.087 1 98.06 191 VAL A O 1
ATOM 1501 N N . SER A 1 192 ? -3.463 14.258 -1.436 1 97.12 192 SER A N 1
ATOM 1502 C CA . SER A 1 192 ? -4.098 13.328 -2.361 1 97.12 192 SER A CA 1
ATOM 1503 C C . SER A 1 192 ? -3.342 12.008 -2.426 1 97.12 192 SER A C 1
ATOM 1505 O O . SER A 1 192 ? -2.115 11.984 -2.299 1 97.12 192 SER A O 1
ATOM 1507 N N . THR A 1 193 ? -4.047 10.945 -2.598 1 93.75 193 THR A N 1
ATOM 1508 C CA . THR A 1 193 ? -3.428 9.625 -2.713 1 93.75 193 THR A CA 1
ATOM 1509 C C . THR A 1 193 ? -4.371 8.648 -3.404 1 93.75 193 THR A C 1
ATOM 1511 O O . THR A 1 193 ? -5.586 8.844 -3.408 1 93.75 193 THR A O 1
ATOM 1514 N N . HIS A 1 194 ? -3.789 7.676 -4 1 89.88 194 HIS A N 1
ATOM 1515 C CA . HIS A 1 194 ? -4.57 6.543 -4.488 1 89.88 194 HIS A CA 1
ATOM 1516 C C . HIS A 1 194 ? -4.34 5.305 -3.631 1 89.88 194 HIS A C 1
ATOM 1518 O O . HIS A 1 194 ? -4.832 4.219 -3.953 1 89.88 194 HIS A O 1
ATOM 1524 N N . TYR A 1 195 ? -3.674 5.438 -2.516 1 87.88 195 TYR A N 1
ATOM 1525 C CA . TYR A 1 195 ? -3.371 4.328 -1.619 1 87.88 195 TYR A CA 1
ATOM 1526 C C . TYR A 1 195 ? -4.285 4.344 -0.402 1 87.88 195 TYR A C 1
ATOM 1528 O O . TYR A 1 195 ? -4.305 5.312 0.357 1 87.88 195 TYR A O 1
ATOM 1536 N N . MET A 1 196 ? -4.887 3.209 -0.102 1 88.62 196 MET A N 1
ATOM 1537 C CA . MET A 1 196 ? -5.855 3.109 0.984 1 88.62 196 MET A CA 1
ATOM 1538 C C . MET A 1 196 ? -5.168 3.195 2.342 1 88.62 196 MET A C 1
ATOM 1540 O O . MET A 1 196 ? -5.727 3.738 3.295 1 88.62 196 MET A O 1
ATOM 1544 N N . ASP A 1 197 ? -4.012 2.641 2.4 1 87.56 197 ASP A N 1
ATOM 1545 C CA . ASP A 1 197 ? -3.283 2.656 3.664 1 87.56 197 ASP A CA 1
ATOM 1546 C C . ASP A 1 197 ? -2.887 4.078 4.055 1 87.56 197 ASP A C 1
ATOM 1548 O O . ASP A 1 197 ? -2.883 4.426 5.234 1 87.56 197 ASP A O 1
ATOM 1552 N N . GLU A 1 198 ? -2.584 4.898 3.141 1 91.69 198 GLU A N 1
ATOM 1553 C CA . GLU A 1 198 ? -2.316 6.312 3.387 1 91.69 198 GLU A CA 1
ATOM 1554 C C . GLU A 1 198 ? -3.584 7.047 3.812 1 91.69 198 GLU A C 1
ATOM 1556 O O . GLU A 1 198 ? -3.566 7.824 4.77 1 91.69 198 GLU A O 1
ATOM 1561 N N . ALA A 1 199 ? -4.609 6.734 3.059 1 94.44 199 ALA A N 1
ATOM 1562 C CA . ALA A 1 199 ? -5.883 7.391 3.34 1 94.44 199 ALA A CA 1
ATOM 1563 C C . ALA A 1 199 ? -6.348 7.098 4.766 1 94.44 199 ALA A C 1
ATOM 1565 O O . ALA A 1 199 ? -6.969 7.949 5.406 1 94.44 199 ALA A O 1
ATOM 1566 N N . GLU A 1 200 ? -6.035 5.98 5.195 1 93.38 200 GLU A N 1
ATOM 1567 C CA . GLU A 1 200 ? -6.449 5.578 6.535 1 93.38 200 GLU A CA 1
ATOM 1568 C C . GLU A 1 200 ? -5.746 6.41 7.602 1 93.38 200 GLU A C 1
ATOM 1570 O O . GLU A 1 200 ? -6.207 6.488 8.742 1 93.38 200 GLU A O 1
ATOM 1575 N N . ARG A 1 201 ? -4.641 7.027 7.25 1 94.88 201 ARG A N 1
ATOM 1576 C CA . ARG A 1 201 ? -3.871 7.828 8.195 1 94.88 201 ARG A CA 1
ATOM 1577 C C . ARG A 1 201 ? -4.449 9.234 8.32 1 94.88 201 ARG A C 1
ATOM 1579 O O . ARG A 1 201 ? -4.125 9.961 9.266 1 94.88 201 ARG A O 1
ATOM 1586 N N . CYS A 1 202 ? -5.273 9.57 7.418 1 97.06 202 CYS A N 1
ATOM 1587 C CA . CYS A 1 202 ? -5.871 10.898 7.441 1 97.06 202 CYS A CA 1
ATOM 1588 C C . CYS A 1 202 ? -6.898 11.016 8.562 1 97.06 202 CYS A C 1
ATOM 1590 O O . CYS A 1 202 ? -7.492 10.016 8.969 1 97.06 202 CYS A O 1
ATOM 1592 N N . HIS A 1 203 ? -7.074 12.242 9.055 1 95.88 203 HIS A N 1
ATOM 1593 C CA . HIS A 1 203 ? -8.148 12.492 10.008 1 95.88 203 HIS A CA 1
ATOM 1594 C C . HIS A 1 203 ? -9.516 12.391 9.336 1 95.88 203 HIS A C 1
ATOM 1596 O O . HIS A 1 203 ? -10.453 11.828 9.914 1 95.88 203 HIS A O 1
ATOM 1602 N N . LYS A 1 204 ? -9.609 12.961 8.203 1 97.06 204 LYS A N 1
ATOM 1603 C CA . LYS A 1 204 ? -10.781 12.898 7.324 1 97.06 204 LYS A CA 1
ATOM 1604 C C . LYS A 1 204 ? -10.359 12.75 5.863 1 97.06 204 LYS A C 1
ATOM 1606 O O . LYS A 1 204 ? -9.219 13.039 5.508 1 97.06 204 LYS A O 1
ATOM 1611 N N . LEU A 1 205 ? -11.297 12.195 5.074 1 97.56 205 LEU A N 1
ATOM 1612 C CA . LEU A 1 205 ? -10.969 12.062 3.658 1 97.56 205 LEU A CA 1
ATOM 1613 C C . LEU A 1 205 ? -12.242 12.055 2.811 1 97.56 205 LEU A C 1
ATOM 1615 O O . LEU A 1 205 ? -13.336 11.797 3.322 1 97.56 205 LEU A O 1
ATOM 1619 N N . ALA A 1 206 ? -12.07 12.43 1.549 1 97.88 206 ALA A N 1
ATOM 1620 C CA . ALA A 1 206 ? -13.094 12.273 0.525 1 97.88 206 ALA A CA 1
ATOM 1621 C C . ALA A 1 206 ? -12.672 11.258 -0.532 1 97.88 206 ALA A C 1
ATOM 1623 O O . ALA A 1 206 ? -11.508 11.219 -0.932 1 97.88 206 ALA A O 1
ATOM 1624 N N . ILE A 1 207 ? -13.57 10.438 -0.902 1 96.69 207 ILE A N 1
ATOM 1625 C CA . ILE A 1 207 ? -13.336 9.547 -2.029 1 96.69 207 ILE A CA 1
ATOM 1626 C C . ILE A 1 207 ? -13.898 10.164 -3.307 1 96.69 207 ILE A C 1
ATOM 1628 O O . ILE A 1 207 ? -15.086 10.5 -3.375 1 96.69 207 ILE A O 1
ATOM 1632 N N . LEU A 1 208 ? -13.031 10.336 -4.227 1 96.19 208 LEU A N 1
ATOM 1633 C CA . LEU A 1 208 ? -13.406 10.93 -5.504 1 96.19 208 LEU A CA 1
ATOM 1634 C C . LEU A 1 208 ? -13.461 9.875 -6.602 1 96.19 208 LEU A C 1
ATOM 1636 O O . LEU A 1 208 ? -12.617 8.977 -6.648 1 96.19 208 LEU A O 1
ATOM 1640 N N . GLU A 1 209 ? -14.445 9.984 -7.449 1 94.19 209 GLU A N 1
ATOM 1641 C CA . GLU A 1 209 ? -14.594 9.141 -8.625 1 94.19 209 GLU A CA 1
ATOM 1642 C C . GLU A 1 209 ? -15.148 9.93 -9.805 1 94.19 209 GLU A C 1
ATOM 1644 O O . GLU A 1 209 ? -16.25 10.484 -9.727 1 94.19 209 GLU A O 1
ATOM 1649 N N . ALA A 1 210 ? -14.43 9.922 -10.875 1 92.44 210 ALA A N 1
ATOM 1650 C CA . ALA A 1 210 ? -14.852 10.578 -12.109 1 92.44 210 ALA A CA 1
ATOM 1651 C C . ALA A 1 210 ? -15.289 12.016 -11.852 1 92.44 210 ALA A C 1
ATOM 1653 O O . ALA A 1 210 ? -16.359 12.438 -12.297 1 92.44 210 ALA A O 1
ATOM 1654 N N . GLY A 1 211 ? -14.586 12.648 -10.984 1 95.31 211 GLY A N 1
ATOM 1655 C CA . GLY A 1 211 ? -14.805 14.07 -10.75 1 95.31 211 GLY A CA 1
ATOM 1656 C C . GLY A 1 211 ? -15.875 14.344 -9.703 1 95.31 211 GLY A C 1
ATOM 1657 O O . GLY A 1 211 ? -16.188 15.5 -9.422 1 95.31 211 GLY A O 1
ATOM 1658 N N . VAL A 1 212 ? -16.406 13.328 -9.125 1 96.88 212 VAL A N 1
ATOM 1659 C CA . VAL A 1 212 ? -17.5 13.469 -8.172 1 96.88 212 VAL A CA 1
ATOM 1660 C C . VAL A 1 212 ? -17.078 12.953 -6.801 1 96.88 212 VAL A C 1
ATOM 1662 O O . VAL A 1 212 ? -16.422 11.914 -6.703 1 96.88 212 VAL A O 1
ATOM 1665 N N . LYS A 1 213 ? -17.375 13.688 -5.77 1 97.62 213 LYS A N 1
ATOM 1666 C CA . LYS A 1 213 ? -17.172 13.211 -4.406 1 97.62 213 LYS A CA 1
ATOM 1667 C C . LYS A 1 213 ? -18.25 12.195 -4.023 1 97.62 213 LYS A C 1
ATOM 1669 O O . LYS A 1 213 ? -19.438 12.539 -3.945 1 97.62 213 LYS A O 1
ATOM 1674 N N . ARG A 1 214 ? -17.859 11.062 -3.695 1 96.75 214 ARG A N 1
ATOM 1675 C CA . ARG A 1 214 ? -18.812 10 -3.4 1 96.75 214 ARG A CA 1
ATOM 1676 C C . ARG A 1 214 ? -19.156 9.969 -1.916 1 96.75 214 ARG A C 1
ATOM 1678 O O . ARG A 1 214 ? -20.312 9.734 -1.545 1 96.75 214 ARG A O 1
ATOM 1685 N N . VAL A 1 215 ? -18.188 10.102 -1.125 1 96.56 215 VAL A N 1
ATOM 1686 C CA . VAL A 1 215 ? -18.359 10.109 0.325 1 96.56 215 VAL A CA 1
ATOM 1687 C C . VAL A 1 215 ? -17.266 10.977 0.962 1 96.56 215 VAL A C 1
ATOM 1689 O O . VAL A 1 215 ? -16.266 11.289 0.327 1 96.56 215 VAL A O 1
ATOM 1692 N N . ASP A 1 216 ? -17.484 11.375 2.143 1 96.75 216 ASP A N 1
ATOM 1693 C CA . ASP A 1 216 ? -16.5 12.117 2.932 1 96.75 216 ASP A CA 1
ATOM 1694 C C . ASP A 1 216 ? -16.703 11.875 4.426 1 96.75 216 ASP A C 1
ATOM 1696 O O . ASP A 1 216 ? -17.844 11.766 4.891 1 96.75 216 ASP A O 1
ATOM 1700 N N . GLY A 1 217 ? -15.688 11.711 5.176 1 96.75 217 GLY A N 1
ATOM 1701 C CA . GLY A 1 217 ? -15.711 11.453 6.609 1 96.75 217 GLY A CA 1
ATOM 1702 C C . GLY A 1 217 ? -14.414 10.875 7.133 1 96.75 217 GLY A C 1
ATOM 1703 O O . GLY A 1 217 ? -13.43 10.781 6.402 1 96.75 217 GLY A O 1
ATOM 1704 N N . SER A 1 218 ? -14.375 10.68 8.406 1 96.12 218 SER A N 1
ATOM 1705 C CA . SER A 1 218 ? -13.234 9.969 8.961 1 96.12 218 SER A CA 1
ATOM 1706 C C . SER A 1 218 ? -13.188 8.523 8.477 1 96.12 218 SER A C 1
ATOM 1708 O O . SER A 1 218 ? -14.219 7.949 8.117 1 96.12 218 SER A O 1
ATOM 1710 N N . PRO A 1 219 ? -12.008 7.938 8.445 1 94.69 219 PRO A N 1
ATOM 1711 C CA . PRO A 1 219 ? -11.914 6.539 8.023 1 94.69 219 PRO A CA 1
ATOM 1712 C C . PRO A 1 219 ? -12.859 5.625 8.805 1 94.69 219 PRO A C 1
ATOM 1714 O O . PRO A 1 219 ? -13.562 4.801 8.211 1 94.69 219 PRO A O 1
ATOM 1717 N N . GLU A 1 220 ? -12.969 5.809 10.055 1 91.88 220 GLU A N 1
ATOM 1718 C CA . GLU A 1 220 ? -13.82 4.973 10.898 1 91.88 220 GLU A CA 1
ATOM 1719 C C . GLU A 1 220 ? -15.297 5.145 10.531 1 91.88 220 GLU A C 1
ATOM 1721 O O . GLU A 1 220 ? -16.031 4.16 10.406 1 91.88 220 GLU A O 1
ATOM 1726 N N . GLN A 1 221 ? -15.633 6.371 10.383 1 95 221 GLN A N 1
ATOM 1727 C CA . GLN A 1 221 ? -17.016 6.664 10.023 1 95 221 GLN A CA 1
ATOM 1728 C C . GLN A 1 221 ? -17.375 6.07 8.664 1 95 221 GLN A C 1
ATOM 1730 O O . GLN A 1 221 ? -18.469 5.52 8.484 1 95 221 GLN A O 1
ATOM 1735 N N . LEU A 1 222 ? -16.453 6.188 7.754 1 96.12 222 LEU A N 1
ATOM 1736 C CA . LEU A 1 222 ? -16.703 5.676 6.41 1 96.12 222 LEU A CA 1
ATOM 1737 C C . LEU A 1 222 ? -16.828 4.16 6.426 1 96.12 222 LEU A C 1
ATOM 1739 O O . LEU A 1 222 ? -17.688 3.602 5.73 1 96.12 222 LEU A O 1
ATOM 1743 N N . MET A 1 223 ? -16.031 3.492 7.145 1 94.19 223 MET A N 1
ATOM 1744 C CA . MET A 1 223 ? -16.062 2.035 7.242 1 94.19 223 MET A CA 1
ATOM 1745 C C . MET A 1 223 ? -17.359 1.575 7.93 1 94.19 223 MET A C 1
ATOM 1747 O O . MET A 1 223 ? -17.953 0.585 7.516 1 94.19 223 MET A O 1
ATOM 1751 N N . GLN A 1 224 ? -17.75 2.307 8.906 1 93 224 GLN A N 1
ATOM 1752 C CA . GLN A 1 224 ? -18.938 1.954 9.656 1 93 224 GLN A CA 1
ATOM 1753 C C . GLN A 1 224 ? -20.203 2.189 8.828 1 93 224 GLN A C 1
ATOM 1755 O O . GLN A 1 224 ? -21.172 1.431 8.93 1 93 224 GLN A O 1
ATOM 1760 N N . ASN A 1 225 ? -20.156 3.195 7.965 1 94.62 225 ASN A N 1
ATOM 1761 C CA . ASN A 1 225 ? -21.359 3.621 7.258 1 94.62 225 ASN A CA 1
ATOM 1762 C C . ASN A 1 225 ? -21.375 3.121 5.816 1 94.62 225 ASN A C 1
ATOM 1764 O O . ASN A 1 225 ? -22.156 3.592 4.996 1 94.62 225 ASN A O 1
ATOM 1768 N N . MET A 1 226 ? -20.531 2.162 5.488 1 93.75 226 MET A N 1
ATOM 1769 C CA . MET A 1 226 ? -20.359 1.81 4.082 1 93.75 226 MET A CA 1
ATOM 1770 C C . MET A 1 226 ? -21.547 0.996 3.572 1 93.75 226 MET A C 1
ATOM 1772 O O . MET A 1 226 ? -21.656 0.72 2.375 1 93.75 226 MET A O 1
ATOM 1776 N N . GLY A 1 227 ? -22.453 0.529 4.395 1 93.56 227 GLY A N 1
ATOM 1777 C CA . GLY A 1 227 ? -23.656 -0.169 3.982 1 93.56 227 GLY A CA 1
ATOM 1778 C C . GLY A 1 227 ? -23.422 -1.634 3.668 1 93.56 227 GLY A C 1
ATOM 1779 O O . GLY A 1 227 ? -24.203 -2.254 2.947 1 93.56 227 GLY A O 1
ATOM 1780 N N . ALA A 1 228 ? -22.344 -2.203 4.145 1 96.38 228 ALA A N 1
ATOM 1781 C CA . ALA A 1 228 ? -22.016 -3.602 3.887 1 96.38 228 ALA A CA 1
ATOM 1782 C C . ALA A 1 228 ? -21.266 -4.215 5.062 1 96.38 228 ALA A C 1
ATOM 1784 O O . ALA A 1 228 ? -20.672 -3.496 5.867 1 96.38 228 ALA A O 1
ATOM 1785 N N . GLN A 1 229 ? -21.406 -5.457 5.148 1 97 229 GLN A N 1
ATOM 1786 C CA . GLN A 1 229 ? -20.594 -6.258 6.062 1 97 229 GLN A CA 1
ATOM 1787 C C . GLN A 1 229 ? -19.594 -7.117 5.301 1 97 229 GLN A C 1
ATOM 1789 O O . GLN A 1 229 ? -19.828 -7.488 4.152 1 97 229 GLN A O 1
ATOM 1794 N N . VAL A 1 230 ? -18.469 -7.383 5.988 1 96.19 230 VAL A N 1
ATOM 1795 C CA . VAL A 1 230 ? -17.406 -8.109 5.309 1 96.19 230 VAL A CA 1
ATOM 1796 C C . VAL A 1 230 ? -17.266 -9.508 5.902 1 96.19 230 VAL A C 1
ATOM 1798 O O . VAL A 1 230 ? -17.094 -9.664 7.113 1 96.19 230 VAL A O 1
ATOM 1801 N N . VAL A 1 231 ? -17.391 -10.523 5.02 1 96.94 231 VAL A N 1
ATOM 1802 C CA . VAL A 1 231 ? -17.234 -11.914 5.426 1 96.94 231 VAL A CA 1
ATOM 1803 C C . VAL A 1 231 ? -16.094 -12.555 4.641 1 96.94 231 VAL A C 1
ATOM 1805 O O . VAL A 1 231 ? -16.062 -12.477 3.41 1 96.94 231 VAL A O 1
ATOM 1808 N N . GLU A 1 232 ? -15.172 -13.109 5.316 1 95 232 GLU A N 1
ATOM 1809 C CA . GLU A 1 232 ? -14.141 -13.906 4.668 1 95 232 GLU A CA 1
ATOM 1810 C C . GLU A 1 232 ? -14.523 -15.383 4.648 1 95 232 GLU A C 1
ATOM 1812 O O . GLU A 1 232 ? -14.984 -15.93 5.656 1 95 232 GLU A O 1
ATOM 1817 N N . VAL A 1 233 ? -14.359 -15.977 3.496 1 95.56 233 VAL A N 1
ATOM 1818 C CA . VAL A 1 233 ? -14.789 -17.359 3.309 1 95.56 233 VAL A CA 1
ATOM 1819 C C . VAL A 1 233 ? -13.602 -18.219 2.875 1 95.56 233 VAL A C 1
ATOM 1821 O O . VAL A 1 233 ? -12.938 -17.906 1.888 1 95.56 233 VAL A O 1
ATOM 1824 N N . GLU A 1 234 ? -13.391 -19.203 3.602 1 91.56 234 GLU A N 1
ATOM 1825 C CA . GLU A 1 234 ? -12.398 -20.188 3.197 1 91.56 234 GLU A CA 1
ATOM 1826 C C . GLU A 1 234 ? -13.023 -21.297 2.363 1 91.56 234 GLU A C 1
ATOM 1828 O O . GLU A 1 234 ? -14.125 -21.766 2.672 1 91.56 234 GLU A O 1
ATOM 1833 N N . SER A 1 235 ? -12.383 -21.625 1.246 1 87.75 235 SER A N 1
ATOM 1834 C CA . SER A 1 235 ? -12.883 -22.688 0.381 1 87.75 235 SER A CA 1
ATOM 1835 C C . SER A 1 235 ? -11.758 -23.281 -0.47 1 87.75 235 SER A C 1
ATOM 1837 O O . SER A 1 235 ? -10.703 -22.656 -0.633 1 87.75 235 SER A O 1
ATOM 1839 N N . THR A 1 236 ? -12.039 -24.516 -0.915 1 82.06 236 THR A N 1
ATOM 1840 C CA . THR A 1 236 ? -11.109 -25.188 -1.812 1 82.06 236 THR A CA 1
ATOM 1841 C C . THR A 1 236 ? -11.398 -24.812 -3.266 1 82.06 236 THR A C 1
ATOM 1843 O O . THR A 1 236 ? -10.586 -25.094 -4.152 1 82.06 236 THR A O 1
ATOM 1846 N N . SER A 1 237 ? -12.516 -24.312 -3.5 1 86.19 237 SER A N 1
ATOM 1847 C CA . SER A 1 237 ? -12.906 -23.891 -4.84 1 86.19 237 SER A CA 1
ATOM 1848 C C . SER A 1 237 ? -13.336 -22.438 -4.863 1 86.19 237 SER A C 1
ATOM 1850 O O . SER A 1 237 ? -14.531 -22.125 -4.973 1 86.19 237 SER A O 1
ATOM 1852 N N . LEU A 1 238 ? -12.406 -21.625 -4.961 1 89.19 238 LEU A N 1
ATOM 1853 C CA . LEU A 1 238 ? -12.672 -20.203 -4.777 1 89.19 238 LEU A CA 1
ATOM 1854 C C . LEU A 1 238 ? -13.297 -19.594 -6.031 1 89.19 238 LEU A C 1
ATOM 1856 O O . LEU A 1 238 ? -14.188 -18.75 -5.938 1 89.19 238 LEU A O 1
ATOM 1860 N N . ARG A 1 239 ? -12.922 -20.047 -7.188 1 87.12 239 ARG A N 1
ATOM 1861 C CA . ARG A 1 239 ? -13.422 -19.484 -8.438 1 87.12 239 ARG A CA 1
ATOM 1862 C C . ARG A 1 239 ? -14.922 -19.734 -8.578 1 87.12 239 ARG A C 1
ATOM 1864 O O . ARG A 1 239 ? -15.688 -18.797 -8.844 1 87.12 239 ARG A O 1
ATOM 1871 N N . ARG A 1 240 ? -15.242 -20.953 -8.398 1 89.25 240 ARG A N 1
ATOM 1872 C CA . ARG A 1 240 ? -16.656 -21.312 -8.5 1 89.25 240 ARG A CA 1
ATOM 1873 C C . ARG A 1 240 ? -17.469 -20.594 -7.434 1 89.25 240 ARG A C 1
ATOM 1875 O O . ARG A 1 240 ? -18.547 -20.062 -7.727 1 89.25 240 ARG A O 1
ATOM 1882 N N . LEU A 1 241 ? -16.953 -20.578 -6.262 1 93.44 241 LEU A N 1
ATOM 1883 C CA . LEU A 1 241 ? -17.641 -19.922 -5.156 1 93.44 241 LEU A CA 1
ATOM 1884 C C . LEU A 1 241 ? -17.844 -18.438 -5.438 1 93.44 241 LEU A C 1
ATOM 1886 O O . LEU A 1 241 ? -18.906 -17.891 -5.172 1 93.44 241 LEU A O 1
ATOM 1890 N N . LYS A 1 242 ? -16.812 -17.828 -5.906 1 94.06 242 LYS A N 1
ATOM 1891 C CA . LYS A 1 242 ? -16.875 -16.406 -6.23 1 94.06 242 LYS A CA 1
ATOM 1892 C C . LYS A 1 242 ? -18 -16.109 -7.215 1 94.06 242 LYS A C 1
ATOM 1894 O O . LYS A 1 242 ? -18.797 -15.195 -7 1 94.06 242 LYS A O 1
ATOM 1899 N N . GLN A 1 243 ? -18.078 -16.891 -8.266 1 92.44 243 GLN A N 1
ATOM 1900 C CA . GLN A 1 243 ? -19.109 -16.703 -9.289 1 92.44 243 GLN A CA 1
ATOM 1901 C C . GLN A 1 243 ? -20.5 -16.906 -8.711 1 92.44 243 GLN A C 1
ATOM 1903 O O . GLN A 1 243 ? -21.422 -16.141 -9.023 1 92.44 243 GLN A O 1
ATOM 1908 N N . GLU A 1 244 ? -20.656 -17.859 -7.883 1 94.75 244 GLU A N 1
ATOM 1909 C CA . GLU A 1 244 ? -21.938 -18.156 -7.27 1 94.75 244 GLU A CA 1
ATOM 1910 C C . GLU A 1 244 ? -22.375 -17.047 -6.32 1 94.75 244 GLU A C 1
ATOM 1912 O O . GLU A 1 244 ? -23.547 -16.656 -6.293 1 94.75 244 GLU A O 1
ATOM 1917 N N . LEU A 1 245 ? -21.391 -16.562 -5.637 1 95.19 245 LEU A N 1
ATOM 1918 C CA . LEU A 1 245 ? -21.719 -15.523 -4.656 1 95.19 245 LEU A CA 1
ATOM 1919 C C . LEU A 1 245 ? -22.062 -14.211 -5.34 1 95.19 245 LEU A C 1
ATOM 1921 O O . LEU A 1 245 ? -22.953 -13.484 -4.891 1 95.19 245 LEU A O 1
ATOM 1925 N N . LEU A 1 246 ? -21.344 -13.938 -6.383 1 94.69 246 LEU A N 1
ATOM 1926 C CA . LEU A 1 246 ? -21.578 -12.695 -7.109 1 94.69 246 LEU A CA 1
ATOM 1927 C C . LEU A 1 246 ? -22.969 -12.68 -7.738 1 94.69 246 LEU A C 1
ATOM 1929 O O . LEU A 1 246 ? -23.5 -11.617 -8.07 1 94.69 246 LEU A O 1
ATOM 1933 N N . ALA A 1 247 ? -23.578 -13.844 -7.902 1 94.94 247 ALA A N 1
ATOM 1934 C CA . ALA A 1 247 ? -24.922 -13.961 -8.484 1 94.94 247 ALA A CA 1
ATOM 1935 C C . ALA A 1 247 ? -25.984 -13.609 -7.461 1 94.94 247 ALA A C 1
ATOM 1937 O O . ALA A 1 247 ? -27.141 -13.359 -7.824 1 94.94 247 ALA A O 1
ATOM 1938 N N . LEU A 1 248 ? -25.641 -13.578 -6.254 1 94.94 248 LEU A N 1
ATOM 1939 C CA . LEU A 1 248 ? -26.609 -13.25 -5.203 1 94.94 248 LEU A CA 1
ATOM 1940 C C . LEU A 1 248 ? -26.812 -11.742 -5.105 1 94.94 248 LEU A C 1
ATOM 1942 O O . LEU A 1 248 ? -25.844 -10.984 -5.039 1 94.94 248 LEU A O 1
ATOM 1946 N N . PRO A 1 249 ? -28.031 -11.312 -4.984 1 94.94 249 PRO A N 1
ATOM 1947 C CA . PRO A 1 249 ? -28.312 -9.875 -4.93 1 94.94 249 PRO A CA 1
ATOM 1948 C C . PRO A 1 249 ? -27.766 -9.211 -3.666 1 94.94 249 PRO A C 1
ATOM 1950 O O . PRO A 1 249 ? -27.484 -8.008 -3.666 1 94.94 249 PRO A O 1
ATOM 1953 N N . GLU A 1 250 ? -27.625 -9.953 -2.605 1 96.06 250 GLU A N 1
ATOM 1954 C CA . GLU A 1 250 ? -27.172 -9.414 -1.328 1 96.06 250 GLU A CA 1
ATOM 1955 C C . GLU A 1 250 ? -25.672 -9.172 -1.335 1 96.06 250 GLU A C 1
ATOM 1957 O O . GLU A 1 250 ? -25.141 -8.492 -0.457 1 96.06 250 GLU A O 1
ATOM 1962 N N . VAL A 1 251 ? -25 -9.75 -2.324 1 96.62 251 VAL A N 1
ATOM 1963 C CA . VAL A 1 251 ? -23.547 -9.648 -2.379 1 96.62 251 VAL A CA 1
ATOM 1964 C C . VAL A 1 251 ? -23.141 -8.492 -3.289 1 96.62 251 VAL A C 1
ATOM 1966 O O . VAL A 1 251 ? -23.531 -8.438 -4.453 1 96.62 251 VAL A O 1
ATOM 1969 N N . ILE A 1 252 ? -22.375 -7.594 -2.699 1 95.31 252 ILE A N 1
ATOM 1970 C CA . ILE A 1 252 ? -21.938 -6.414 -3.432 1 95.31 252 ILE A CA 1
ATOM 1971 C C . ILE A 1 252 ? -20.688 -6.75 -4.238 1 95.31 252 ILE A C 1
ATOM 1973 O O . ILE A 1 252 ? -20.547 -6.332 -5.391 1 95.31 252 ILE A O 1
ATOM 1977 N N . SER A 1 253 ? -19.766 -7.473 -3.615 1 94.12 253 SER A N 1
ATOM 1978 C CA . SER A 1 253 ? -18.5 -7.812 -4.242 1 94.12 253 SER A CA 1
ATOM 1979 C C . SER A 1 253 ? -17.875 -9.055 -3.607 1 94.12 253 SER A C 1
ATOM 1981 O O . SER A 1 253 ? -18.25 -9.438 -2.492 1 94.12 253 SER A O 1
ATOM 1983 N N . ALA A 1 254 ? -17.062 -9.719 -4.348 1 94.44 254 ALA A N 1
ATOM 1984 C CA . ALA A 1 254 ? -16.266 -10.852 -3.9 1 94.44 254 ALA A CA 1
ATOM 1985 C C . ALA A 1 254 ? -14.867 -10.82 -4.512 1 94.44 254 ALA A C 1
ATOM 1987 O O . ALA A 1 254 ? -14.719 -10.805 -5.734 1 94.44 254 ALA A O 1
ATOM 1988 N N . ALA A 1 255 ? -13.93 -10.742 -3.611 1 92.06 255 ALA A N 1
ATOM 1989 C CA . ALA A 1 255 ? -12.547 -10.68 -4.082 1 92.06 255 ALA A CA 1
ATOM 1990 C C . ALA A 1 255 ? -11.688 -11.734 -3.4 1 92.06 255 ALA A C 1
ATOM 1992 O O . ALA A 1 255 ? -11.828 -11.984 -2.199 1 92.06 255 ALA A O 1
ATOM 1993 N N . GLN A 1 256 ? -10.812 -12.336 -4.16 1 91.12 256 GLN A N 1
ATOM 1994 C CA . GLN A 1 256 ? -9.945 -13.375 -3.613 1 91.12 256 GLN A CA 1
ATOM 1995 C C . GLN A 1 256 ? -8.719 -12.766 -2.936 1 91.12 256 GLN A C 1
ATOM 1997 O O . GLN A 1 256 ? -8.141 -11.805 -3.443 1 91.12 256 GLN A O 1
ATOM 2002 N N . LEU A 1 257 ? -8.422 -13.219 -1.768 1 89 257 LEU A N 1
ATOM 2003 C CA . LEU A 1 257 ? -7.227 -12.93 -0.99 1 89 257 LEU A CA 1
ATOM 2004 C C . LEU A 1 257 ? -6.488 -14.211 -0.622 1 89 257 LEU A C 1
ATOM 2006 O O . LEU A 1 257 ? -6.68 -14.75 0.47 1 89 257 LEU A O 1
ATOM 2010 N N . GLY A 1 258 ? -5.551 -14.57 -1.46 1 87.31 258 GLY A N 1
ATOM 2011 C CA . GLY A 1 258 ? -4.898 -15.852 -1.236 1 87.31 258 GLY A CA 1
ATOM 2012 C C . GLY A 1 258 ? -5.852 -17.031 -1.309 1 87.31 258 GLY A C 1
ATOM 2013 O O . GLY A 1 258 ? -6.449 -17.281 -2.355 1 87.31 258 GLY A O 1
ATOM 2014 N N . SER A 1 259 ? -6.004 -17.656 -0.114 1 86.88 259 SER A N 1
ATOM 2015 C CA . SER A 1 259 ? -6.84 -18.844 -0.072 1 86.88 259 SER A CA 1
ATOM 2016 C C . SER A 1 259 ? -8.219 -18.531 0.49 1 86.88 259 SER A C 1
ATOM 2018 O O . SER A 1 259 ? -8.945 -19.438 0.914 1 86.88 259 SER A O 1
ATOM 2020 N N . ARG A 1 260 ? -8.539 -17.281 0.477 1 91.88 260 ARG A N 1
ATOM 2021 C CA . ARG A 1 260 ? -9.836 -16.859 0.996 1 91.88 260 ARG A CA 1
ATOM 2022 C C . ARG A 1 260 ? -10.547 -15.93 0.018 1 91.88 260 ARG A C 1
ATOM 2024 O O . ARG A 1 260 ? -9.914 -15.367 -0.881 1 91.88 260 ARG A O 1
ATOM 2031 N N . LEU A 1 261 ? -11.805 -15.938 0.244 1 94.19 261 LEU A N 1
ATOM 2032 C CA . LEU A 1 261 ? -12.633 -14.977 -0.476 1 94.19 261 LEU A CA 1
ATOM 2033 C C . LEU A 1 261 ? -13.164 -13.906 0.468 1 94.19 261 LEU A C 1
ATOM 2035 O O . LEU A 1 261 ? -13.672 -14.219 1.547 1 94.19 261 LEU A O 1
ATOM 2039 N N . ARG A 1 262 ? -12.938 -12.711 0.121 1 94.31 262 ARG A N 1
ATOM 2040 C CA . ARG A 1 262 ? -13.508 -11.594 0.863 1 94.31 262 ARG A CA 1
ATOM 2041 C C . ARG A 1 262 ? -14.805 -11.109 0.219 1 94.31 262 ARG A C 1
ATOM 2043 O O . ARG A 1 262 ? -14.797 -10.625 -0.912 1 94.31 262 ARG A O 1
ATOM 2050 N N . VAL A 1 263 ? -15.883 -11.219 0.987 1 96.69 263 VAL A N 1
ATOM 2051 C CA . VAL A 1 263 ? -17.219 -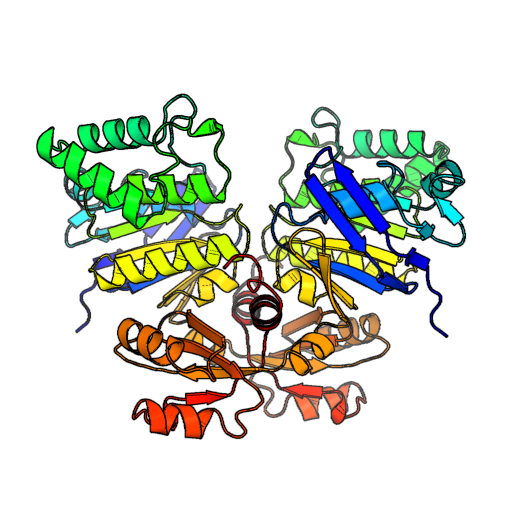11.008 0.427 1 96.69 263 VAL A CA 1
ATOM 2052 C C . VAL A 1 263 ? -17.891 -9.836 1.131 1 96.69 263 VAL A C 1
ATOM 2054 O O . VAL A 1 263 ? -17.953 -9.797 2.361 1 96.69 263 VAL A O 1
ATOM 2057 N N . LEU A 1 264 ? -18.281 -8.875 0.343 1 96.94 264 LEU A N 1
ATOM 2058 C CA . LEU A 1 264 ? -19.078 -7.77 0.868 1 96.94 264 LEU A CA 1
ATOM 2059 C C . LEU A 1 264 ? -20.562 -8.07 0.758 1 96.94 264 LEU A C 1
ATOM 2061 O O . LEU A 1 264 ? -21.094 -8.266 -0.343 1 96.94 264 LEU A O 1
ATOM 2065 N N . VAL A 1 265 ? -21.234 -8.102 1.892 1 97.62 265 VAL A N 1
ATOM 2066 C CA . VAL A 1 265 ? -22.656 -8.406 1.951 1 97.62 265 VAL A CA 1
ATOM 2067 C C . VAL A 1 265 ? -23.422 -7.184 2.424 1 97.62 265 VAL A C 1
ATOM 2069 O O . VAL A 1 265 ? -23.047 -6.543 3.406 1 97.62 265 VAL A O 1
ATOM 2072 N N . LYS A 1 266 ? -24.516 -6.883 1.737 1 96.69 266 LYS A N 1
ATOM 2073 C CA . LYS A 1 266 ? -25.344 -5.727 2.088 1 96.69 266 LYS A CA 1
ATOM 2074 C C . LYS A 1 266 ? -25.781 -5.793 3.545 1 96.69 266 LYS A C 1
ATOM 2076 O O . LYS A 1 266 ? -26.125 -6.867 4.047 1 96.69 266 LYS A O 1
ATOM 2081 N N . THR A 1 267 ? -25.859 -4.641 4.148 1 94.5 267 THR A N 1
ATOM 2082 C CA . THR A 1 267 ? -26.25 -4.574 5.555 1 94.5 267 THR A CA 1
ATOM 2083 C C . THR A 1 267 ? -27.719 -4.973 5.734 1 94.5 267 THR A C 1
ATOM 2085 O O . THR A 1 267 ? -28.156 -5.262 6.852 1 94.5 267 THR A O 1
ATOM 2088 N N . SER A 1 268 ? -28.438 -4.965 4.656 1 92.75 268 SER A N 1
ATOM 2089 C CA . SER A 1 268 ? -29.828 -5.414 4.727 1 92.75 268 SER A CA 1
ATOM 2090 C C . SER A 1 268 ? -29.922 -6.875 5.145 1 92.75 268 SER A C 1
ATOM 2092 O O . SER A 1 268 ? -30.953 -7.328 5.625 1 92.75 268 SER A O 1
ATOM 2094 N N . CYS A 1 269 ? -28.812 -7.57 4.859 1 93.12 269 CYS A N 1
ATOM 2095 C CA . CYS A 1 269 ? -28.703 -8.938 5.359 1 93.12 269 CYS A CA 1
ATOM 2096 C C . CYS A 1 269 ? -28.297 -8.953 6.828 1 93.12 269 CYS A C 1
ATOM 2098 O O . CYS A 1 269 ? -27.141 -8.688 7.156 1 93.12 269 CYS A O 1
ATOM 2100 N N . HIS A 1 270 ? -29.109 -9.328 7.711 1 91.5 270 HIS A N 1
ATOM 2101 C CA . HIS A 1 270 ? -28.922 -9.203 9.148 1 91.5 270 HIS A CA 1
ATOM 2102 C C . HIS A 1 270 ? -27.844 -10.141 9.648 1 91.5 270 HIS A C 1
ATOM 2104 O O . HIS A 1 270 ? -27.109 -9.812 10.586 1 91.5 270 HIS A O 1
ATOM 2110 N N . ASP A 1 271 ? -27.781 -11.32 9.047 1 95.25 271 ASP A N 1
ATOM 2111 C CA . ASP A 1 271 ? -26.766 -12.312 9.414 1 95.25 271 ASP A CA 1
ATOM 2112 C C . ASP A 1 271 ? -26.062 -12.859 8.18 1 95.25 271 ASP A C 1
ATOM 2114 O O . ASP A 1 271 ? -26.375 -13.961 7.719 1 95.25 271 ASP A O 1
ATOM 2118 N N . PRO A 1 272 ? -25.047 -12.109 7.824 1 95.56 272 PRO A N 1
ATOM 2119 C CA . PRO A 1 272 ? -24.375 -12.5 6.578 1 95.56 272 PRO A CA 1
ATOM 2120 C C . PRO A 1 272 ? -23.719 -13.883 6.668 1 95.56 272 PRO A C 1
ATOM 2122 O O . PRO A 1 272 ? -23.641 -14.594 5.664 1 95.56 272 PRO A O 1
ATOM 2125 N N . ILE A 1 273 ? -23.312 -14.305 7.828 1 96.12 273 ILE A N 1
ATOM 2126 C CA . ILE A 1 273 ? -22.672 -15.602 8 1 96.12 273 ILE A CA 1
ATOM 2127 C C . ILE A 1 273 ? -23.688 -16.719 7.754 1 96.12 273 ILE A C 1
ATOM 2129 O O . ILE A 1 273 ? -23.438 -17.625 6.965 1 96.12 273 ILE A O 1
ATOM 2133 N N . ALA A 1 274 ? -24.781 -16.609 8.438 1 94.25 274 ALA A N 1
ATOM 2134 C CA . ALA A 1 274 ? -25.844 -17.594 8.25 1 94.25 274 ALA A CA 1
ATOM 2135 C C . ALA A 1 274 ? -26.344 -17.594 6.805 1 94.25 274 ALA A C 1
ATOM 2137 O O . ALA A 1 274 ? -26.609 -18.656 6.23 1 94.25 274 ALA A O 1
ATOM 2138 N N . PHE A 1 275 ? -26.484 -16.438 6.281 1 95.31 275 PHE A N 1
ATOM 2139 C CA . PHE A 1 275 ? -26.969 -16.281 4.922 1 95.31 275 PHE A CA 1
ATOM 2140 C C . PHE A 1 275 ? -26.062 -17 3.928 1 95.31 275 PHE A C 1
ATOM 2142 O O . PHE A 1 275 ? -26.531 -17.812 3.129 1 95.31 275 PHE A O 1
ATOM 2149 N N . LEU A 1 276 ? -24.734 -16.719 4.012 1 94.81 276 LEU A N 1
ATOM 2150 C CA . LEU A 1 276 ? -23.781 -17.312 3.082 1 94.81 276 LEU A CA 1
ATOM 2151 C C . LEU A 1 276 ? -23.641 -18.812 3.305 1 94.81 276 LEU A C 1
ATOM 2153 O O . LEU A 1 276 ? -23.5 -19.578 2.348 1 94.81 276 LEU A O 1
ATOM 2157 N N . SER A 1 277 ? -23.641 -19.219 4.57 1 94.94 277 SER A N 1
ATOM 2158 C CA . SER A 1 277 ? -23.562 -20.641 4.895 1 94.94 277 SER A CA 1
ATOM 2159 C C . SER A 1 277 ? -24.703 -21.422 4.258 1 94.94 277 SER A C 1
ATOM 2161 O O . SER A 1 277 ? -24.484 -22.484 3.672 1 94.94 277 SER A O 1
ATOM 2163 N N . GLN A 1 278 ? -25.844 -20.938 4.352 1 91.56 278 GLN A N 1
ATOM 2164 C CA . GLN A 1 278 ? -27.047 -21.594 3.838 1 91.56 278 GLN A CA 1
ATOM 2165 C C . GLN A 1 278 ? -27.047 -21.609 2.311 1 91.56 278 GLN A C 1
A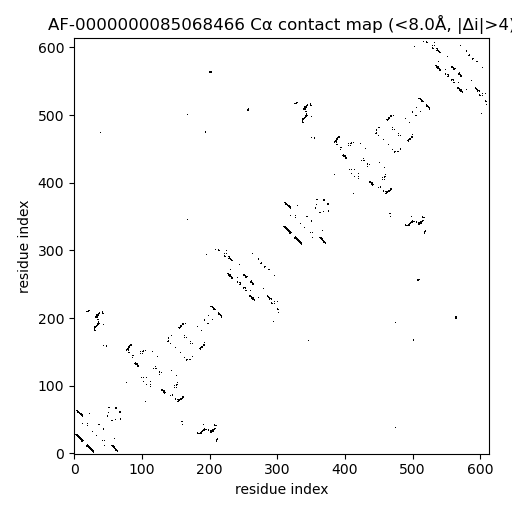TOM 2167 O O . GLN A 1 278 ? -27.344 -22.641 1.696 1 91.56 278 GLN A O 1
ATOM 2172 N N . LYS A 1 279 ? -26.734 -20.531 1.702 1 89.69 279 LYS A N 1
ATOM 2173 C CA . LYS A 1 279 ? -26.828 -20.375 0.253 1 89.69 279 LYS A CA 1
ATOM 2174 C C . LYS A 1 279 ? -25.781 -21.234 -0.459 1 89.69 279 LYS A C 1
ATOM 2176 O O . LYS A 1 279 ? -26.016 -21.719 -1.57 1 89.69 279 LYS A O 1
ATOM 2181 N N . GLN A 1 280 ? -24.609 -21.375 0.184 1 87.44 280 GLN A N 1
ATOM 2182 C CA . GLN A 1 280 ? -23.531 -22.062 -0.511 1 87.44 280 GLN A CA 1
ATOM 2183 C C . GLN A 1 280 ? -23.156 -23.359 0.188 1 87.44 280 GLN A C 1
ATOM 2185 O O . GLN A 1 280 ? -22.172 -24 -0.171 1 87.44 280 GLN A O 1
ATOM 2190 N N . SER A 1 281 ? -23.859 -23.75 1.142 1 87.81 281 SER A N 1
ATOM 2191 C CA . SER A 1 281 ? -23.609 -24.984 1.899 1 87.81 281 SER A CA 1
ATOM 2192 C C . SER A 1 281 ? -22.203 -25 2.461 1 87.81 281 SER A C 1
ATOM 2194 O O . SER A 1 281 ? -21.469 -25.984 2.277 1 87.81 281 SER A O 1
ATOM 2196 N N . LEU A 1 282 ? -21.828 -23.891 2.977 1 88.31 282 LEU A N 1
ATOM 2197 C CA . LEU A 1 282 ? -20.516 -23.766 3.582 1 88.31 282 LEU A CA 1
ATOM 2198 C C . LEU A 1 282 ? -20.578 -24 5.086 1 88.31 282 LEU A C 1
ATOM 2200 O O . LEU A 1 282 ? -21.562 -23.641 5.734 1 88.31 282 LEU A O 1
ATOM 2204 N N . ALA A 1 283 ? -19.5 -24.609 5.594 1 87.62 283 ALA A N 1
ATOM 2205 C CA . ALA A 1 283 ? -19.391 -24.75 7.043 1 87.62 283 ALA A CA 1
ATOM 2206 C C . ALA A 1 283 ? -19.25 -23.375 7.719 1 87.62 283 ALA A C 1
ATOM 2208 O O . ALA A 1 283 ? -18.578 -22.484 7.188 1 87.62 283 ALA A O 1
ATOM 2209 N N . LEU A 1 284 ? -19.812 -23.25 8.883 1 85.69 284 LEU A N 1
ATOM 2210 C CA . LEU A 1 284 ? -19.797 -21.984 9.609 1 85.69 284 LEU A CA 1
ATOM 2211 C C . LEU A 1 284 ? -18.375 -21.594 10 1 85.69 284 LEU A C 1
ATOM 2213 O O . LEU A 1 284 ? -18.047 -20.406 10.055 1 85.69 284 LEU A O 1
ATOM 2217 N N . ASP A 1 285 ? -17.594 -22.516 10.219 1 86.88 285 ASP A N 1
ATOM 2218 C CA . ASP A 1 285 ? -16.234 -22.234 10.664 1 86.88 285 ASP A CA 1
ATOM 2219 C C . ASP A 1 285 ? -15.352 -21.766 9.508 1 86.88 285 ASP A C 1
ATOM 2221 O O . ASP A 1 285 ? -14.258 -21.234 9.719 1 86.88 285 ASP A O 1
ATOM 2225 N N . ALA A 1 286 ? -15.914 -21.875 8.344 1 91.94 286 ALA A N 1
ATOM 2226 C CA . ALA A 1 286 ? -15.203 -21.391 7.164 1 91.94 286 ALA A CA 1
ATOM 2227 C C . ALA A 1 286 ? -15.492 -19.922 6.914 1 91.94 286 ALA A C 1
ATOM 2229 O O . ALA A 1 286 ? -14.867 -19.297 6.055 1 91.94 286 ALA A O 1
ATOM 2230 N N . LEU A 1 287 ? -16.469 -19.406 7.723 1 94.62 287 LEU A N 1
ATOM 2231 C CA . LEU A 1 287 ? -16.891 -18.031 7.543 1 94.62 287 LEU A CA 1
ATOM 2232 C C . LEU A 1 287 ? -16.484 -17.188 8.75 1 94.62 287 LEU A C 1
ATOM 2234 O O . LEU A 1 287 ? -16.672 -17.594 9.891 1 94.62 287 LEU A O 1
ATOM 2238 N N . THR A 1 288 ? -15.945 -16.094 8.453 1 93.94 288 THR A N 1
ATOM 2239 C CA . THR A 1 288 ? -15.539 -15.195 9.523 1 93.94 288 THR A CA 1
ATOM 2240 C C . THR A 1 288 ? -15.922 -13.75 9.211 1 93.94 288 THR A C 1
ATOM 2242 O O . THR A 1 288 ? -15.586 -13.234 8.141 1 93.94 288 THR A O 1
ATOM 2245 N N . LEU A 1 289 ? -16.656 -13.117 10.141 1 94 289 LEU A N 1
ATOM 2246 C CA . LEU A 1 289 ? -16.938 -11.688 10.031 1 94 289 LEU A CA 1
ATOM 2247 C C . LEU A 1 289 ? -15.688 -10.867 10.359 1 94 289 LEU A C 1
ATOM 2249 O O . LEU A 1 289 ? -15.047 -11.102 11.391 1 94 289 LEU A O 1
ATOM 2253 N N . VAL A 1 290 ? -15.367 -9.984 9.445 1 92.38 290 VAL A N 1
ATOM 2254 C CA . VAL A 1 290 ? -14.141 -9.219 9.68 1 92.38 290 VAL A CA 1
ATOM 2255 C C . VAL A 1 290 ? -14.445 -7.727 9.602 1 92.38 290 VAL A C 1
ATOM 2257 O O . VAL A 1 290 ? -15.477 -7.32 9.07 1 92.38 290 VAL A O 1
ATOM 2260 N N . ARG A 1 291 ? -13.539 -6.926 10.164 1 90.19 291 ARG A N 1
ATOM 2261 C CA . ARG A 1 291 ? -13.656 -5.469 10.117 1 90.19 291 ARG A CA 1
ATOM 2262 C C . ARG A 1 291 ? -13.461 -4.953 8.695 1 90.19 291 ARG A C 1
ATOM 2264 O O . ARG A 1 291 ? -12.578 -5.422 7.977 1 90.19 291 ARG A O 1
ATOM 2271 N N . PRO A 1 292 ? -14.281 -3.992 8.32 1 92.69 292 PRO A N 1
ATOM 2272 C CA . PRO A 1 292 ? -14.102 -3.396 6.996 1 92.69 292 PRO A CA 1
ATOM 2273 C C . PRO A 1 292 ? -12.812 -2.596 6.879 1 92.69 292 PRO A C 1
ATOM 2275 O O . PRO A 1 292 ? -12.227 -2.199 7.891 1 92.69 292 PRO A O 1
ATOM 2278 N N . SER A 1 293 ? -12.398 -2.482 5.684 1 90.44 293 SER A N 1
ATOM 2279 C CA . SER A 1 293 ? -11.273 -1.625 5.328 1 90.44 293 SER A CA 1
ATOM 2280 C C . SER A 1 293 ? -11.711 -0.487 4.41 1 90.44 293 SER A C 1
ATOM 2282 O O . SER A 1 293 ? -12.844 -0.479 3.92 1 90.44 293 SER A O 1
ATOM 2284 N N . LEU A 1 294 ? -10.844 0.484 4.172 1 91.62 294 LEU A N 1
ATOM 2285 C CA . LEU A 1 294 ? -11.164 1.567 3.252 1 91.62 294 LEU A CA 1
ATOM 2286 C C . LEU A 1 294 ? -11.32 1.043 1.828 1 91.62 294 LEU A C 1
ATOM 2288 O O . LEU A 1 294 ? -12.031 1.637 1.016 1 91.62 294 LEU A O 1
ATOM 2292 N N . GLU A 1 295 ? -10.602 -0.02 1.576 1 89.31 295 GLU A N 1
ATOM 2293 C CA . GLU A 1 295 ? -10.805 -0.652 0.275 1 89.31 295 GLU A CA 1
ATOM 2294 C C . GLU A 1 295 ? -12.25 -1.113 0.1 1 89.31 295 GLU A C 1
ATOM 2296 O O . GLU A 1 295 ? -12.812 -0.999 -0.989 1 89.31 295 GLU A O 1
ATOM 2301 N N . ASP A 1 296 ? -12.828 -1.611 1.092 1 92.69 296 ASP A N 1
ATOM 2302 C CA . ASP A 1 296 ? -14.227 -2.029 1.055 1 92.69 296 ASP A CA 1
ATOM 2303 C C . ASP A 1 296 ? -15.156 -0.837 0.814 1 92.69 296 ASP A C 1
ATOM 2305 O O . ASP A 1 296 ? -16.109 -0.937 0.052 1 92.69 296 ASP A O 1
ATOM 2309 N N . VAL A 1 297 ? -14.805 0.223 1.545 1 94.25 297 VAL A N 1
ATOM 2310 C CA . VAL A 1 297 ? -15.578 1.447 1.371 1 94.25 297 VAL A CA 1
ATOM 2311 C C . VAL A 1 297 ? -15.5 1.904 -0.084 1 94.25 297 VAL A C 1
ATOM 2313 O O . VAL A 1 297 ? -16.516 2.256 -0.684 1 94.25 297 VAL A O 1
ATOM 2316 N N . PHE A 1 298 ? -14.328 1.877 -0.562 1 92 298 PHE A N 1
ATOM 2317 C CA . PHE A 1 298 ? -14.102 2.285 -1.943 1 92 298 PHE A CA 1
ATOM 2318 C C . PHE A 1 298 ? -14.93 1.442 -2.902 1 92 298 PHE A C 1
ATOM 2320 O O . PHE A 1 298 ? -15.547 1.973 -3.824 1 92 298 PHE A O 1
ATOM 2327 N N . VAL A 1 299 ? -14.969 0.195 -2.74 1 90 299 VAL A N 1
ATOM 2328 C CA . VAL A 1 299 ? -15.688 -0.735 -3.605 1 90 299 VAL A CA 1
ATOM 2329 C C . VAL A 1 299 ? -17.188 -0.457 -3.527 1 90 299 VAL A C 1
ATOM 2331 O O . VAL A 1 299 ? -17.891 -0.5 -4.543 1 90 299 VAL A O 1
ATOM 2334 N N . THR A 1 300 ? -17.656 -0.127 -2.418 1 92.06 300 THR A N 1
ATOM 2335 C CA . THR A 1 300 ? -19.094 0.068 -2.236 1 92.06 300 THR A CA 1
ATOM 2336 C C . THR A 1 300 ? -19.531 1.412 -2.811 1 92.06 300 THR A C 1
ATOM 2338 O O . THR A 1 300 ? -20.656 1.556 -3.268 1 92.06 300 THR A O 1
ATOM 2341 N N . CYS A 1 301 ? -18.594 2.316 -2.768 1 90.88 301 CYS A N 1
ATOM 2342 C CA . CYS A 1 301 ? -19.047 3.656 -3.143 1 90.88 301 CYS A CA 1
ATOM 2343 C C . CYS A 1 301 ? -18.672 3.967 -4.59 1 90.88 301 CYS A C 1
ATOM 2345 O O . CYS A 1 301 ? -19.094 4.988 -5.133 1 90.88 301 CYS A O 1
ATOM 2347 N N . THR A 1 302 ? -17.797 3.115 -5.102 1 82.06 302 THR A N 1
ATOM 2348 C CA . THR A 1 302 ? -17.391 3.371 -6.48 1 82.06 302 THR A CA 1
ATOM 2349 C C . THR A 1 302 ? -17.938 2.293 -7.414 1 82.06 302 THR A C 1
ATOM 2351 O O . THR A 1 302 ? -18.406 1.246 -6.957 1 82.06 302 THR A O 1
ATOM 2354 N N . GLY A 1 303 ? -17.828 2.373 -8.789 1 67.25 303 GLY A N 1
ATOM 2355 C CA . GLY A 1 303 ? -18.203 1.342 -9.75 1 67.25 303 GLY A CA 1
ATOM 2356 C C . GLY A 1 303 ? -19.594 1.524 -10.32 1 67.25 303 GLY A C 1
ATOM 2357 O O . GLY A 1 303 ? -19.969 0.848 -11.273 1 67.25 303 GLY A O 1
ATOM 2358 N N . LYS A 1 304 ? -20.641 2.018 -9.469 1 50.19 304 LYS A N 1
ATOM 2359 C CA . LYS A 1 304 ? -21.969 2.123 -10.047 1 50.19 304 LYS A CA 1
ATOM 2360 C C . LYS A 1 304 ? -21.922 2.703 -11.461 1 50.19 304 LYS A C 1
ATOM 2362 O O . LYS A 1 304 ? -22.719 2.33 -12.32 1 50.19 304 LYS A O 1
ATOM 2367 N N . GLY A 1 305 ? -21.078 3.641 -11.797 1 38.44 305 GLY A N 1
ATOM 2368 C CA . GLY A 1 305 ? -21.109 4.238 -13.125 1 38.44 305 GLY A CA 1
ATOM 2369 C C . GLY A 1 305 ? -20.297 3.457 -14.141 1 38.44 305 GLY A C 1
ATOM 2370 O O . GLY A 1 305 ? -20.203 3.855 -15.305 1 38.44 305 GLY A O 1
ATOM 2371 N N . ARG A 1 306 ? -19.297 2.672 -13.797 1 36.81 306 ARG A N 1
ATOM 2372 C CA . ARG A 1 306 ? -18.516 1.977 -14.812 1 36.81 306 ARG A CA 1
ATOM 2373 C C . ARG A 1 306 ? -19.219 0.71 -15.281 1 36.81 306 ARG A C 1
ATOM 2375 O O . ARG A 1 306 ? -18.594 -0.176 -15.867 1 36.81 306 ARG A O 1
ATOM 2382 N N . GLN A 1 307 ? -20.359 0.413 -14.664 1 24.17 307 GLN A N 1
ATOM 2383 C CA . GLN A 1 307 ? -21.047 -0.619 -15.43 1 24.17 307 GLN A CA 1
ATOM 2384 C C . GLN A 1 307 ? -21.203 -0.214 -16.891 1 24.17 307 GLN A C 1
ATOM 2386 O O . GLN A 1 307 ? -21.562 0.928 -17.188 1 24.17 307 GLN A O 1
ATOM 2391 N N . MET B 1 1 ? 1.407 -34.938 -1.32 1 51.91 1 MET B N 1
ATOM 2392 C CA . MET B 1 1 ? 2.449 -33.969 -0.959 1 51.91 1 MET B CA 1
ATOM 2393 C C . MET B 1 1 ? 2.588 -32.906 -2.023 1 51.91 1 MET B C 1
ATOM 2395 O O . MET B 1 1 ? 2.611 -33.188 -3.219 1 51.91 1 MET B O 1
ATOM 2399 N N . SER B 1 2 ? 2.391 -31.516 -1.719 1 72.44 2 SER B N 1
ATOM 2400 C CA . SER B 1 2 ? 2.414 -30.469 -2.742 1 72.44 2 SER B CA 1
ATOM 2401 C C . SER B 1 2 ? 3.76 -30.438 -3.459 1 72.44 2 SER B C 1
ATOM 2403 O O . SER B 1 2 ? 4.809 -30.609 -2.834 1 72.44 2 SER B O 1
ATOM 2405 N N . GLU B 1 3 ? 3.744 -30.578 -4.723 1 91.81 3 GLU B N 1
ATOM 2406 C CA . GLU B 1 3 ? 4.93 -30.562 -5.578 1 91.81 3 GLU B CA 1
ATOM 2407 C C . GLU B 1 3 ? 5.656 -29.219 -5.5 1 91.81 3 GLU B C 1
ATOM 2409 O O . GLU B 1 3 ? 5.043 -28.172 -5.664 1 91.81 3 GLU B O 1
ATOM 2414 N N . THR B 1 4 ? 6.973 -29.328 -5.074 1 96.06 4 THR B N 1
ATOM 2415 C CA . THR B 1 4 ? 7.809 -28.141 -5.016 1 96.06 4 THR B CA 1
ATOM 2416 C C . THR B 1 4 ? 8.375 -27.812 -6.391 1 96.06 4 THR B C 1
ATOM 2418 O O . THR B 1 4 ? 8.945 -28.672 -7.062 1 96.06 4 THR B O 1
ATOM 2421 N N . VAL B 1 5 ? 8.242 -26.562 -6.785 1 97.81 5 VAL B N 1
ATOM 2422 C CA . VAL B 1 5 ? 8.68 -26.219 -8.133 1 97.81 5 VAL B CA 1
ATOM 2423 C C . VAL B 1 5 ? 9.883 -25.281 -8.062 1 97.81 5 VAL B C 1
ATOM 2425 O O . VAL B 1 5 ? 10.602 -25.109 -9.047 1 97.81 5 VAL B O 1
ATOM 2428 N N . ILE B 1 6 ? 10.078 -24.562 -6.984 1 98.25 6 ILE B N 1
ATOM 2429 C CA . ILE B 1 6 ? 11.273 -23.766 -6.727 1 98.25 6 ILE B CA 1
ATOM 2430 C C . ILE B 1 6 ? 11.891 -24.172 -5.395 1 98.25 6 ILE B C 1
ATOM 2432 O O . ILE B 1 6 ? 11.188 -24.297 -4.391 1 98.25 6 ILE B O 1
ATOM 2436 N N . LYS B 1 7 ? 13.133 -24.438 -5.402 1 98.19 7 LYS B N 1
ATOM 2437 C CA . LYS B 1 7 ? 13.875 -24.688 -4.176 1 98.19 7 LYS B CA 1
ATOM 2438 C C . LYS B 1 7 ? 15.25 -24.031 -4.219 1 98.19 7 LYS B C 1
ATOM 2440 O O . LYS B 1 7 ? 15.992 -24.203 -5.191 1 98.19 7 LYS B O 1
ATOM 2445 N N . THR B 1 8 ? 15.523 -23.281 -3.225 1 98.25 8 THR B N 1
ATOM 2446 C CA . THR B 1 8 ? 16.859 -22.703 -3.09 1 98.25 8 THR B CA 1
ATOM 2447 C C . THR B 1 8 ? 17.516 -23.156 -1.787 1 98.25 8 THR B C 1
ATOM 2449 O O . THR B 1 8 ? 16.828 -23.375 -0.788 1 98.25 8 THR B O 1
ATOM 2452 N N . THR B 1 9 ? 18.766 -23.328 -1.849 1 97.81 9 THR B N 1
ATOM 2453 C CA . THR B 1 9 ? 19.547 -23.719 -0.681 1 97.81 9 THR B CA 1
ATOM 2454 C C . THR B 1 9 ? 20.75 -22.797 -0.498 1 97.81 9 THR B C 1
ATOM 2456 O O . THR B 1 9 ? 21.656 -22.781 -1.332 1 97.81 9 THR B O 1
ATOM 2459 N N . GLN B 1 10 ? 20.75 -22.047 0.615 1 98 10 GLN B N 1
ATOM 2460 C CA . GLN B 1 10 ? 21.828 -21.156 1.003 1 98 10 GLN B CA 1
ATOM 2461 C C . GLN B 1 10 ? 22.25 -20.266 -0.162 1 98 10 GLN B C 1
ATOM 2463 O O . GLN B 1 10 ? 23.438 -20.141 -0.451 1 98 10 GLN B O 1
ATOM 2468 N N . LEU B 1 11 ? 21.328 -19.734 -0.83 1 98.12 11 LEU B N 1
ATOM 2469 C CA . LEU B 1 11 ? 21.562 -18.922 -2.014 1 98.12 11 LEU B CA 1
ATOM 2470 C C . LEU B 1 11 ? 22.172 -17.578 -1.63 1 98.12 11 LEU B C 1
ATOM 2472 O O . LEU B 1 11 ? 21.656 -16.891 -0.741 1 98.12 11 LEU B O 1
ATOM 2476 N N . CYS B 1 12 ? 23.266 -17.234 -2.258 1 98.38 12 CYS B N 1
ATOM 2477 C CA . CYS B 1 12 ? 23.969 -15.992 -1.957 1 98.38 12 CYS B CA 1
ATOM 2478 C C . CYS B 1 12 ? 24.297 -15.234 -3.234 1 98.38 12 CYS B C 1
ATOM 2480 O O . CYS B 1 12 ? 24.516 -15.836 -4.285 1 98.38 12 CYS B O 1
ATOM 2482 N N . ARG B 1 13 ? 24.266 -13.945 -3.148 1 97.88 13 ARG B N 1
ATOM 2483 C CA . ARG B 1 13 ? 24.797 -13.078 -4.199 1 97.88 13 ARG B CA 1
ATOM 2484 C C . ARG B 1 13 ? 25.516 -11.875 -3.602 1 97.88 13 ARG B C 1
ATOM 2486 O O . ARG B 1 13 ? 24.922 -11.086 -2.867 1 97.88 13 ARG B O 1
ATOM 2493 N N . ASP B 1 14 ? 26.75 -11.758 -3.951 1 97.12 14 ASP B N 1
ATOM 2494 C CA . ASP B 1 14 ? 27.578 -10.633 -3.541 1 97.12 14 ASP B CA 1
ATOM 2495 C C . ASP B 1 14 ? 27.953 -9.758 -4.738 1 97.12 14 ASP B C 1
ATOM 2497 O O . ASP B 1 14 ? 28.234 -10.273 -5.824 1 97.12 14 ASP B O 1
ATOM 2501 N N . PHE B 1 15 ? 27.844 -8.461 -4.562 1 95.56 15 PHE B N 1
ATOM 2502 C CA . PHE B 1 15 ? 28.406 -7.492 -5.492 1 95.56 15 PHE B CA 1
ATOM 2503 C C . PHE B 1 15 ? 29.562 -6.734 -4.844 1 95.56 15 PHE B C 1
ATOM 2505 O O . PHE B 1 15 ? 29.344 -5.719 -4.176 1 95.56 15 PHE B O 1
ATOM 2512 N N . GLY B 1 16 ? 30.703 -7.168 -5.148 1 94.31 16 GLY B N 1
ATOM 2513 C CA . GLY B 1 16 ? 31.812 -6.617 -4.375 1 94.31 16 GLY B CA 1
ATOM 2514 C C . GLY B 1 16 ? 31.656 -6.82 -2.881 1 94.31 16 GLY B C 1
ATOM 2515 O O . GLY B 1 16 ? 31.484 -7.949 -2.416 1 94.31 16 GLY B O 1
ATOM 2516 N N . SER B 1 17 ? 31.594 -5.699 -2.199 1 93 17 SER B N 1
ATOM 2517 C CA . SER B 1 17 ? 31.484 -5.777 -0.747 1 93 17 SER B CA 1
ATOM 2518 C C . SER B 1 17 ? 30.016 -5.852 -0.312 1 93 17 SER B C 1
ATOM 2520 O O . SER B 1 17 ? 29.734 -6.188 0.836 1 93 17 SER B O 1
ATOM 2522 N N . LEU B 1 18 ? 29.141 -5.641 -1.189 1 93.38 18 LEU B N 1
ATOM 2523 C CA . LEU B 1 18 ? 27.719 -5.641 -0.862 1 93.38 18 LEU B CA 1
ATOM 2524 C C . LEU B 1 18 ? 27.141 -7.055 -0.908 1 93.38 18 LEU B C 1
ATOM 2526 O O . LEU B 1 18 ? 27.219 -7.727 -1.941 1 93.38 18 LEU B O 1
ATOM 2530 N N . LYS B 1 19 ? 26.672 -7.516 0.218 1 96 19 LYS B N 1
ATOM 2531 C CA . LYS B 1 19 ? 25.969 -8.797 0.277 1 96 19 LYS B CA 1
ATOM 2532 C C . LYS B 1 19 ? 24.484 -8.625 -0.061 1 96 19 LYS B C 1
ATOM 2534 O O . LYS B 1 19 ? 23.656 -8.469 0.834 1 96 19 LYS B O 1
ATOM 2539 N N . ALA B 1 20 ? 24.125 -8.773 -1.255 1 96.56 20 ALA B N 1
ATOM 2540 C CA . ALA B 1 20 ? 22.797 -8.477 -1.755 1 96.56 20 ALA B CA 1
ATOM 2541 C C . ALA B 1 20 ? 21.797 -9.547 -1.318 1 96.56 20 ALA B C 1
ATOM 2543 O O . ALA B 1 20 ? 20.641 -9.25 -1.038 1 96.56 20 ALA B O 1
ATOM 2544 N N . ILE B 1 21 ? 22.188 -10.797 -1.33 1 98.31 21 ILE B N 1
ATOM 2545 C CA . ILE B 1 21 ? 21.406 -11.93 -0.844 1 98.31 21 ILE B CA 1
ATOM 2546 C C . ILE B 1 21 ? 22.281 -12.812 0.045 1 98.31 21 ILE B C 1
ATOM 2548 O O . ILE B 1 21 ? 23.391 -13.188 -0.334 1 98.31 21 ILE B O 1
ATOM 2552 N N . GLN B 1 22 ? 21.688 -13.094 1.177 1 98.12 22 GLN B N 1
ATOM 2553 C CA . GLN B 1 22 ? 22.453 -13.875 2.143 1 98.12 22 GLN B CA 1
ATOM 2554 C C . GLN B 1 22 ? 21.688 -15.125 2.564 1 98.12 22 GLN B C 1
ATOM 2556 O O . GLN B 1 22 ? 20.719 -15.039 3.312 1 98.12 22 GLN B O 1
ATOM 2561 N N . ASN B 1 23 ? 22.156 -16.281 2.125 1 97.69 23 ASN B N 1
ATOM 2562 C CA . ASN B 1 23 ? 21.688 -17.594 2.535 1 97.69 23 ASN B CA 1
ATOM 2563 C C . ASN B 1 23 ? 20.172 -17.703 2.422 1 97.69 23 ASN B C 1
ATOM 2565 O O . ASN B 1 23 ? 19.484 -18.031 3.396 1 97.69 23 ASN B O 1
ATOM 2569 N N . LEU B 1 24 ? 19.688 -17.406 1.306 1 98.12 24 LEU B N 1
ATOM 2570 C CA . LEU B 1 24 ? 18.25 -17.438 1.054 1 98.12 24 LEU B CA 1
ATOM 2571 C C . LEU B 1 24 ? 17.766 -18.859 0.809 1 98.12 24 LEU B C 1
ATOM 2573 O O . LEU B 1 24 ? 18.141 -19.484 -0.184 1 98.12 24 LEU B O 1
ATOM 2577 N N . ASP B 1 25 ? 17.016 -19.422 1.733 1 98.25 25 ASP B N 1
ATOM 2578 C CA . ASP B 1 25 ? 16.359 -20.719 1.648 1 98.25 25 ASP B CA 1
ATOM 2579 C C . ASP B 1 25 ? 14.844 -20.562 1.569 1 98.25 25 ASP B C 1
ATOM 2581 O O . ASP B 1 25 ? 14.219 -20.016 2.482 1 98.25 25 ASP B O 1
ATOM 2585 N N . PHE B 1 26 ? 14.312 -21.031 0.433 1 96.75 26 PHE B N 1
ATOM 2586 C CA . PHE B 1 26 ? 12.852 -21.031 0.37 1 96.75 26 PHE B CA 1
ATOM 2587 C C . PHE B 1 26 ? 12.359 -22.047 -0.66 1 96.75 26 PHE B C 1
ATOM 2589 O O . PHE B 1 26 ? 13.148 -22.578 -1.448 1 96.75 26 PHE B O 1
ATOM 2596 N N . GLU B 1 27 ? 11.102 -22.344 -0.518 1 97.81 27 GLU B N 1
ATOM 2597 C CA . GLU B 1 27 ? 10.445 -23.281 -1.43 1 97.81 27 GLU B CA 1
ATOM 2598 C C . GLU B 1 27 ? 9.094 -22.734 -1.889 1 97.81 27 GLU B C 1
ATOM 2600 O O . GLU B 1 27 ? 8.398 -22.062 -1.129 1 97.81 27 GLU B O 1
ATOM 2605 N N . VAL B 1 28 ? 8.805 -23 -3.125 1 97.88 28 VAL B N 1
ATOM 2606 C CA . VAL B 1 28 ? 7.512 -22.625 -3.684 1 97.88 28 VAL B CA 1
ATOM 2607 C C . VAL B 1 28 ? 6.797 -23.875 -4.203 1 97.88 28 VAL B C 1
ATOM 2609 O O . VAL B 1 28 ? 7.383 -24.672 -4.93 1 97.88 28 VAL B O 1
ATOM 2612 N N . GLU B 1 29 ? 5.551 -24 -3.812 1 96.38 29 GLU B N 1
ATOM 2613 C CA . GLU B 1 29 ? 4.738 -25.141 -4.242 1 96.38 29 GLU B CA 1
ATOM 2614 C C . GLU B 1 29 ? 4.047 -24.859 -5.574 1 96.38 29 GLU B C 1
ATOM 2616 O O . GLU B 1 29 ? 3.785 -23.688 -5.906 1 96.38 29 GLU B O 1
ATOM 2621 N N . LYS B 1 30 ? 3.787 -25.922 -6.277 1 96.88 30 LYS B N 1
ATOM 2622 C CA . LYS B 1 30 ? 3.127 -25.828 -7.574 1 96.88 30 LYS B CA 1
ATOM 2623 C C . LYS B 1 30 ? 1.737 -25.203 -7.441 1 96.88 30 LYS B C 1
ATOM 2625 O O . LYS B 1 30 ? 1.003 -25.516 -6.504 1 96.88 30 LYS B O 1
ATOM 2630 N N . GLY B 1 31 ? 1.445 -24.328 -8.312 1 94.06 31 GLY B N 1
ATOM 2631 C CA . GLY B 1 31 ? 0.092 -23.812 -8.445 1 94.06 31 GLY B CA 1
ATOM 2632 C C . GLY B 1 31 ? -0.249 -22.766 -7.398 1 94.06 31 GLY B C 1
ATOM 2633 O O . GLY B 1 31 ? -1.419 -22.594 -7.055 1 94.06 31 GLY B O 1
ATOM 2634 N N . GLN B 1 32 ? 0.735 -22.094 -6.852 1 95.31 32 GLN B N 1
ATOM 2635 C CA . GLN B 1 32 ? 0.502 -21.047 -5.863 1 95.31 32 GLN B CA 1
ATOM 2636 C C . GLN B 1 32 ? 1.193 -19.75 -6.262 1 95.31 32 GLN B C 1
ATOM 2638 O O . GLN B 1 32 ? 2.119 -19.75 -7.078 1 95.31 32 GLN B O 1
ATOM 2643 N N . ILE B 1 33 ? 0.609 -18.75 -5.754 1 97.62 33 ILE B N 1
ATOM 2644 C CA . ILE B 1 33 ? 1.29 -17.453 -5.855 1 97.62 33 ILE B CA 1
ATOM 2645 C C . ILE B 1 33 ? 2.152 -17.234 -4.617 1 97.62 33 ILE B C 1
ATOM 2647 O O . ILE B 1 33 ? 1.643 -17.203 -3.492 1 97.62 33 ILE B O 1
ATOM 2651 N N . TYR B 1 34 ? 3.453 -17.141 -4.828 1 98.44 34 TYR B N 1
ATOM 2652 C CA . TYR B 1 34 ? 4.422 -16.875 -3.77 1 98.44 34 TYR B CA 1
ATOM 2653 C C . TYR B 1 34 ? 4.961 -15.453 -3.879 1 98.44 34 TYR B C 1
ATOM 2655 O O . TYR B 1 34 ? 5.355 -15.016 -4.961 1 98.44 34 TYR B O 1
ATOM 2663 N N . GLY B 1 35 ? 5.016 -14.711 -2.727 1 98.12 35 GLY B N 1
ATOM 2664 C CA . GLY B 1 35 ? 5.418 -13.312 -2.773 1 98.12 35 GLY B CA 1
ATOM 2665 C C . GLY B 1 35 ? 6.742 -13.055 -2.08 1 98.12 35 GLY B C 1
ATOM 2666 O O . GLY B 1 35 ? 7.027 -13.641 -1.035 1 98.12 35 GLY B O 1
ATOM 2667 N N . PHE B 1 36 ? 7.582 -12.273 -2.699 1 97.88 36 PHE B N 1
ATOM 2668 C CA . PHE B 1 36 ? 8.688 -11.586 -2.031 1 97.88 36 PHE B CA 1
ATOM 2669 C C . PHE B 1 36 ? 8.281 -10.18 -1.612 1 97.88 36 PHE B C 1
ATOM 2671 O O . PHE B 1 36 ? 8 -9.328 -2.461 1 97.88 36 PHE B O 1
ATOM 2678 N N . LEU B 1 37 ? 8.242 -9.992 -0.36 1 95.88 37 LEU B N 1
ATOM 2679 C CA . LEU B 1 37 ? 7.891 -8.68 0.187 1 95.88 37 LEU B CA 1
ATOM 2680 C C . LEU B 1 37 ? 9.094 -8.031 0.854 1 95.88 37 LEU B C 1
ATOM 2682 O O . LEU B 1 37 ? 9.852 -8.695 1.572 1 95.88 37 LEU B O 1
ATOM 2686 N N . GLY B 1 38 ? 9.289 -6.766 0.676 1 92.69 38 GLY B N 1
ATOM 2687 C CA . GLY B 1 38 ? 10.367 -6.012 1.29 1 92.69 38 GLY B CA 1
ATOM 2688 C C . GLY B 1 38 ? 10.562 -4.637 0.679 1 92.69 38 GLY B C 1
ATOM 2689 O O . GLY B 1 38 ? 9.969 -4.32 -0.354 1 92.69 38 GLY B O 1
ATOM 2690 N N . PRO B 1 39 ? 11.367 -3.822 1.341 1 88.75 39 PRO B N 1
ATOM 2691 C CA . PRO B 1 39 ? 11.625 -2.48 0.814 1 88.75 39 PRO B CA 1
ATOM 2692 C C . PRO B 1 39 ? 12.492 -2.496 -0.444 1 88.75 39 PRO B C 1
ATOM 2694 O O . PRO B 1 39 ? 12.984 -3.555 -0.843 1 88.75 39 PRO B O 1
ATOM 2697 N N . ASN B 1 40 ? 12.594 -1.329 -1.021 1 84.38 40 ASN B N 1
ATOM 2698 C CA . ASN B 1 40 ? 13.469 -1.211 -2.184 1 84.38 40 ASN B CA 1
ATOM 2699 C C . ASN B 1 40 ? 14.93 -1.485 -1.82 1 84.38 40 ASN B C 1
ATOM 2701 O O . ASN B 1 40 ? 15.398 -1.058 -0.766 1 84.38 40 ASN B O 1
ATOM 2705 N N . GLY B 1 41 ? 15.508 -2.285 -2.609 1 87.5 41 GLY B N 1
ATOM 2706 C CA . GLY B 1 41 ? 16.922 -2.557 -2.41 1 87.5 41 GLY B CA 1
ATOM 2707 C C . GLY B 1 41 ? 17.188 -3.744 -1.5 1 87.5 41 GLY B C 1
ATOM 2708 O O . GLY B 1 41 ? 18.328 -4.098 -1.242 1 87.5 41 GLY B O 1
ATOM 2709 N N . CYS B 1 42 ? 16.156 -4.43 -1.12 1 91.19 42 CYS B N 1
ATOM 2710 C CA . CYS B 1 42 ? 16.344 -5.492 -0.142 1 91.19 42 CYS B CA 1
ATOM 2711 C C . CYS B 1 42 ? 16.766 -6.789 -0.823 1 91.19 42 CYS B C 1
ATOM 2713 O O . CYS B 1 42 ? 17.078 -7.777 -0.153 1 91.19 42 CYS B O 1
ATOM 2715 N N . GLY B 1 43 ? 16.688 -6.832 -2.164 1 95.19 43 GLY B N 1
ATOM 2716 C CA . GLY B 1 43 ? 17.203 -8 -2.859 1 95.19 43 GLY B CA 1
ATOM 2717 C C . GLY B 1 43 ? 16.156 -8.719 -3.68 1 95.19 43 GLY B C 1
ATOM 2718 O O . GLY B 1 43 ? 16.438 -9.758 -4.285 1 95.19 43 GLY B O 1
ATOM 2719 N N . LYS B 1 44 ? 14.914 -8.273 -3.703 1 96.5 44 LYS B N 1
ATOM 2720 C CA . LYS B 1 44 ? 13.836 -8.953 -4.41 1 96.5 44 LYS B CA 1
ATOM 2721 C C . LYS B 1 44 ? 14.188 -9.164 -5.879 1 96.5 44 LYS B C 1
ATOM 2723 O O . LYS B 1 44 ? 14.102 -10.281 -6.387 1 96.5 44 LYS B O 1
ATOM 2728 N N . THR B 1 45 ? 14.586 -8.078 -6.562 1 95.69 45 THR B N 1
ATOM 2729 C CA . THR B 1 45 ? 14.953 -8.125 -7.977 1 95.69 45 THR B CA 1
ATOM 2730 C C . THR B 1 45 ? 16.188 -9 -8.188 1 95.69 45 THR B C 1
ATOM 2732 O O . THR B 1 45 ? 16.234 -9.797 -9.133 1 95.69 45 THR B O 1
ATOM 2735 N N . THR B 1 46 ? 17.141 -8.906 -7.32 1 97 46 THR B N 1
ATOM 2736 C CA . THR B 1 46 ? 18.344 -9.727 -7.391 1 97 46 THR B CA 1
ATOM 2737 C C . THR B 1 46 ? 18 -11.211 -7.289 1 97 46 THR B C 1
ATOM 2739 O O . THR B 1 46 ? 18.5 -12.023 -8.07 1 97 46 THR B O 1
ATOM 2742 N N . ALA B 1 47 ? 17.141 -11.547 -6.371 1 97.88 47 ALA B N 1
ATOM 2743 C CA . ALA B 1 47 ? 16.719 -12.93 -6.199 1 97.88 47 ALA B CA 1
ATOM 2744 C C . ALA B 1 47 ? 16.016 -13.445 -7.449 1 97.88 47 ALA B C 1
ATOM 2746 O O . ALA B 1 47 ? 16.328 -14.531 -7.941 1 97.88 47 ALA B O 1
ATOM 2747 N N . ILE B 1 48 ? 15.102 -12.656 -7.98 1 97.62 48 ILE B N 1
ATOM 2748 C CA . ILE B 1 48 ? 14.328 -13.07 -9.141 1 97.62 48 ILE B CA 1
ATOM 2749 C C . ILE B 1 48 ? 15.25 -13.266 -10.344 1 97.62 48 ILE B C 1
ATOM 2751 O O . ILE B 1 48 ? 15.109 -14.227 -11.102 1 97.62 48 ILE B O 1
ATOM 2755 N N . ARG B 1 49 ? 16.188 -12.414 -10.484 1 96.06 49 ARG B N 1
ATOM 2756 C CA . ARG B 1 49 ? 17.125 -12.523 -11.602 1 96.06 49 ARG B CA 1
ATOM 2757 C C . ARG B 1 49 ? 17.969 -13.781 -11.484 1 96.06 49 ARG B C 1
ATOM 2759 O O . ARG B 1 49 ? 18.312 -14.406 -12.492 1 96.06 49 ARG B O 1
ATOM 2766 N N . MET B 1 50 ? 18.312 -14.18 -10.289 1 97.44 50 MET B N 1
ATOM 2767 C CA . MET B 1 50 ? 19.031 -15.445 -10.109 1 97.44 50 MET B CA 1
ATOM 2768 C C . MET B 1 50 ? 18.141 -16.625 -10.438 1 97.44 50 MET B C 1
ATOM 2770 O O . MET B 1 50 ? 18.562 -17.578 -11.086 1 97.44 50 MET B O 1
ATOM 2774 N N . LEU B 1 51 ? 16.906 -16.531 -10.047 1 97.69 51 LEU B N 1
ATOM 2775 C CA . LEU B 1 51 ? 15.969 -17.625 -10.25 1 97.69 51 LEU B CA 1
ATOM 2776 C C . LEU B 1 51 ? 15.641 -17.797 -11.727 1 97.69 51 LEU B C 1
ATOM 2778 O O . LEU B 1 51 ? 15.273 -18.891 -12.164 1 97.69 51 LEU B O 1
ATOM 2782 N N . THR B 1 52 ? 15.75 -16.703 -12.492 1 95.25 52 THR B N 1
ATOM 2783 C CA . THR B 1 52 ? 1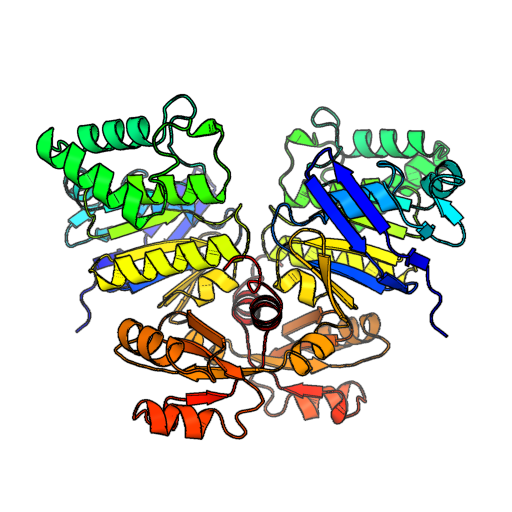5.461 -16.781 -13.922 1 95.25 52 THR B CA 1
ATOM 2784 C C . THR B 1 52 ? 16.719 -17.125 -14.703 1 95.25 52 THR B C 1
ATOM 2786 O O . THR B 1 52 ? 16.672 -17.312 -15.922 1 95.25 52 THR B O 1
ATOM 2789 N N . GLY B 1 53 ? 17.844 -17.156 -14.055 1 93.88 53 GLY B N 1
ATOM 2790 C CA . GLY B 1 53 ? 19.109 -17.484 -14.711 1 93.88 53 GLY B CA 1
ATOM 2791 C C . GLY B 1 53 ? 19.797 -16.266 -15.305 1 93.88 53 GLY B C 1
ATOM 2792 O O . GLY B 1 53 ? 20.844 -16.391 -15.93 1 93.88 53 GLY B O 1
ATOM 2793 N N . LEU B 1 54 ? 19.25 -15.078 -15.125 1 91.94 54 LEU B N 1
ATOM 2794 C CA . LEU B 1 54 ? 19.797 -13.852 -15.688 1 91.94 54 LEU B CA 1
ATOM 2795 C C . LEU B 1 54 ? 20.984 -13.359 -14.852 1 91.94 54 LEU B C 1
ATOM 2797 O O . LEU B 1 54 ? 21.75 -12.508 -15.305 1 91.94 54 LEU B O 1
ATOM 2801 N N . LEU B 1 55 ? 21.078 -13.82 -13.672 1 94.69 55 LEU B N 1
ATOM 2802 C CA . LEU B 1 55 ? 22.172 -13.469 -12.758 1 94.69 55 LEU B CA 1
ATOM 2803 C C . LEU B 1 55 ? 22.734 -14.719 -12.086 1 94.69 55 LEU B C 1
ATOM 2805 O O . LEU B 1 55 ? 21.969 -15.594 -11.664 1 94.69 55 LEU B O 1
ATOM 2809 N N . LEU B 1 56 ? 24 -14.836 -12.062 1 96.06 56 LEU B N 1
ATOM 2810 C CA . LEU B 1 56 ? 24.641 -15.984 -11.422 1 96.06 56 LEU B CA 1
ATOM 2811 C C . LEU B 1 56 ? 24.75 -15.781 -9.922 1 96.06 56 LEU B C 1
ATOM 2813 O O . LEU B 1 56 ? 25.156 -14.711 -9.461 1 96.06 56 LEU B O 1
ATOM 2817 N N . PRO B 1 57 ? 24.453 -16.797 -9.188 1 97.06 57 PRO B N 1
ATOM 2818 C CA . PRO B 1 57 ? 24.688 -16.703 -7.738 1 97.06 57 PRO B CA 1
ATOM 2819 C C . PRO B 1 57 ? 26.172 -16.75 -7.371 1 97.06 57 PRO B C 1
ATOM 2821 O O . PRO B 1 57 ? 26.984 -17.25 -8.148 1 97.06 57 PRO B O 1
ATOM 2824 N N . THR B 1 58 ? 26.453 -16.109 -6.23 1 97.69 58 THR B N 1
ATOM 2825 C CA . THR B 1 58 ? 27.797 -16.234 -5.691 1 97.69 58 THR B CA 1
ATOM 2826 C C . THR B 1 58 ? 27.984 -17.594 -5.004 1 97.69 58 THR B C 1
ATOM 2828 O O . THR B 1 58 ? 29.062 -18.172 -5.059 1 97.69 58 THR B O 1
ATOM 2831 N N . ALA B 1 59 ? 27.016 -18.031 -4.344 1 97.62 59 ALA B N 1
ATOM 2832 C CA . ALA B 1 59 ? 27 -19.328 -3.67 1 97.62 59 ALA B CA 1
ATOM 2833 C C . ALA B 1 59 ? 25.578 -19.859 -3.516 1 97.62 59 ALA B C 1
ATOM 2835 O O . ALA B 1 59 ? 24.609 -19.125 -3.713 1 97.62 59 ALA B O 1
ATOM 2836 N N . GLY B 1 60 ? 25.484 -21.156 -3.27 1 97.62 60 GLY B N 1
ATOM 2837 C CA . GLY B 1 60 ? 24.188 -21.781 -3.055 1 97.62 60 GLY B CA 1
ATOM 2838 C C . GLY B 1 60 ? 23.656 -22.484 -4.289 1 97.62 60 GLY B C 1
ATOM 2839 O O . GLY B 1 60 ? 24.344 -22.562 -5.309 1 97.62 60 GLY B O 1
ATOM 2840 N N . ASP B 1 61 ? 22.453 -23.016 -4.113 1 97.5 61 ASP B N 1
ATOM 2841 C CA . ASP B 1 61 ? 21.875 -23.844 -5.176 1 97.5 61 ASP B CA 1
ATOM 2842 C C . ASP B 1 61 ? 20.438 -23.406 -5.484 1 97.5 61 ASP B C 1
ATOM 2844 O O . ASP B 1 61 ? 19.719 -22.938 -4.598 1 97.5 61 ASP B O 1
ATOM 2848 N N . ILE B 1 62 ? 20.125 -23.562 -6.734 1 98 62 ILE B N 1
ATOM 2849 C CA . ILE B 1 62 ? 18.766 -23.281 -7.199 1 98 62 ILE B CA 1
ATOM 2850 C C . ILE B 1 62 ? 18.219 -24.469 -7.988 1 98 62 ILE B C 1
ATOM 2852 O O . ILE B 1 62 ? 18.875 -24.953 -8.922 1 98 62 ILE B O 1
ATOM 2856 N N . GLU B 1 63 ? 17.125 -24.922 -7.598 1 97.94 63 GLU B N 1
ATOM 2857 C CA . GLU B 1 63 ? 16.391 -25.922 -8.344 1 97.94 63 GLU B CA 1
ATOM 2858 C C . GLU B 1 63 ? 15 -25.422 -8.734 1 97.94 63 GLU B C 1
ATOM 2860 O O . GLU B 1 63 ? 14.234 -24.969 -7.875 1 97.94 63 GLU B O 1
ATOM 2865 N N . ILE B 1 64 ? 14.695 -25.453 -10.008 1 97.88 64 ILE B N 1
ATOM 2866 C CA . ILE B 1 64 ? 13.414 -24.984 -10.523 1 97.88 64 ILE B CA 1
ATOM 2867 C C . ILE B 1 64 ? 12.836 -26.016 -11.484 1 97.88 64 ILE B C 1
ATOM 2869 O O . ILE B 1 64 ? 13.461 -26.344 -12.492 1 97.88 64 ILE B O 1
ATOM 2873 N N . LEU B 1 65 ? 11.641 -26.484 -11.18 1 97.12 65 LEU B N 1
ATOM 2874 C CA . LEU B 1 65 ? 10.961 -27.453 -12.031 1 97.12 65 LEU B CA 1
ATOM 2875 C C . LEU B 1 65 ? 11.852 -28.672 -12.305 1 97.12 65 LEU B C 1
ATOM 2877 O O . LEU B 1 65 ? 11.945 -29.125 -13.445 1 97.12 65 LEU B O 1
ATOM 2881 N N . GLY B 1 66 ? 12.586 -29.016 -11.289 1 95.25 66 GLY B N 1
ATOM 2882 C CA . GLY B 1 66 ? 13.469 -30.172 -11.391 1 95.25 66 GLY B CA 1
ATOM 2883 C C . GLY B 1 66 ? 14.773 -29.859 -12.102 1 95.25 66 GLY B C 1
ATOM 2884 O O . GLY B 1 66 ? 15.633 -30.734 -12.234 1 95.25 66 GLY B O 1
ATOM 2885 N N . LEU B 1 67 ? 14.992 -28.688 -12.555 1 96.56 67 LEU B N 1
ATOM 2886 C CA . LEU B 1 67 ? 16.203 -28.266 -13.25 1 96.56 67 LEU B CA 1
ATOM 2887 C C . LEU B 1 67 ? 17.141 -27.516 -12.312 1 96.56 67 LEU B C 1
ATOM 2889 O O . LEU B 1 67 ? 16.688 -26.797 -11.422 1 96.56 67 LEU B O 1
ATOM 2893 N N . GLN B 1 68 ? 18.422 -27.672 -12.555 1 96.44 68 GLN B N 1
ATOM 2894 C CA . GLN B 1 68 ? 19.422 -27.031 -11.711 1 96.44 68 GLN B CA 1
ATOM 2895 C C . GLN B 1 68 ? 20.047 -25.828 -12.422 1 96.44 68 GLN B C 1
ATOM 2897 O O . GLN B 1 68 ? 20.391 -25.906 -13.602 1 96.44 68 GLN B O 1
ATOM 2902 N N . LEU B 1 69 ? 20.141 -24.703 -11.719 1 93.62 69 LEU B N 1
ATOM 2903 C CA . LEU B 1 69 ? 20.781 -23.516 -12.258 1 93.62 69 LEU B CA 1
ATOM 2904 C C . LEU B 1 69 ? 22.219 -23.375 -11.734 1 93.62 69 LEU B C 1
ATOM 2906 O O . LEU B 1 69 ? 22.484 -23.719 -10.578 1 93.62 69 LEU B O 1
ATOM 2910 N N . PRO B 1 70 ? 23.078 -23 -12.578 1 91.44 70 PRO B N 1
ATOM 2911 C CA . PRO B 1 70 ? 22.938 -22.422 -13.914 1 91.44 70 PRO B CA 1
ATOM 2912 C C . PRO B 1 70 ? 23.016 -23.453 -15.023 1 91.44 70 PRO B C 1
ATOM 2914 O O . PRO B 1 70 ? 22.797 -23.141 -16.188 1 91.44 70 PRO B O 1
ATOM 2917 N N . ARG B 1 71 ? 23.219 -24.672 -14.641 1 91.38 71 ARG B N 1
ATOM 2918 C CA . ARG B 1 71 ? 23.469 -25.75 -15.602 1 91.38 71 ARG B CA 1
ATOM 2919 C C . ARG B 1 71 ? 22.328 -25.844 -16.609 1 91.38 71 ARG B C 1
ATOM 2921 O O . ARG B 1 71 ? 22.578 -26 -17.812 1 91.38 71 ARG B O 1
ATOM 2928 N N . ASP B 1 72 ? 21.141 -25.812 -16.219 1 93.44 72 ASP B N 1
ATOM 2929 C CA . ASP B 1 72 ? 19.969 -26.062 -17.062 1 93.44 72 ASP B CA 1
ATOM 2930 C C . ASP B 1 72 ? 19.25 -24.766 -17.391 1 93.44 72 ASP B C 1
ATOM 2932 O O . ASP B 1 72 ? 18.047 -24.75 -17.609 1 93.44 72 ASP B O 1
ATOM 2936 N N . ALA B 1 73 ? 19.906 -23.656 -17.391 1 91.25 73 ALA B N 1
ATOM 2937 C CA . ALA B 1 73 ? 19.312 -22.344 -17.578 1 91.25 73 ALA B CA 1
ATOM 2938 C C . ALA B 1 73 ? 18.578 -22.25 -18.906 1 91.25 73 ALA B C 1
ATOM 2940 O O . ALA B 1 73 ? 17.484 -21.672 -19 1 91.25 73 ALA B O 1
ATOM 2941 N N . GLU B 1 74 ? 19.094 -22.766 -19.953 1 89.44 74 GLU B N 1
ATOM 2942 C CA . GLU B 1 74 ? 18.484 -22.688 -21.281 1 89.44 74 GLU B CA 1
ATOM 2943 C C . GLU B 1 74 ? 17.172 -23.469 -21.344 1 89.44 74 GLU B C 1
ATOM 2945 O O . GLU B 1 74 ? 16.203 -23 -21.938 1 89.44 74 GLU B O 1
ATOM 2950 N N . LYS B 1 75 ? 17.188 -24.609 -20.734 1 92.75 75 LYS B N 1
ATOM 2951 C CA . LYS B 1 75 ? 15.984 -25.422 -20.688 1 92.75 75 LYS B CA 1
ATOM 2952 C C . LYS B 1 75 ? 14.883 -24.719 -19.891 1 92.75 75 LYS B C 1
ATOM 2954 O O . LYS B 1 75 ? 13.695 -24.828 -20.219 1 92.75 75 LYS B O 1
ATOM 2959 N N . LEU B 1 76 ? 15.32 -24.078 -18.906 1 94.25 76 LEU B N 1
ATOM 2960 C CA . LEU B 1 76 ? 14.375 -23.391 -18.031 1 94.25 76 LEU B CA 1
ATOM 2961 C C . LEU B 1 76 ? 13.703 -22.234 -18.75 1 94.25 76 LEU B C 1
ATOM 2963 O O . LEU B 1 76 ? 12.523 -21.953 -18.516 1 94.25 76 LEU B O 1
ATOM 2967 N N . ARG B 1 77 ? 14.391 -21.609 -19.578 1 90.19 77 ARG B N 1
ATOM 2968 C CA . ARG B 1 77 ? 13.945 -20.391 -20.25 1 90.19 77 ARG B CA 1
ATOM 2969 C C . ARG B 1 77 ? 12.633 -20.609 -20.984 1 90.19 77 ARG B C 1
ATOM 2971 O O . ARG B 1 77 ? 11.789 -19.719 -21.047 1 90.19 77 ARG B O 1
ATOM 2978 N N . LEU B 1 78 ? 12.414 -21.734 -21.469 1 91.06 78 LEU B N 1
ATOM 2979 C CA . LEU B 1 78 ? 11.227 -22.031 -22.266 1 91.06 78 LEU B CA 1
ATOM 2980 C C . LEU B 1 78 ? 10.039 -22.375 -21.375 1 91.06 78 LEU B C 1
ATOM 2982 O O . LEU B 1 78 ? 8.898 -22.406 -21.844 1 91.06 78 LEU B O 1
ATOM 2986 N N . LYS B 1 79 ? 10.336 -22.547 -20.125 1 96.25 79 LYS B N 1
ATOM 2987 C CA . LYS B 1 79 ? 9.297 -23 -19.203 1 96.25 79 LYS B CA 1
ATOM 2988 C C . LYS B 1 79 ? 8.828 -21.844 -18.312 1 96.25 79 LYS B C 1
ATOM 2990 O O . LYS B 1 79 ? 7.797 -21.953 -17.641 1 96.25 79 LYS B O 1
ATOM 2995 N N . ILE B 1 80 ? 9.594 -20.75 -18.391 1 97.19 80 ILE B N 1
ATOM 2996 C CA . ILE B 1 80 ? 9.281 -19.688 -17.453 1 97.19 80 ILE B CA 1
ATOM 2997 C C . ILE B 1 80 ? 8.938 -18.406 -18.203 1 97.19 80 ILE B C 1
ATOM 2999 O O . ILE B 1 80 ? 9.43 -18.172 -19.312 1 97.19 80 ILE B O 1
ATOM 3003 N N . GLY B 1 81 ? 8.008 -17.641 -17.672 1 96.81 81 GLY B N 1
ATOM 3004 C CA . GLY B 1 81 ? 7.75 -16.266 -18.062 1 96.81 81 GLY B CA 1
ATOM 3005 C C . GLY B 1 81 ? 8.289 -15.242 -17.078 1 96.81 81 GLY B C 1
ATOM 3006 O O . GLY B 1 81 ? 8.352 -15.516 -15.875 1 96.81 81 GLY B O 1
ATOM 3007 N N . TYR B 1 82 ? 8.664 -14.109 -17.609 1 96 82 TYR B N 1
ATOM 3008 C CA . TYR B 1 82 ? 9.242 -13.094 -16.75 1 96 82 TYR B CA 1
ATOM 3009 C C . TYR B 1 82 ? 8.773 -11.703 -17.156 1 96 82 TYR B C 1
ATOM 3011 O O . TYR B 1 82 ? 8.93 -11.297 -18.312 1 96 82 TYR B O 1
ATOM 3019 N N . MET B 1 83 ? 8.109 -11.07 -16.219 1 95.31 83 MET B N 1
ATOM 3020 C CA . MET B 1 83 ? 7.762 -9.656 -16.359 1 95.31 83 MET B CA 1
ATOM 3021 C C . MET B 1 83 ? 8.656 -8.789 -15.477 1 95.31 83 MET B C 1
ATOM 3023 O O . MET B 1 83 ? 8.586 -8.844 -14.25 1 95.31 83 MET B O 1
ATOM 3027 N N . THR B 1 84 ? 9.43 -7.887 -16.125 1 91.81 84 THR B N 1
ATOM 3028 C CA . THR B 1 84 ? 10.352 -7.016 -15.398 1 91.81 84 THR B CA 1
ATOM 3029 C C . THR B 1 84 ? 9.633 -5.785 -14.859 1 91.81 84 THR B C 1
ATOM 3031 O O . THR B 1 84 ? 8.5 -5.504 -15.258 1 91.81 84 THR B O 1
ATOM 3034 N N . GLN B 1 85 ? 10.297 -5.086 -13.977 1 83 85 GLN B N 1
ATOM 3035 C CA . GLN B 1 85 ? 9.742 -3.896 -13.344 1 83 85 GLN B CA 1
ATOM 3036 C C . GLN B 1 85 ? 9.484 -2.799 -14.375 1 83 85 GLN B C 1
ATOM 3038 O O . GLN B 1 85 ? 8.438 -2.146 -14.344 1 83 85 GLN B O 1
ATOM 3043 N N . LYS B 1 86 ? 10.336 -2.43 -15.242 1 77.12 86 LYS B N 1
ATOM 3044 C CA . LYS B 1 86 ? 10.211 -1.357 -16.219 1 77.12 86 LYS B CA 1
ATOM 3045 C C . LYS B 1 86 ? 9.562 -1.861 -17.516 1 77.12 86 LYS B C 1
ATOM 3047 O O . LYS B 1 86 ? 9.445 -1.119 -18.484 1 77.12 86 LYS B O 1
ATOM 3052 N N . PHE B 1 87 ? 9 -2.799 -17.609 1 70.75 87 PHE B N 1
ATOM 3053 C CA . PHE B 1 87 ? 8.359 -3.418 -18.766 1 70.75 87 PHE B CA 1
ATOM 3054 C C . PHE B 1 87 ? 9.336 -3.541 -19.922 1 70.75 87 PHE B C 1
ATOM 3056 O O . PHE B 1 87 ? 10.078 -2.604 -20.219 1 70.75 87 PHE B O 1
ATOM 3063 N N . SER B 1 88 ? 9.438 -4.629 -20.453 1 77.62 88 SER B N 1
ATOM 3064 C CA . SER B 1 88 ? 10.305 -4.859 -21.609 1 77.62 88 SER B CA 1
ATOM 3065 C C . SER B 1 88 ? 9.516 -4.77 -22.922 1 77.62 88 SER B C 1
ATOM 3067 O O . SER B 1 88 ? 9.539 -5.703 -23.719 1 77.62 88 SER B O 1
ATOM 3069 N N . LEU B 1 89 ? 8.766 -3.729 -23.016 1 88.56 89 LEU B N 1
ATOM 3070 C CA . LEU B 1 89 ? 7.961 -3.564 -24.234 1 88.56 89 LEU B CA 1
ATOM 3071 C C . LEU B 1 89 ? 8.578 -2.518 -25.156 1 88.56 89 LEU B C 1
ATOM 3073 O O . LEU B 1 89 ? 9.297 -1.626 -24.688 1 88.56 89 LEU B O 1
ATOM 3077 N N . TYR B 1 90 ? 8.352 -2.676 -26.438 1 91.44 90 TYR B N 1
ATOM 3078 C CA . TYR B 1 90 ? 8.742 -1.665 -27.406 1 91.44 90 TYR B CA 1
ATOM 3079 C C . TYR B 1 90 ? 7.695 -0.565 -27.5 1 91.44 90 TYR B C 1
ATOM 3081 O O . TYR B 1 90 ? 6.594 -0.79 -28.016 1 91.44 90 TYR B O 1
ATOM 3089 N N . ASP B 1 91 ? 8.125 0.576 -27.141 1 92.5 91 ASP B N 1
ATOM 3090 C CA . ASP B 1 91 ? 7.195 1.697 -27.031 1 92.5 91 ASP B CA 1
ATOM 3091 C C . ASP B 1 91 ? 6.707 2.129 -28.422 1 92.5 91 ASP B C 1
ATOM 3093 O O . ASP B 1 91 ? 5.602 2.656 -28.562 1 92.5 91 ASP B O 1
ATOM 3097 N N . ASP B 1 92 ? 7.535 1.907 -29.391 1 95.19 92 ASP B N 1
ATOM 3098 C CA . ASP B 1 92 ? 7.23 2.398 -30.734 1 95.19 92 ASP B CA 1
ATOM 3099 C C . ASP B 1 92 ? 6.531 1.326 -31.562 1 95.19 92 ASP B C 1
ATOM 3101 O O . ASP B 1 92 ? 6.312 1.509 -32.781 1 95.19 92 ASP B O 1
ATOM 3105 N N . LEU B 1 93 ? 6.199 0.206 -31.047 1 96.44 93 LEU B N 1
ATOM 3106 C CA . LEU B 1 93 ? 5.402 -0.839 -31.688 1 96.44 93 LEU B CA 1
ATOM 3107 C C . LEU B 1 93 ? 4 -0.893 -31.078 1 96.44 93 LEU B C 1
ATOM 3109 O O . LEU B 1 93 ? 3.793 -0.487 -29.938 1 96.44 93 LEU B O 1
ATOM 3113 N N . THR B 1 94 ? 3.121 -1.302 -31.875 1 97.94 94 THR B N 1
ATOM 3114 C CA . THR B 1 94 ? 1.752 -1.466 -31.406 1 97.94 94 THR B CA 1
ATOM 3115 C C . THR B 1 94 ? 1.651 -2.645 -30.438 1 97.94 94 THR B C 1
ATOM 3117 O O . THR B 1 94 ? 2.588 -3.438 -30.312 1 97.94 94 THR B O 1
ATOM 3120 N N . VAL B 1 95 ? 0.536 -2.676 -29.766 1 98.12 95 VAL B N 1
ATOM 3121 C CA . VAL B 1 95 ? 0.233 -3.793 -28.875 1 98.12 95 VAL B CA 1
ATOM 3122 C C . VAL B 1 95 ? 0.385 -5.109 -29.641 1 98.12 95 VAL B C 1
ATOM 3124 O O . VAL B 1 95 ? 1.104 -6.008 -29.188 1 98.12 95 VAL B O 1
ATOM 3127 N N . LYS B 1 96 ? -0.218 -5.191 -30.766 1 98.06 96 LYS B N 1
ATOM 3128 C CA . LYS B 1 96 ? -0.193 -6.402 -31.594 1 98.06 96 LYS B CA 1
ATOM 3129 C C . LYS B 1 96 ? 1.224 -6.723 -32.062 1 98.06 96 LYS B C 1
ATOM 3131 O O . LYS B 1 96 ? 1.638 -7.883 -32.062 1 98.06 96 LYS B O 1
ATOM 3136 N N . GLU B 1 97 ? 1.962 -5.734 -32.438 1 97.44 97 GLU B N 1
ATOM 3137 C CA . GLU B 1 97 ? 3.33 -5.934 -32.906 1 97.44 97 GLU B CA 1
ATOM 3138 C C . GLU B 1 97 ? 4.234 -6.422 -31.781 1 97.44 97 GLU B C 1
ATOM 3140 O O . GLU B 1 97 ? 5.109 -7.262 -32 1 97.44 97 GLU B O 1
ATOM 3145 N N . ASN B 1 98 ? 4.062 -5.855 -30.656 1 97.88 98 ASN B N 1
ATOM 3146 C CA . ASN B 1 98 ? 4.809 -6.348 -29.5 1 97.88 98 ASN B CA 1
ATOM 3147 C C . ASN B 1 98 ? 4.559 -7.836 -29.266 1 97.88 98 ASN B C 1
ATOM 3149 O O . ASN B 1 98 ? 5.504 -8.602 -29.078 1 97.88 98 ASN B O 1
ATOM 3153 N N . LEU B 1 99 ? 3.318 -8.188 -29.312 1 98.12 99 LEU B N 1
ATOM 3154 C CA . LEU B 1 99 ? 2.957 -9.586 -29.062 1 98.12 99 LEU B CA 1
ATOM 3155 C C . LEU B 1 99 ? 3.475 -10.484 -30.172 1 98.12 99 LEU B C 1
ATOM 3157 O O . LEU B 1 99 ? 3.934 -11.602 -29.906 1 98.12 99 LEU B O 1
ATOM 3161 N N . LYS B 1 100 ? 3.402 -10.023 -31.375 1 97.5 100 LYS B N 1
ATOM 3162 C CA . LYS B 1 100 ? 3.932 -10.781 -32.5 1 97.5 100 LYS B CA 1
ATOM 3163 C C . LYS B 1 100 ? 5.43 -11.031 -32.344 1 97.5 100 LYS B C 1
ATOM 3165 O O . LYS B 1 100 ? 5.918 -12.125 -32.625 1 97.5 100 LYS B O 1
ATOM 3170 N N . PHE B 1 101 ? 6.055 -9.992 -31.938 1 95.38 101 PHE B N 1
ATOM 3171 C CA . PHE B 1 101 ? 7.496 -10.102 -31.734 1 95.38 101 PHE B CA 1
ATOM 3172 C C . PHE B 1 101 ? 7.809 -11.172 -30.688 1 95.38 101 PHE B C 1
ATOM 3174 O O . PHE B 1 101 ? 8.688 -12.016 -30.906 1 95.38 101 PHE B O 1
ATOM 3181 N N . ILE B 1 102 ? 7.141 -11.164 -29.625 1 95.19 102 ILE B N 1
ATOM 3182 C CA . ILE B 1 102 ? 7.359 -12.125 -28.562 1 95.19 102 ILE B CA 1
ATOM 3183 C C . ILE B 1 102 ? 7.004 -13.531 -29.047 1 95.19 102 ILE B C 1
ATOM 3185 O O . ILE B 1 102 ? 7.711 -14.5 -28.734 1 95.19 102 ILE B O 1
ATOM 3189 N N . ALA B 1 103 ? 5.941 -13.664 -29.75 1 96.5 103 ALA B N 1
ATOM 3190 C CA . ALA B 1 103 ? 5.527 -14.961 -30.281 1 96.5 103 ALA B CA 1
ATOM 3191 C C . ALA B 1 103 ? 6.617 -15.555 -31.172 1 96.5 103 ALA B C 1
ATOM 3193 O O . ALA B 1 103 ? 6.883 -16.766 -31.109 1 96.5 103 ALA B O 1
ATOM 3194 N N . LYS B 1 104 ? 7.23 -14.719 -31.922 1 94.5 104 LYS B N 1
ATOM 3195 C CA . LYS B 1 104 ? 8.305 -15.164 -32.781 1 94.5 104 LYS B CA 1
ATOM 3196 C C . LYS B 1 104 ? 9.508 -15.656 -32 1 94.5 104 LYS B C 1
ATOM 3198 O O . LYS B 1 104 ? 10.148 -16.641 -32.375 1 94.5 104 LYS B O 1
ATOM 3203 N N . ILE B 1 105 ? 9.742 -14.953 -31 1 91.38 105 ILE B N 1
ATOM 3204 C CA . ILE B 1 105 ? 10.867 -15.312 -30.141 1 91.38 105 ILE B CA 1
ATOM 3205 C C . ILE B 1 105 ? 10.672 -16.734 -29.609 1 91.38 105 ILE B C 1
ATOM 3207 O O . ILE B 1 105 ? 11.633 -17.5 -29.484 1 91.38 105 ILE B O 1
ATOM 3211 N N . TYR B 1 106 ? 9.469 -17.109 -29.344 1 92.19 106 TYR B N 1
ATOM 3212 C CA . TYR B 1 106 ? 9.203 -18.406 -28.75 1 92.19 106 TYR B CA 1
ATOM 3213 C C . TYR B 1 106 ? 8.906 -19.438 -29.844 1 92.19 106 TYR B C 1
ATOM 3215 O O . TYR B 1 106 ? 8.523 -20.578 -29.547 1 92.19 106 TYR B O 1
ATOM 3223 N N . GLY B 1 107 ? 8.922 -19.062 -31.031 1 91.25 107 GLY B N 1
ATOM 3224 C CA . GLY B 1 107 ? 8.906 -20 -32.156 1 91.25 107 GLY B CA 1
ATOM 3225 C C . GLY B 1 107 ? 7.508 -20.438 -32.531 1 91.25 107 GLY B C 1
ATOM 3226 O O . GLY B 1 107 ? 7.332 -21.531 -33.062 1 91.25 107 GLY B O 1
ATOM 3227 N N . LEU B 1 108 ? 6.57 -19.688 -32.219 1 93.75 108 LEU B N 1
ATOM 3228 C CA . LEU B 1 108 ? 5.211 -20.047 -32.625 1 93.75 108 LEU B CA 1
ATOM 3229 C C . LEU B 1 108 ? 5.031 -19.906 -34.125 1 93.75 108 LEU B C 1
ATOM 3231 O O . LEU B 1 108 ? 5.531 -18.953 -34.75 1 93.75 108 LEU B O 1
ATOM 3235 N N . SER B 1 109 ? 4.316 -20.828 -34.688 1 94.75 109 SER B N 1
ATOM 3236 C CA . SER B 1 109 ? 3.984 -20.734 -36.094 1 94.75 109 SER B CA 1
ATOM 3237 C C . SER B 1 109 ? 3.02 -19.594 -36.375 1 94.75 109 SER B C 1
ATOM 3239 O O . SER B 1 109 ? 2.416 -19.047 -35.438 1 94.75 109 SER B O 1
ATOM 3241 N N . ARG B 1 110 ? 2.92 -19.297 -37.562 1 93.31 110 ARG B N 1
ATOM 3242 C CA . ARG B 1 110 ? 2.057 -18.188 -37.969 1 93.31 110 ARG B CA 1
ATOM 3243 C C . ARG B 1 110 ? 0.618 -18.438 -37.5 1 93.31 110 ARG B C 1
ATOM 3245 O O . ARG B 1 110 ? -0.053 -17.516 -37.031 1 93.31 110 ARG B O 1
ATOM 3252 N N . ARG B 1 111 ? 0.207 -19.578 -37.75 1 94.94 111 ARG B N 1
ATOM 3253 C CA . ARG B 1 111 ? -1.155 -19.922 -37.344 1 94.94 111 ARG B CA 1
ATOM 3254 C C . ARG B 1 111 ? -1.321 -19.875 -35.844 1 94.94 111 ARG B C 1
ATOM 3256 O O . ARG B 1 111 ? -2.303 -19.312 -35.344 1 94.94 111 ARG B O 1
ATOM 3263 N N . GLU B 1 112 ? -0.353 -20.406 -35.156 1 95.94 112 GLU B N 1
ATOM 3264 C CA . GLU B 1 112 ? -0.375 -20.391 -33.688 1 95.94 112 GLU B CA 1
ATOM 3265 C C . GLU B 1 112 ? -0.302 -18.969 -33.156 1 95.94 112 GLU B C 1
ATOM 3267 O O . GLU B 1 112 ? -0.971 -18.641 -32.188 1 95.94 112 GLU B O 1
ATOM 3272 N N . GLN B 1 113 ? 0.525 -18.219 -33.812 1 96.31 113 GLN B N 1
ATOM 3273 C CA . GLN B 1 113 ? 0.683 -16.828 -33.406 1 96.31 113 GLN B CA 1
ATOM 3274 C C . GLN B 1 113 ? -0.65 -16.078 -33.438 1 96.31 113 GLN B C 1
ATOM 3276 O O . GLN B 1 113 ? -1.028 -15.406 -32.5 1 96.31 113 GLN B O 1
ATOM 3281 N N . THR B 1 114 ? -1.303 -16.172 -34.562 1 96.44 114 THR B N 1
ATOM 3282 C CA . THR B 1 114 ? -2.557 -15.461 -34.781 1 96.44 114 THR B CA 1
ATOM 3283 C C . THR B 1 114 ? -3.588 -15.867 -33.719 1 96.44 114 THR B C 1
ATOM 3285 O O . THR B 1 114 ? -4.211 -15.008 -33.094 1 96.44 114 THR B O 1
ATOM 3288 N N . ALA B 1 115 ? -3.73 -17.094 -33.562 1 97.5 115 ALA B N 1
ATOM 3289 C CA . ALA B 1 115 ? -4.707 -17.609 -32.594 1 97.5 115 ALA B CA 1
ATOM 3290 C C . ALA B 1 115 ? -4.344 -17.188 -31.172 1 97.5 115 ALA B C 1
ATOM 3292 O O . ALA B 1 115 ? -5.207 -16.75 -30.406 1 97.5 115 ALA B O 1
ATOM 3293 N N . ARG B 1 116 ? -3.098 -17.359 -30.812 1 97.94 116 ARG B N 1
ATOM 3294 C CA . ARG B 1 116 ? -2.629 -17.078 -29.453 1 97.94 116 ARG B CA 1
ATOM 3295 C C . ARG B 1 116 ? -2.721 -15.578 -29.141 1 97.94 116 ARG B C 1
ATOM 3297 O O . ARG B 1 116 ? -3.131 -15.195 -28.047 1 97.94 116 ARG B O 1
ATOM 3304 N N . ILE B 1 117 ? -2.34 -14.789 -30.062 1 98.19 117 ILE B N 1
ATOM 3305 C CA . ILE B 1 117 ? -2.379 -13.344 -29.875 1 98.19 117 ILE B CA 1
ATOM 3306 C C . ILE B 1 117 ? -3.822 -12.883 -29.688 1 98.19 117 ILE B C 1
ATOM 3308 O O . ILE B 1 117 ? -4.117 -12.078 -28.812 1 98.19 117 ILE B O 1
ATOM 3312 N N . GLN B 1 118 ? -4.691 -13.422 -30.5 1 97.81 118 GLN B N 1
ATOM 3313 C CA . GLN B 1 118 ? -6.102 -13.086 -30.375 1 97.81 118 GLN B CA 1
ATOM 3314 C C . GLN B 1 118 ? -6.637 -13.5 -29 1 97.81 118 GLN B C 1
ATOM 3316 O O . GLN B 1 118 ? -7.387 -12.758 -28.359 1 97.81 118 GLN B O 1
ATOM 3321 N N . GLU B 1 119 ? -6.262 -14.641 -28.594 1 97.94 119 GLU B N 1
ATOM 3322 C CA . GLU B 1 119 ? -6.648 -15.141 -27.266 1 97.94 119 GLU B CA 1
ATOM 3323 C C . GLU B 1 119 ? -6.184 -14.195 -26.172 1 97.94 119 GLU B C 1
ATOM 3325 O O . GLU B 1 119 ? -6.957 -13.852 -25.266 1 97.94 119 GLU B O 1
ATOM 3330 N N . LEU B 1 120 ? -4.949 -13.781 -26.219 1 97.94 120 LEU B N 1
ATOM 3331 C CA . LEU B 1 120 ? -4.363 -12.922 -25.188 1 97.94 120 LEU B CA 1
ATOM 3332 C C . LEU B 1 120 ? -5.012 -11.547 -25.203 1 97.94 120 LEU B C 1
ATOM 3334 O O . LEU B 1 120 ? -5.27 -10.969 -24.141 1 97.94 120 LEU B O 1
ATOM 3338 N N . LEU B 1 121 ? -5.227 -11.016 -26.406 1 98.06 121 LEU B N 1
ATOM 3339 C CA . LEU B 1 121 ? -5.891 -9.719 -26.531 1 98.06 121 LEU B CA 1
ATOM 3340 C C . LEU B 1 121 ? -7.262 -9.758 -25.859 1 98.06 121 LEU B C 1
ATOM 3342 O O . LEU B 1 121 ? -7.648 -8.812 -25.172 1 98.06 121 LEU B O 1
ATOM 3346 N N . ASN B 1 122 ? -7.934 -10.805 -26.031 1 97.31 122 ASN B N 1
ATOM 3347 C CA . ASN B 1 122 ? -9.25 -10.961 -25.422 1 97.31 122 ASN B CA 1
ATOM 3348 C C . ASN B 1 122 ? -9.156 -11.156 -23.922 1 97.31 122 ASN B C 1
ATOM 3350 O O . ASN B 1 122 ? -9.883 -10.508 -23.156 1 97.31 122 ASN B O 1
ATOM 3354 N N . THR B 1 123 ? -8.305 -11.984 -23.484 1 96.06 123 THR B N 1
ATOM 3355 C CA . THR B 1 123 ? -8.148 -12.336 -22.078 1 96.06 123 THR B CA 1
ATOM 3356 C C . THR B 1 123 ? -7.805 -11.102 -21.25 1 96.06 123 THR B C 1
ATOM 3358 O O . THR B 1 123 ? -8.305 -10.93 -20.125 1 96.06 123 THR B O 1
ATOM 3361 N N . TYR B 1 124 ? -6.965 -10.25 -21.812 1 96.12 124 TYR B N 1
ATOM 3362 C CA . TYR B 1 124 ? -6.453 -9.133 -21.031 1 96.12 124 TYR B CA 1
ATOM 3363 C C . TYR B 1 124 ? -7.105 -7.824 -21.453 1 96.12 124 TYR B C 1
ATOM 3365 O O . TYR B 1 124 ? -6.617 -6.742 -21.125 1 96.12 124 TYR B O 1
ATOM 3373 N N . GLY B 1 125 ? -8.148 -7.871 -22.25 1 95.19 125 GLY B N 1
ATOM 3374 C CA . GLY B 1 125 ? -8.945 -6.715 -22.609 1 95.19 125 GLY B CA 1
ATOM 3375 C C . GLY B 1 125 ? -8.195 -5.715 -23.469 1 95.19 125 GLY B C 1
ATOM 3376 O O . GLY B 1 125 ? -8.289 -4.508 -23.25 1 95.19 125 GLY B O 1
ATOM 3377 N N . LEU B 1 126 ? -7.457 -6.188 -24.406 1 96.81 126 LEU B N 1
ATOM 3378 C CA . LEU B 1 126 ? -6.609 -5.324 -25.219 1 96.81 126 LEU B CA 1
ATOM 3379 C C . LEU B 1 126 ? -7.07 -5.324 -26.672 1 96.81 126 LEU B C 1
ATOM 3381 O O . LEU B 1 126 ? -6.41 -4.742 -27.531 1 96.81 126 LEU B O 1
ATOM 3385 N N . GLU B 1 127 ? -8.211 -5.938 -26.922 1 96.38 127 GLU B N 1
ATOM 3386 C CA . GLU B 1 127 ? -8.68 -6.105 -28.297 1 96.38 127 GLU B CA 1
ATOM 3387 C C . GLU B 1 127 ? -8.82 -4.758 -29 1 96.38 127 GLU B C 1
ATOM 3389 O O . GLU B 1 127 ? -8.336 -4.582 -30.109 1 96.38 127 GLU B O 1
ATOM 3394 N N . GLN B 1 128 ? -9.43 -3.824 -28.344 1 96 128 GLN B N 1
ATOM 3395 C CA . GLN B 1 128 ? -9.711 -2.52 -28.938 1 96 128 GLN B CA 1
ATOM 3396 C C . GLN B 1 128 ? -8.453 -1.656 -28.984 1 96 128 GLN B C 1
ATOM 3398 O O . GLN B 1 128 ? -8.461 -0.564 -29.547 1 96 128 GLN B O 1
ATOM 3403 N N . LYS B 1 129 ? -7.383 -2.174 -28.469 1 96.88 129 LYS B N 1
ATOM 3404 C CA . LYS B 1 129 ? -6.148 -1.398 -28.375 1 96.88 129 LYS B CA 1
ATOM 3405 C C . LYS B 1 129 ? -5.023 -2.074 -29.156 1 96.88 129 LYS B C 1
ATOM 3407 O O . LYS B 1 129 ? -3.859 -1.68 -29.047 1 96.88 129 LYS B O 1
ATOM 3412 N N . ALA B 1 130 ? -5.391 -2.998 -29.922 1 97.38 130 ALA B N 1
ATOM 3413 C CA . ALA B 1 130 ? -4.418 -3.84 -30.609 1 97.38 130 ALA B CA 1
ATOM 3414 C C . ALA B 1 130 ? -3.482 -3.002 -31.469 1 97.38 130 ALA B C 1
ATOM 3416 O O . ALA B 1 130 ? -2.301 -3.324 -31.625 1 97.38 130 ALA B O 1
ATOM 3417 N N . ASP B 1 131 ? -3.973 -1.904 -32 1 97.38 131 ASP B N 1
ATOM 3418 C CA . ASP B 1 131 ? -3.197 -1.11 -32.969 1 97.38 131 ASP B CA 1
ATOM 3419 C C . ASP B 1 131 ? -2.635 0.144 -32.281 1 97.38 131 ASP B C 1
ATOM 3421 O O . ASP B 1 131 ? -2.027 0.986 -32.969 1 97.38 131 ASP B O 1
ATOM 3425 N N . GLN B 1 132 ? -2.832 0.21 -31.047 1 97.25 132 GLN B N 1
ATOM 3426 C CA . GLN B 1 132 ? -2.295 1.332 -30.297 1 97.25 132 GLN B CA 1
ATOM 3427 C C . GLN B 1 132 ? -0.812 1.136 -29.984 1 97.25 132 GLN B C 1
ATOM 3429 O O . GLN B 1 132 ? -0.376 0.021 -29.688 1 97.25 132 GLN B O 1
ATOM 3434 N N . LEU B 1 133 ? -0.088 2.248 -30.094 1 97 133 LEU B N 1
ATOM 3435 C CA . LEU B 1 133 ? 1.318 2.191 -29.703 1 97 133 LEU B CA 1
ATOM 3436 C C . LEU B 1 133 ? 1.465 1.924 -28.219 1 97 133 LEU B C 1
ATOM 3438 O O . LEU B 1 133 ? 0.795 2.561 -27.391 1 97 133 LEU B O 1
ATOM 3442 N N . ALA B 1 134 ? 2.363 1.046 -27.828 1 95.44 134 ALA B N 1
ATOM 3443 C CA . ALA B 1 134 ? 2.561 0.682 -26.438 1 95.44 134 ALA B CA 1
ATOM 3444 C C . ALA B 1 134 ? 2.992 1.891 -25.609 1 95.44 134 ALA B C 1
ATOM 3446 O O . ALA B 1 134 ? 2.611 2.023 -24.438 1 95.44 134 ALA B O 1
ATOM 3447 N N . GLY B 1 135 ? 3.791 2.713 -26.203 1 93.44 135 GLY B N 1
ATOM 3448 C CA . GLY B 1 135 ? 4.293 3.889 -25.5 1 93.44 135 GLY B CA 1
ATOM 3449 C C . GLY B 1 135 ? 3.193 4.832 -25.062 1 93.44 135 GLY B C 1
ATOM 3450 O O . GLY B 1 135 ? 3.381 5.617 -24.125 1 93.44 135 GLY B O 1
ATOM 3451 N N . SER B 1 136 ? 2.102 4.805 -25.672 1 92.88 136 SER B N 1
ATOM 3452 C CA . SER B 1 136 ? 1.008 5.73 -25.391 1 92.88 136 SER B CA 1
ATOM 3453 C C . SER B 1 136 ? -0 5.113 -24.422 1 92.88 136 SER B C 1
ATOM 3455 O O . SER B 1 136 ? -0.985 5.754 -24.062 1 92.88 136 SER B O 1
ATOM 3457 N N . MET B 1 137 ? 0.263 3.969 -24 1 92.31 137 MET B N 1
ATOM 3458 C CA . MET B 1 137 ? -0.663 3.268 -23.109 1 92.31 137 MET B CA 1
ATOM 3459 C C . MET B 1 137 ? -0.544 3.781 -21.688 1 92.31 137 MET B C 1
ATOM 3461 O O . MET B 1 137 ? 0.514 4.266 -21.281 1 92.31 137 MET B O 1
ATOM 3465 N N . SER B 1 138 ? -1.654 3.674 -20.984 1 84.44 138 SER B N 1
ATOM 3466 C CA . SER B 1 138 ? -1.62 3.947 -19.547 1 84.44 138 SER B CA 1
ATOM 3467 C C . SER B 1 138 ? -0.839 2.871 -18.797 1 84.44 138 SER B C 1
ATOM 3469 O O . SER B 1 138 ? -0.527 1.819 -19.359 1 84.44 138 SER B O 1
ATOM 3471 N N . GLY B 1 139 ? -0.521 3.107 -17.594 1 84.56 139 GLY B N 1
ATOM 3472 C CA . GLY B 1 139 ? 0.188 2.143 -16.766 1 84.56 139 GLY B CA 1
ATOM 3473 C C . GLY B 1 139 ? -0.531 0.812 -16.656 1 84.56 139 GLY B C 1
ATOM 3474 O O . GLY B 1 139 ? 0.084 -0.246 -16.797 1 84.56 139 GLY B O 1
ATOM 3475 N N . GLY B 1 140 ? -1.817 0.888 -16.375 1 88.69 140 GLY B N 1
ATOM 3476 C CA . GLY B 1 140 ? -2.609 -0.327 -16.266 1 88.69 140 GLY B CA 1
ATOM 3477 C C . GLY B 1 140 ? -2.645 -1.122 -17.562 1 88.69 140 GLY B C 1
ATOM 3478 O O . GLY B 1 140 ? -2.596 -2.354 -17.547 1 88.69 140 GLY B O 1
ATOM 3479 N N . GLN B 1 141 ? -2.721 -0.407 -18.641 1 91.19 141 GLN B N 1
ATOM 3480 C CA . GLN B 1 141 ? -2.709 -1.052 -19.938 1 91.19 141 GLN B CA 1
ATOM 3481 C C . GLN B 1 141 ? -1.365 -1.723 -20.219 1 91.19 141 GLN B C 1
ATOM 3483 O O . GLN B 1 141 ? -1.317 -2.85 -20.719 1 91.19 141 GLN B O 1
ATOM 3488 N N . LYS B 1 142 ? -0.34 -1.023 -19.875 1 92.5 142 LYS B N 1
ATOM 3489 C CA . LYS B 1 142 ? 0.997 -1.576 -20.078 1 92.5 142 LYS B CA 1
ATOM 3490 C C . LYS B 1 142 ? 1.196 -2.84 -19.234 1 92.5 142 LYS B C 1
ATOM 3492 O O . LYS B 1 142 ? 1.848 -3.785 -19.688 1 92.5 142 LYS B O 1
ATOM 3497 N N . GLN B 1 143 ? 0.643 -2.807 -18.078 1 92.31 143 GLN B N 1
ATOM 3498 C CA . GLN B 1 143 ? 0.729 -3.971 -17.219 1 92.31 143 GLN B CA 1
ATOM 3499 C C . GLN B 1 143 ? 0.044 -5.18 -17.844 1 92.31 143 GLN B C 1
ATOM 3501 O O . GLN B 1 143 ? 0.579 -6.293 -17.797 1 92.31 143 GLN B O 1
ATOM 3506 N N . ARG B 1 144 ? -1.079 -4.965 -18.359 1 94.31 144 ARG B N 1
ATOM 3507 C CA . ARG B 1 144 ? -1.818 -6.051 -19 1 94.31 144 ARG B CA 1
ATOM 3508 C C . ARG B 1 144 ? -1.082 -6.566 -20.234 1 94.31 144 ARG B C 1
ATOM 3510 O O . ARG B 1 144 ? -1.016 -7.777 -20.453 1 94.31 144 ARG B O 1
ATOM 3517 N N . LEU B 1 145 ? -0.549 -5.629 -21 1 96.38 145 LEU B N 1
ATOM 3518 C CA . LEU B 1 145 ? 0.245 -6.02 -22.156 1 96.38 145 LEU B CA 1
ATOM 3519 C C . LEU B 1 145 ? 1.486 -6.793 -21.734 1 96.38 145 LEU B C 1
ATOM 3521 O O . LEU B 1 145 ? 1.853 -7.785 -22.375 1 96.38 145 LEU B O 1
ATOM 3525 N N . GLY B 1 146 ? 2.133 -6.324 -20.672 1 95.62 146 GLY B N 1
ATOM 3526 C CA . GLY B 1 146 ? 3.285 -7.031 -20.141 1 95.62 146 GLY B CA 1
ATOM 3527 C C . GLY B 1 146 ? 2.977 -8.461 -19.734 1 95.62 146 GLY B C 1
ATOM 3528 O O . GLY B 1 146 ? 3.75 -9.375 -20.016 1 95.62 146 GLY B O 1
ATOM 3529 N N . LEU B 1 147 ? 1.861 -8.594 -19.062 1 96.5 147 LEU B N 1
ATOM 3530 C CA . LEU B 1 147 ? 1.448 -9.922 -18.641 1 96.5 147 LEU B CA 1
ATOM 3531 C C . LEU B 1 147 ? 1.13 -10.805 -19.844 1 96.5 147 LEU B C 1
ATOM 3533 O O . LEU B 1 147 ? 1.477 -11.984 -19.875 1 96.5 147 LEU B O 1
ATOM 3537 N N . ALA B 1 148 ? 0.452 -10.227 -20.828 1 97.31 148 ALA B N 1
ATOM 3538 C CA . ALA B 1 148 ? 0.166 -10.961 -22.062 1 97.31 148 ALA B CA 1
ATOM 3539 C C . ALA B 1 148 ? 1.452 -11.469 -22.703 1 97.31 148 ALA B C 1
ATOM 3541 O O . ALA B 1 148 ? 1.534 -12.625 -23.109 1 97.31 148 ALA B O 1
ATOM 3542 N N . ALA B 1 149 ? 2.398 -10.633 -22.781 1 96.88 149 ALA B N 1
ATOM 3543 C CA . ALA B 1 149 ? 3.684 -10.992 -23.375 1 96.88 149 ALA B CA 1
ATOM 3544 C C . ALA B 1 149 ? 4.371 -12.086 -22.562 1 96.88 149 ALA B C 1
ATOM 3546 O O . ALA B 1 149 ? 4.883 -13.055 -23.141 1 96.88 149 ALA B O 1
ATOM 3547 N N . ALA B 1 150 ? 4.309 -11.945 -21.266 1 96.44 150 ALA B N 1
ATOM 3548 C CA . ALA B 1 150 ? 5.016 -12.867 -20.375 1 96.44 150 ALA B CA 1
ATOM 3549 C C . ALA B 1 150 ? 4.355 -14.242 -20.375 1 96.44 150 ALA B C 1
ATOM 3551 O O . ALA B 1 150 ? 4.98 -15.242 -20.016 1 96.44 150 ALA B O 1
ATOM 3552 N N . THR B 1 151 ? 3.127 -14.336 -20.844 1 97.5 151 THR B N 1
ATOM 3553 C CA . THR B 1 151 ? 2.404 -15.602 -20.781 1 97.5 151 THR B CA 1
ATOM 3554 C C . THR B 1 151 ? 2.152 -16.141 -22.188 1 97.5 151 THR B C 1
ATOM 3556 O O . THR B 1 151 ? 1.387 -17.094 -22.375 1 97.5 151 THR B O 1
ATOM 3559 N N . MET B 1 152 ? 2.746 -15.547 -23.156 1 96.88 152 MET B N 1
ATOM 3560 C CA . MET B 1 152 ? 2.561 -15.883 -24.562 1 96.88 152 MET B CA 1
ATOM 3561 C C . MET B 1 152 ? 2.742 -17.375 -24.797 1 96.88 152 MET B C 1
ATOM 3563 O O . MET B 1 152 ? 1.938 -18 -25.484 1 96.88 152 MET B O 1
ATOM 3567 N N . HIS B 1 153 ? 3.721 -17.953 -24.188 1 95.44 153 HIS B N 1
ATOM 3568 C CA . HIS B 1 153 ? 4.086 -19.344 -24.453 1 95.44 153 HIS B CA 1
ATOM 3569 C C . HIS B 1 153 ? 3.539 -20.266 -23.375 1 95.44 153 HIS B C 1
ATOM 3571 O O . HIS B 1 153 ? 3.998 -21.406 -23.234 1 95.44 153 HIS B O 1
ATOM 3577 N N . LYS B 1 154 ? 2.648 -19.812 -22.531 1 96.12 154 LYS B N 1
ATOM 3578 C CA . LYS B 1 154 ? 1.977 -20.594 -21.484 1 96.12 154 LYS B CA 1
ATOM 3579 C C . LYS B 1 154 ? 2.984 -21.203 -20.516 1 96.12 154 LYS B C 1
ATOM 3581 O O . LYS B 1 154 ? 3.043 -22.422 -20.375 1 96.12 154 LYS B O 1
ATOM 3586 N N . PRO B 1 155 ? 3.699 -20.375 -19.844 1 97.5 155 PRO B N 1
ATOM 3587 C CA . PRO B 1 155 ? 4.758 -20.844 -18.953 1 97.5 155 PRO B CA 1
ATOM 3588 C C . PRO B 1 155 ? 4.211 -21.641 -17.766 1 97.5 155 PRO B C 1
ATOM 3590 O O . PRO B 1 155 ? 3.084 -21.406 -17.328 1 97.5 155 PRO B O 1
ATOM 3593 N N . GLU B 1 156 ? 5.051 -22.562 -17.234 1 97.88 156 GLU B N 1
ATOM 3594 C CA . GLU B 1 156 ? 4.742 -23.297 -16.016 1 97.88 156 GLU B CA 1
ATOM 3595 C C . GLU B 1 156 ? 4.969 -22.438 -14.773 1 97.88 156 GLU B C 1
ATOM 3597 O O . GLU B 1 156 ? 4.297 -22.609 -13.758 1 97.88 156 GLU B O 1
ATOM 3602 N N . LEU B 1 157 ? 5.91 -21.594 -14.945 1 98.31 157 LEU B N 1
ATOM 3603 C CA . LEU B 1 157 ? 6.301 -20.703 -13.859 1 98.31 157 LEU B CA 1
ATOM 3604 C C . LEU B 1 157 ? 6.414 -19.266 -14.359 1 98.31 157 LEU B C 1
ATOM 3606 O O . LEU B 1 157 ? 7.02 -19 -15.406 1 98.31 157 LEU B O 1
ATOM 3610 N N . LEU B 1 158 ? 5.766 -18.344 -13.648 1 98.44 158 LEU B N 1
ATOM 3611 C CA . LEU B 1 158 ? 5.75 -16.938 -14.023 1 98.44 158 LEU B CA 1
ATOM 3612 C C . LEU B 1 158 ? 6.395 -16.078 -12.938 1 98.44 158 LEU B C 1
ATOM 3614 O O . LEU B 1 158 ? 6.008 -16.156 -11.766 1 98.44 158 LEU B O 1
ATOM 3618 N N . PHE B 1 159 ? 7.43 -15.312 -13.281 1 98.38 159 PHE B N 1
ATOM 3619 C CA . PHE B 1 159 ? 8.078 -14.359 -12.391 1 98.38 159 PHE B CA 1
ATOM 3620 C C . PHE B 1 159 ? 7.609 -12.938 -12.68 1 98.38 159 PHE B C 1
ATOM 3622 O O . PHE B 1 159 ? 7.66 -12.477 -13.828 1 98.38 159 PHE B O 1
ATOM 3629 N N . LEU B 1 160 ? 7.141 -12.281 -11.656 1 97.75 160 LEU B N 1
ATOM 3630 C CA . LEU B 1 160 ? 6.672 -10.906 -11.773 1 97.75 160 LEU B CA 1
ATOM 3631 C C . LEU B 1 160 ? 7.43 -9.984 -10.82 1 97.75 160 LEU B C 1
ATOM 3633 O O . LEU B 1 160 ? 7.305 -10.109 -9.602 1 97.75 160 LEU B O 1
ATOM 3637 N N . ASP B 1 161 ? 8.141 -9.102 -11.383 1 96.31 161 ASP B N 1
ATOM 3638 C CA . ASP B 1 161 ? 8.945 -8.188 -10.586 1 96.31 161 ASP B CA 1
ATOM 3639 C C . ASP B 1 161 ? 8.25 -6.84 -10.422 1 96.31 161 ASP B C 1
ATOM 3641 O O . ASP B 1 161 ? 8.359 -5.969 -11.289 1 96.31 161 ASP B O 1
ATOM 3645 N N . GLU B 1 162 ? 7.539 -6.648 -9.297 1 92.81 162 GLU B N 1
ATOM 3646 C CA . GLU B 1 162 ? 6.789 -5.441 -8.961 1 92.81 162 GLU B CA 1
ATOM 3647 C C . GLU B 1 162 ? 5.844 -5.051 -10.086 1 92.81 162 GLU B C 1
ATOM 3649 O O . GLU B 1 162 ? 5.859 -3.908 -10.547 1 92.81 162 GLU B O 1
ATOM 3654 N N . PRO B 1 163 ? 4.926 -5.871 -10.391 1 93.06 163 PRO B N 1
ATOM 3655 C CA . PRO B 1 163 ? 4.156 -5.723 -11.625 1 93.06 163 PRO B CA 1
ATOM 3656 C C . PRO B 1 163 ? 3.115 -4.609 -11.547 1 93.06 163 PRO B C 1
ATOM 3658 O O . PRO B 1 163 ? 2.613 -4.148 -12.57 1 93.06 163 PRO B O 1
ATOM 3661 N N . THR B 1 164 ? 2.791 -4.156 -10.258 1 87.81 164 THR B N 1
ATOM 3662 C CA . THR B 1 164 ? 1.672 -3.227 -10.156 1 87.81 164 THR B CA 1
ATOM 3663 C C . THR B 1 164 ? 2.105 -1.929 -9.484 1 87.81 164 THR B C 1
ATOM 3665 O O . THR B 1 164 ? 1.277 -1.204 -8.922 1 87.81 164 THR B O 1
ATOM 3668 N N . SER B 1 165 ? 3.338 -1.542 -9.367 1 76.25 165 SER B N 1
ATOM 3669 C CA . SER B 1 165 ? 3.875 -0.378 -8.664 1 76.25 165 SER B CA 1
ATOM 3670 C C . SER B 1 165 ? 3.268 0.915 -9.203 1 76.25 165 SER B C 1
ATOM 3672 O O . SER B 1 165 ? 3.143 1.897 -8.469 1 76.25 165 SER B O 1
ATOM 3674 N N . ALA B 1 166 ? 2.797 1.106 -10.359 1 71.31 166 ALA B N 1
ATOM 3675 C CA . ALA B 1 166 ? 2.334 2.383 -10.898 1 71.31 166 ALA B CA 1
ATOM 3676 C C . ALA B 1 166 ? 0.893 2.281 -11.391 1 71.31 166 ALA B C 1
ATOM 3678 O O . ALA B 1 166 ? 0.51 2.949 -12.352 1 71.31 166 ALA B O 1
ATOM 3679 N N . VAL B 1 167 ? 0.186 1.437 -10.594 1 79.88 167 VAL B N 1
ATOM 3680 C CA . VAL B 1 167 ? -1.18 1.225 -11.062 1 79.88 167 VAL B CA 1
ATOM 3681 C C . VAL B 1 167 ? -2.166 1.563 -9.945 1 79.88 167 VAL B C 1
ATOM 3683 O O . VAL B 1 167 ? -1.857 1.394 -8.766 1 79.88 167 VAL B O 1
ATOM 3686 N N . ASP B 1 168 ? -3.322 2.047 -10.281 1 79.31 168 ASP B N 1
ATOM 3687 C CA . ASP B 1 168 ? -4.355 2.389 -9.305 1 79.31 168 ASP B CA 1
ATOM 3688 C C . ASP B 1 168 ? -5.02 1.133 -8.742 1 79.31 168 ASP B C 1
ATOM 3690 O O . ASP B 1 168 ? -4.828 0.036 -9.273 1 79.31 168 ASP B O 1
ATOM 3694 N N . PRO B 1 169 ? -5.766 1.264 -7.68 1 78.25 169 PRO B N 1
ATOM 3695 C CA . PRO B 1 169 ? -6.336 0.126 -6.949 1 78.25 169 PRO B CA 1
ATOM 3696 C C . PRO B 1 169 ? -7.246 -0.737 -7.82 1 78.25 169 PRO B C 1
ATOM 3698 O O . PRO B 1 169 ? -7.227 -1.966 -7.711 1 78.25 169 PRO B O 1
ATOM 3701 N N . GLU B 1 170 ? -7.988 -0.078 -8.664 1 80.5 170 GLU B N 1
ATOM 3702 C CA . GLU B 1 170 ? -8.914 -0.846 -9.492 1 80.5 170 GLU B CA 1
ATOM 3703 C C . GLU B 1 170 ? -8.156 -1.732 -10.477 1 80.5 170 GLU B C 1
ATOM 3705 O O . GLU B 1 170 ? -8.445 -2.924 -10.602 1 80.5 170 GLU B O 1
ATOM 3710 N N . ASN B 1 171 ? -7.227 -1.159 -11.164 1 85.62 171 ASN B N 1
ATOM 3711 C CA . ASN B 1 171 ? -6.414 -1.913 -12.109 1 85.62 171 ASN B CA 1
ATOM 3712 C C . ASN B 1 171 ? -5.594 -2.994 -11.406 1 85.62 171 ASN B C 1
ATOM 3714 O O . ASN B 1 171 ? -5.395 -4.078 -11.953 1 85.62 171 ASN B O 1
ATOM 3718 N N . ARG B 1 172 ? -5.207 -2.688 -10.25 1 89.38 172 ARG B N 1
ATOM 3719 C CA . ARG B 1 172 ? -4.457 -3.664 -9.469 1 89.38 172 ARG B CA 1
ATOM 3720 C C . ARG B 1 172 ? -5.324 -4.875 -9.133 1 89.38 172 ARG B C 1
ATOM 3722 O O . ARG B 1 172 ? -4.871 -6.016 -9.242 1 89.38 172 ARG B O 1
ATOM 3729 N N . ARG B 1 173 ? -6.508 -4.613 -8.734 1 87.56 173 ARG B N 1
ATOM 3730 C CA . ARG B 1 173 ? -7.441 -5.691 -8.414 1 87.56 173 ARG B CA 1
ATOM 3731 C C . ARG B 1 173 ? -7.672 -6.59 -9.625 1 87.56 173 ARG B C 1
ATOM 3733 O O . ARG B 1 173 ? -7.633 -7.816 -9.508 1 87.56 173 ARG B O 1
ATOM 3740 N N . ASP B 1 174 ? -7.906 -5.938 -10.719 1 89.69 174 ASP B N 1
ATOM 3741 C CA . ASP B 1 174 ? -8.141 -6.688 -11.953 1 89.69 174 ASP B CA 1
ATOM 3742 C C . ASP B 1 174 ? -6.918 -7.523 -12.328 1 89.69 174 ASP B C 1
ATOM 3744 O O . ASP B 1 174 ? -7.055 -8.656 -12.781 1 89.69 174 ASP B O 1
ATOM 3748 N N . PHE B 1 175 ? -5.809 -6.918 -12.156 1 94 175 PHE B N 1
ATOM 3749 C CA . PHE B 1 175 ? -4.559 -7.605 -12.461 1 94 175 PHE B CA 1
ATOM 3750 C C . PHE B 1 175 ? -4.418 -8.867 -11.617 1 94 175 PHE B C 1
ATOM 3752 O O . PHE B 1 175 ? -4.098 -9.938 -12.133 1 94 175 PHE B O 1
ATOM 3759 N N . TRP B 1 176 ? -4.684 -8.805 -10.367 1 94.88 176 TRP B N 1
ATOM 3760 C CA . TRP B 1 176 ? -4.543 -9.93 -9.453 1 94.88 176 TRP B CA 1
ATOM 3761 C C . TRP B 1 176 ? -5.582 -11.008 -9.742 1 94.88 176 TRP B C 1
ATOM 3763 O O . TRP B 1 176 ? -5.316 -12.203 -9.57 1 94.88 176 TRP B O 1
ATOM 3773 N N . GLU B 1 177 ? -6.719 -10.578 -10.242 1 93.12 177 GLU B N 1
ATOM 3774 C CA . GLU B 1 177 ? -7.707 -11.562 -10.68 1 93.12 177 GLU B CA 1
ATOM 3775 C C . GLU B 1 177 ? -7.156 -12.43 -11.812 1 93.12 177 GLU B C 1
ATOM 3777 O O . GLU B 1 177 ? -7.387 -13.641 -11.836 1 93.12 177 GLU B O 1
ATOM 3782 N N . LYS B 1 178 ? -6.527 -11.742 -12.656 1 95.31 178 LYS B N 1
ATOM 3783 C CA . LYS B 1 178 ? -5.922 -12.477 -13.766 1 95.31 178 LYS B CA 1
ATOM 3784 C C . LYS B 1 178 ? -4.836 -13.43 -13.258 1 95.31 178 LYS B C 1
ATOM 3786 O O . LYS B 1 178 ? -4.668 -14.523 -13.805 1 95.31 178 LYS B O 1
ATOM 3791 N N . LEU B 1 179 ? -4.109 -13.047 -12.25 1 96.88 179 LEU B N 1
ATOM 3792 C CA . LEU B 1 179 ? -3.086 -13.914 -11.688 1 96.88 179 LEU B CA 1
ATOM 3793 C C . LEU B 1 179 ? -3.715 -15.156 -11.055 1 96.88 179 LEU B C 1
ATOM 3795 O O . LEU B 1 179 ? -3.195 -16.266 -11.211 1 96.88 179 LEU B O 1
ATOM 3799 N N . PHE B 1 180 ? -4.785 -14.961 -10.391 1 95.25 180 PHE B N 1
ATOM 3800 C CA . PHE B 1 180 ? -5.469 -16.109 -9.797 1 95.25 180 PHE B CA 1
ATOM 3801 C C . PHE B 1 180 ? -5.984 -17.047 -10.883 1 95.25 180 PHE B C 1
ATOM 3803 O O . PHE B 1 180 ? -5.918 -18.266 -10.727 1 95.25 180 PHE B O 1
ATOM 3810 N N . ASP B 1 181 ? -6.453 -16.453 -11.953 1 93.88 181 ASP B N 1
ATOM 3811 C CA . ASP B 1 181 ? -6.902 -17.266 -13.07 1 93.88 181 ASP B CA 1
ATOM 3812 C C . ASP B 1 181 ? -5.758 -18.125 -13.625 1 93.88 181 ASP B C 1
ATOM 3814 O O . ASP B 1 181 ? -5.941 -19.297 -13.914 1 93.88 181 ASP B O 1
ATOM 3818 N N . LEU B 1 182 ? -4.672 -17.531 -13.797 1 95.81 182 LEU B N 1
ATOM 3819 C CA . LEU B 1 182 ? -3.496 -18.234 -14.297 1 95.81 182 LEU B CA 1
ATOM 3820 C C . LEU B 1 182 ? -3.102 -19.375 -13.367 1 95.81 182 LEU B C 1
ATOM 3822 O O . LEU B 1 182 ? -2.773 -20.469 -13.82 1 95.81 182 LEU B O 1
ATOM 3826 N N . CYS B 1 183 ? -3.117 -19.094 -12.141 1 94.25 183 CYS B N 1
ATOM 3827 C CA . CYS B 1 183 ? -2.785 -20.109 -11.141 1 94.25 183 CYS B CA 1
ATOM 3828 C C . CYS B 1 183 ? -3.756 -21.281 -11.203 1 94.25 183 CYS B C 1
ATOM 3830 O O . CYS B 1 183 ? -3.346 -22.438 -11.109 1 94.25 183 CYS B O 1
ATOM 3832 N N . GLU B 1 184 ? -4.938 -20.984 -11.367 1 90.56 184 GLU B N 1
ATOM 3833 C CA . GLU B 1 184 ? -5.957 -22.031 -11.469 1 90.56 184 GLU B CA 1
ATOM 3834 C C . GLU B 1 184 ? -5.746 -22.891 -12.711 1 90.56 184 GLU B C 1
ATOM 3836 O O . GLU B 1 184 ? -6.102 -24.062 -12.727 1 90.56 184 GLU B O 1
ATOM 3841 N N . GLN B 1 185 ? -5.219 -22.266 -13.664 1 92.44 185 GLN B N 1
ATOM 3842 C CA . GLN B 1 185 ? -4.949 -22.969 -14.906 1 92.44 185 GLN B CA 1
ATOM 3843 C C . GLN B 1 185 ? -3.652 -23.781 -14.805 1 92.44 185 GLN B C 1
ATOM 3845 O O . GLN B 1 185 ? -3.283 -24.484 -15.742 1 92.44 185 GLN B O 1
ATOM 3850 N N . GLY B 1 186 ? -2.949 -23.625 -13.664 1 93.62 186 GLY B N 1
ATOM 3851 C CA . GLY B 1 186 ? -1.816 -24.516 -13.43 1 93.62 186 GLY B CA 1
ATOM 3852 C C . GLY B 1 186 ? -0.494 -23.766 -13.344 1 93.62 186 GLY B C 1
ATOM 3853 O O . GLY B 1 186 ? 0.537 -24.375 -13.031 1 93.62 186 GLY B O 1
ATOM 3854 N N . THR B 1 187 ? -0.49 -22.516 -13.617 1 97.19 187 THR B N 1
ATOM 3855 C CA . THR B 1 187 ? 0.744 -21.734 -13.578 1 97.19 187 THR B CA 1
ATOM 3856 C C . THR B 1 187 ? 1.126 -21.406 -12.141 1 97.19 187 THR B C 1
ATOM 3858 O O . THR B 1 187 ? 0.265 -21.062 -11.328 1 97.19 187 THR B O 1
ATOM 3861 N N . THR B 1 188 ? 2.395 -21.625 -11.773 1 98.31 188 THR B N 1
ATOM 3862 C CA . THR B 1 188 ? 2.936 -21.141 -10.508 1 98.31 188 THR B CA 1
ATOM 3863 C C . THR B 1 188 ? 3.508 -19.734 -10.672 1 98.31 188 THR B C 1
ATOM 3865 O O . THR B 1 188 ? 4.098 -19.422 -11.711 1 98.31 188 THR B O 1
ATOM 3868 N N . ILE B 1 189 ? 3.27 -18.906 -9.656 1 98.44 189 ILE B N 1
ATOM 3869 C CA . ILE B 1 189 ? 3.666 -17.516 -9.828 1 98.44 189 ILE B CA 1
ATOM 3870 C C . ILE B 1 189 ? 4.523 -17.078 -8.648 1 98.44 189 ILE B C 1
ATOM 3872 O O . ILE B 1 189 ? 4.207 -17.375 -7.496 1 98.44 189 ILE B O 1
ATOM 3876 N N . LEU B 1 190 ? 5.641 -16.453 -8.906 1 98.69 190 LEU B N 1
ATOM 3877 C CA . LEU B 1 190 ? 6.418 -15.719 -7.91 1 98.69 190 LEU B CA 1
ATOM 3878 C C . LEU B 1 190 ? 6.383 -14.219 -8.195 1 98.69 190 LEU B C 1
ATOM 3880 O O . LEU B 1 190 ? 6.758 -13.781 -9.281 1 98.69 190 LEU B O 1
ATOM 3884 N N . VAL B 1 191 ? 5.891 -13.438 -7.223 1 98.06 191 VAL B N 1
ATOM 3885 C CA . VAL B 1 191 ? 5.715 -12.008 -7.422 1 98.06 191 VAL B CA 1
ATOM 3886 C C . VAL B 1 191 ? 6.484 -11.234 -6.352 1 98.06 191 VAL B C 1
ATOM 3888 O O . VAL B 1 191 ? 6.512 -11.641 -5.188 1 98.06 191 VAL B O 1
ATOM 3891 N N . SER B 1 192 ? 7.199 -10.25 -6.762 1 97.06 192 SER B N 1
ATOM 3892 C CA . SER B 1 192 ? 7.801 -9.344 -5.793 1 97.06 192 SER B CA 1
ATOM 3893 C C . SER B 1 192 ? 6.977 -8.07 -5.637 1 97.06 192 SER B C 1
ATOM 3895 O O . SER B 1 192 ? 6.367 -7.598 -6.598 1 97.06 192 SER B O 1
ATOM 3897 N N . THR B 1 193 ? 6.945 -7.551 -4.457 1 93.75 193 THR B N 1
ATOM 3898 C CA . THR B 1 193 ? 6.219 -6.316 -4.191 1 93.75 193 THR B CA 1
ATOM 3899 C C . THR B 1 193 ? 6.734 -5.645 -2.922 1 93.75 193 THR B C 1
ATOM 3901 O O . THR B 1 193 ? 7.316 -6.305 -2.057 1 93.75 193 THR B O 1
ATOM 3904 N N . HIS B 1 194 ? 6.551 -4.375 -2.875 1 89.88 194 HIS B N 1
ATOM 3905 C CA . HIS B 1 194 ? 6.773 -3.65 -1.627 1 89.88 194 HIS B CA 1
ATOM 3906 C C . HIS B 1 194 ? 5.453 -3.203 -1.011 1 89.88 194 HIS B C 1
ATOM 3908 O O . HIS B 1 194 ? 5.441 -2.477 -0.014 1 89.88 194 HIS B O 1
ATOM 3914 N N . TYR B 1 195 ? 4.344 -3.658 -1.518 1 87.81 195 TYR B N 1
ATOM 3915 C CA . TYR B 1 195 ? 3.02 -3.293 -1.027 1 87.81 195 TYR B CA 1
ATOM 3916 C C . TYR B 1 195 ? 2.42 -4.414 -0.188 1 87.81 195 TYR B C 1
ATOM 3918 O O . TYR B 1 195 ? 2.24 -5.535 -0.672 1 87.81 195 TYR B O 1
ATOM 3926 N N . MET B 1 196 ? 1.929 -4.086 0.984 1 88.62 196 MET B N 1
ATOM 3927 C CA . MET B 1 196 ? 1.409 -5.074 1.925 1 88.62 196 MET B CA 1
ATOM 3928 C C . MET B 1 196 ? 0.075 -5.637 1.444 1 88.62 196 MET B C 1
ATOM 3930 O O . MET B 1 196 ? -0.226 -6.809 1.666 1 88.62 196 MET B O 1
ATOM 3934 N N . ASP B 1 197 ? -0.686 -4.789 0.843 1 87.44 197 ASP B N 1
ATOM 3935 C CA . ASP B 1 197 ? -1.992 -5.227 0.362 1 87.44 197 ASP B CA 1
ATOM 3936 C C . ASP B 1 197 ? -1.849 -6.258 -0.756 1 87.44 197 ASP B C 1
ATOM 3938 O O . ASP B 1 197 ? -2.645 -7.195 -0.851 1 87.44 197 ASP B O 1
ATOM 3942 N N . GLU B 1 198 ? -0.881 -6.148 -1.566 1 91.69 198 GLU B N 1
ATOM 3943 C CA . GLU B 1 198 ? -0.576 -7.145 -2.588 1 91.69 198 GLU B CA 1
ATOM 3944 C C . GLU B 1 198 ? -0.085 -8.445 -1.958 1 91.69 198 GLU B C 1
ATOM 3946 O O . GLU B 1 198 ? -0.527 -9.531 -2.34 1 91.69 198 GLU B O 1
ATOM 3951 N N . ALA B 1 199 ? 0.798 -8.227 -1.009 1 94.5 199 ALA B N 1
ATOM 3952 C CA . ALA B 1 199 ? 1.377 -9.391 -0.342 1 94.5 199 ALA B CA 1
ATOM 3953 C C . ALA B 1 199 ? 0.297 -10.227 0.336 1 94.5 199 ALA B C 1
ATOM 3955 O O . ALA B 1 199 ? 0.401 -11.453 0.395 1 94.5 199 ALA B O 1
ATOM 3956 N N . GLU B 1 200 ? -0.658 -9.594 0.766 1 93.31 200 GLU B N 1
ATOM 3957 C CA . GLU B 1 200 ? -1.742 -10.281 1.459 1 93.31 200 GLU B CA 1
ATOM 3958 C C . GLU B 1 200 ? -2.525 -11.18 0.503 1 93.31 200 GLU B C 1
ATOM 3960 O O . GLU B 1 200 ? -3.225 -12.094 0.937 1 93.31 200 GLU B O 1
ATOM 3965 N N . ARG B 1 201 ? -2.43 -10.914 -0.771 1 94.75 201 ARG B N 1
ATOM 3966 C CA . ARG B 1 201 ? -3.156 -11.68 -1.775 1 94.75 201 ARG B CA 1
ATOM 3967 C C . ARG B 1 201 ? -2.412 -12.969 -2.125 1 94.75 201 ARG B C 1
ATOM 3969 O O . ARG B 1 201 ? -2.982 -13.875 -2.732 1 94.75 201 ARG B O 1
ATOM 3976 N N . CYS B 1 202 ? -1.202 -13.016 -1.74 1 97.06 202 CYS B N 1
ATOM 3977 C CA . CYS B 1 202 ? -0.403 -14.203 -2.039 1 97.06 202 CYS B CA 1
ATOM 3978 C C . CYS B 1 202 ? -0.834 -15.383 -1.175 1 97.06 202 CYS B C 1
ATOM 3980 O O . CYS B 1 202 ? -1.348 -15.195 -0.071 1 97.06 202 CYS B O 1
ATOM 3982 N N . HIS B 1 203 ? -0.627 -16.578 -1.698 1 95.81 203 HIS B N 1
ATOM 3983 C CA . HIS B 1 203 ? -0.847 -17.781 -0.894 1 95.81 203 HIS B CA 1
ATOM 3984 C C . HIS B 1 203 ? 0.202 -17.906 0.206 1 95.81 203 HIS B C 1
ATOM 3986 O O . HIS B 1 203 ? -0.122 -18.266 1.342 1 95.81 203 HIS B O 1
ATOM 3992 N N . LYS B 1 204 ? 1.396 -17.672 -0.162 1 97 204 LYS B N 1
ATOM 3993 C CA . LYS B 1 204 ? 2.549 -17.625 0.731 1 97 204 LYS B CA 1
ATOM 3994 C C . LYS B 1 204 ? 3.49 -16.484 0.344 1 97 204 LYS B C 1
ATOM 3996 O O . LYS B 1 204 ? 3.436 -15.977 -0.78 1 97 204 LYS B O 1
ATOM 4001 N N . LEU B 1 205 ? 4.27 -16.047 1.358 1 97.56 205 LEU B N 1
ATOM 4002 C CA . LEU B 1 205 ? 5.223 -14.977 1.048 1 97.56 205 LEU B CA 1
ATOM 4003 C C . LEU B 1 205 ? 6.418 -15.031 1.992 1 97.56 205 LEU B C 1
ATOM 4005 O O . LEU B 1 205 ? 6.344 -15.625 3.066 1 97.56 205 LEU B O 1
ATOM 4009 N N . ALA B 1 206 ? 7.512 -14.461 1.506 1 97.88 206 ALA B N 1
ATOM 4010 C CA . ALA B 1 206 ? 8.688 -14.195 2.33 1 97.88 206 ALA B CA 1
ATOM 4011 C C . ALA B 1 206 ? 8.93 -12.695 2.484 1 97.88 206 ALA B C 1
ATOM 4013 O O . ALA B 1 206 ? 8.758 -11.938 1.531 1 97.88 206 ALA B O 1
ATOM 4014 N N . ILE B 1 207 ? 9.234 -12.312 3.66 1 96.69 207 ILE B N 1
ATOM 4015 C CA . ILE B 1 207 ? 9.664 -10.938 3.9 1 96.69 207 ILE B CA 1
ATOM 4016 C C . ILE B 1 207 ? 11.188 -10.859 3.869 1 96.69 207 ILE B C 1
ATOM 4018 O O . ILE B 1 207 ? 11.867 -11.555 4.621 1 96.69 207 ILE B O 1
ATOM 4022 N N . LEU B 1 208 ? 11.648 -10.055 2.98 1 96.19 208 LEU B N 1
ATOM 4023 C CA . LEU B 1 208 ? 13.086 -9.875 2.816 1 96.19 208 LEU B CA 1
ATOM 4024 C C . LEU B 1 208 ? 13.539 -8.531 3.375 1 96.19 208 LEU B C 1
ATOM 4026 O O . LEU B 1 208 ? 12.844 -7.523 3.215 1 96.19 208 LEU B O 1
ATOM 4030 N N . GLU B 1 209 ? 14.672 -8.539 4.027 1 94.12 209 GLU B N 1
ATOM 4031 C CA . GLU B 1 209 ? 15.32 -7.332 4.539 1 94.12 209 GLU B CA 1
ATOM 4032 C C . GLU B 1 209 ? 16.828 -7.422 4.41 1 94.12 209 GLU B C 1
ATOM 4034 O O . GLU B 1 209 ? 17.453 -8.328 4.969 1 94.12 209 GLU B O 1
ATOM 4039 N N . ALA B 1 210 ? 17.391 -6.48 3.723 1 92.38 210 ALA B N 1
ATOM 4040 C CA . ALA B 1 210 ? 18.844 -6.387 3.562 1 92.38 210 ALA B CA 1
ATOM 4041 C C . ALA B 1 210 ? 19.438 -7.715 3.092 1 92.38 210 ALA B C 1
ATOM 4043 O O . ALA B 1 210 ? 20.406 -8.203 3.662 1 92.38 210 ALA B O 1
ATOM 4044 N N . GLY B 1 211 ? 18.719 -8.344 2.256 1 95.31 211 GLY B N 1
ATOM 4045 C CA . GLY B 1 211 ? 19.219 -9.547 1.617 1 95.31 211 GLY B CA 1
ATOM 4046 C C . GLY B 1 211 ? 18.938 -10.812 2.41 1 95.31 211 GLY B C 1
ATOM 4047 O O . GLY B 1 211 ? 19.344 -11.906 2.008 1 95.31 211 GLY B O 1
ATOM 4048 N N . VAL B 1 212 ? 18.266 -10.695 3.471 1 96.81 212 VAL B N 1
ATOM 4049 C CA . VAL B 1 212 ? 18.016 -11.828 4.355 1 96.81 212 VAL B CA 1
ATOM 4050 C C . VAL B 1 212 ? 16.5 -12.086 4.438 1 96.81 212 VAL B C 1
ATOM 4052 O O . VAL B 1 212 ? 15.711 -11.148 4.535 1 96.81 212 VAL B O 1
ATOM 4055 N N . LYS B 1 213 ? 16.125 -13.32 4.355 1 97.62 213 LYS B N 1
ATOM 4056 C CA . LYS B 1 213 ? 14.734 -13.703 4.609 1 97.62 213 LYS B CA 1
ATOM 4057 C C . LYS B 1 213 ? 14.43 -13.703 6.102 1 97.62 213 LYS B C 1
ATOM 4059 O O . LYS B 1 213 ? 15 -14.484 6.863 1 97.62 213 LYS B O 1
ATOM 4064 N N . ARG B 1 214 ? 13.516 -12.945 6.48 1 96.75 214 ARG B N 1
ATOM 4065 C CA . ARG B 1 214 ? 13.203 -12.797 7.898 1 96.75 214 ARG B CA 1
ATOM 4066 C C . ARG B 1 214 ? 12.141 -13.805 8.328 1 96.75 214 ARG B C 1
ATOM 4068 O O . ARG B 1 214 ? 12.211 -14.359 9.422 1 96.75 214 ARG B O 1
ATOM 4075 N N . VAL B 1 215 ? 11.148 -13.953 7.551 1 96.5 215 VAL B N 1
ATOM 4076 C CA . VAL B 1 215 ? 10.055 -14.891 7.809 1 96.5 215 VAL B CA 1
ATOM 4077 C C . VAL B 1 215 ? 9.477 -15.383 6.488 1 96.5 215 VAL B C 1
ATOM 4079 O O . VAL B 1 215 ? 9.695 -14.781 5.438 1 96.5 215 VAL B O 1
ATOM 4082 N N . ASP B 1 216 ? 8.789 -16.422 6.531 1 96.69 216 ASP B N 1
ATOM 4083 C CA . ASP B 1 216 ? 8.07 -16.953 5.379 1 96.69 216 ASP B CA 1
ATOM 4084 C C . ASP B 1 216 ? 6.855 -17.766 5.82 1 96.69 216 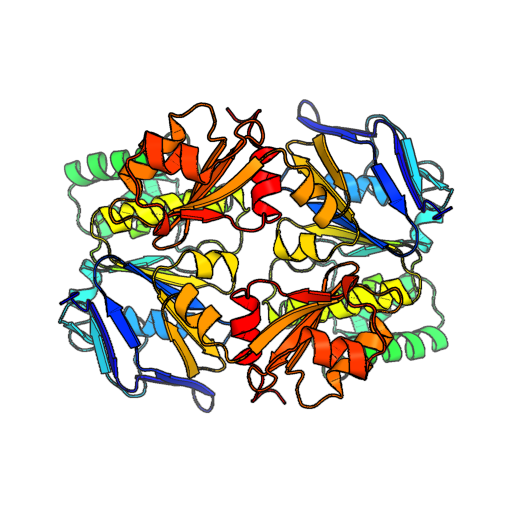ASP B C 1
ATOM 4086 O O . ASP B 1 216 ? 6.902 -18.469 6.84 1 96.69 216 ASP B O 1
ATOM 4090 N N . GLY B 1 217 ? 5.754 -17.656 5.184 1 96.69 217 GLY B N 1
ATOM 4091 C CA . GLY B 1 217 ? 4.504 -18.344 5.484 1 96.69 217 GLY B CA 1
ATOM 4092 C C . GLY B 1 217 ? 3.301 -17.688 4.828 1 96.69 217 GLY B C 1
ATOM 4093 O O . GLY B 1 217 ? 3.447 -16.766 4.02 1 96.69 217 GLY B O 1
ATOM 4094 N N . SER B 1 218 ? 2.182 -18.281 5.027 1 96.12 218 SER B N 1
ATOM 4095 C CA . SER B 1 218 ? 0.96 -17.625 4.57 1 96.12 218 SER B CA 1
ATOM 4096 C C . SER B 1 218 ? 0.708 -16.344 5.34 1 96.12 218 SER B C 1
ATOM 4098 O O . SER B 1 218 ? 1.166 -16.188 6.473 1 96.12 218 SER B O 1
ATOM 4100 N N . PRO B 1 219 ? 0.003 -15.406 4.738 1 94.62 219 PRO B N 1
ATOM 4101 C CA . PRO B 1 219 ? -0.301 -14.164 5.449 1 94.62 219 PRO B CA 1
ATOM 4102 C C . PRO B 1 219 ? -0.934 -14.406 6.816 1 94.62 219 PRO B C 1
ATOM 4104 O O . PRO B 1 219 ? -0.519 -13.797 7.809 1 94.62 219 PRO B O 1
ATOM 4107 N N . GLU B 1 220 ? -1.822 -15.305 6.906 1 91.75 220 GLU B N 1
ATOM 4108 C CA . GLU B 1 220 ? -2.512 -15.594 8.164 1 91.75 220 GLU B CA 1
ATOM 4109 C C . GLU B 1 220 ? -1.543 -16.141 9.211 1 91.75 220 GLU B C 1
ATOM 4111 O O . GLU B 1 220 ? -1.569 -15.703 10.367 1 91.75 220 GLU B O 1
ATOM 4116 N N . GLN B 1 221 ? -0.757 -17.031 8.742 1 95 221 GLN B N 1
ATOM 4117 C CA . GLN B 1 221 ? 0.222 -17.625 9.648 1 95 221 GLN B CA 1
ATOM 4118 C C . GLN B 1 221 ? 1.204 -16.578 10.156 1 95 221 GLN B C 1
ATOM 4120 O O . GLN B 1 221 ? 1.554 -16.562 11.336 1 95 221 GLN B O 1
ATOM 4125 N N . LEU B 1 222 ? 1.629 -15.727 9.281 1 96.12 222 LEU B N 1
ATOM 4126 C CA . LEU B 1 222 ? 2.59 -14.695 9.656 1 96.12 222 LEU B CA 1
ATOM 4127 C C . LEU B 1 222 ? 1.979 -13.727 10.664 1 96.12 222 LEU B C 1
ATOM 4129 O O . LEU B 1 222 ? 2.646 -13.305 11.609 1 96.12 222 LEU B O 1
ATOM 4133 N N . MET B 1 223 ? 0.751 -13.328 10.453 1 94.12 223 MET B N 1
ATOM 4134 C CA . MET B 1 223 ? 0.062 -12.406 11.359 1 94.12 223 MET B CA 1
ATOM 4135 C C . MET B 1 223 ? -0.162 -13.047 12.719 1 94.12 223 MET B C 1
ATOM 4137 O O . MET B 1 223 ? -0.01 -12.391 13.75 1 94.12 223 MET B O 1
ATOM 4141 N N . GLN B 1 224 ? -0.459 -14.305 12.695 1 93 224 GLN B N 1
ATOM 4142 C CA . GLN B 1 224 ? -0.729 -15.023 13.938 1 93 224 GLN B CA 1
ATOM 4143 C C . GLN B 1 224 ? 0.554 -15.242 14.734 1 93 224 GLN B C 1
ATOM 4145 O O . GLN B 1 224 ? 0.54 -15.203 15.969 1 93 224 GLN B O 1
ATOM 4150 N N . ASN B 1 225 ? 1.663 -15.398 14.031 1 94.56 225 ASN B N 1
ATOM 4151 C CA . ASN B 1 225 ? 2.906 -15.797 14.68 1 94.56 225 ASN B CA 1
ATOM 4152 C C . ASN B 1 225 ? 3.855 -14.609 14.852 1 94.56 225 ASN B C 1
ATOM 4154 O O . ASN B 1 225 ? 5.039 -14.797 15.133 1 94.56 225 ASN B O 1
ATOM 4158 N N . MET B 1 226 ? 3.381 -13.414 14.719 1 93.69 226 MET B N 1
ATOM 4159 C CA . MET B 1 226 ? 4.293 -12.273 14.656 1 93.69 226 MET B CA 1
ATOM 4160 C C . MET B 1 226 ? 4.832 -11.93 16.031 1 93.69 226 MET B C 1
ATOM 4162 O O . MET B 1 226 ? 5.715 -11.086 16.172 1 93.69 226 MET B O 1
ATOM 4166 N N . GLY B 1 227 ? 4.32 -12.469 17.125 1 93.5 227 GLY B N 1
ATOM 4167 C CA . GLY B 1 227 ? 4.84 -12.273 18.469 1 93.5 227 GLY B CA 1
ATOM 4168 C C . GLY B 1 227 ? 4.363 -10.977 19.094 1 93.5 227 GLY B C 1
ATOM 4169 O O . GLY B 1 227 ? 5 -10.461 20.016 1 93.5 227 GLY B O 1
ATOM 4170 N N . ALA B 1 228 ? 3.32 -10.414 18.609 1 96.38 228 ALA B N 1
ATOM 4171 C CA . ALA B 1 228 ? 2.791 -9.164 19.125 1 96.38 228 ALA B CA 1
ATOM 4172 C C . ALA B 1 228 ? 1.271 -9.109 19 1 96.38 228 ALA B C 1
ATOM 4174 O O . ALA B 1 228 ? 0.689 -9.82 18.172 1 96.38 228 ALA B O 1
ATOM 4175 N N . GLN B 1 229 ? 0.693 -8.359 19.844 1 96.94 229 GLN B N 1
ATOM 4176 C CA . GLN B 1 229 ? -0.718 -7.996 19.75 1 96.94 229 GLN B CA 1
ATOM 4177 C C . GLN B 1 229 ? -0.889 -6.527 19.391 1 96.94 229 GLN B C 1
ATOM 4179 O O . GLN B 1 229 ? -0.024 -5.703 19.688 1 96.94 229 GLN B O 1
ATOM 4184 N N . VAL B 1 230 ? -1.985 -6.254 18.703 1 96.12 230 VAL B N 1
ATOM 4185 C CA . VAL B 1 230 ? -2.189 -4.898 18.219 1 96.12 230 VAL B CA 1
ATOM 4186 C C . VAL B 1 230 ? -3.322 -4.23 18.984 1 96.12 230 VAL B C 1
ATOM 4188 O O . VAL B 1 230 ? -4.434 -4.758 19.047 1 96.12 230 VAL B O 1
ATOM 4191 N N . VAL B 1 231 ? -3.039 -3.076 19.578 1 97 231 VAL B N 1
ATOM 4192 C CA . VAL B 1 231 ? -4.031 -2.293 20.312 1 97 231 VAL B CA 1
ATOM 4193 C C . VAL B 1 231 ? -4.141 -0.897 19.703 1 97 231 VAL B C 1
ATOM 4195 O O . VAL B 1 231 ? -3.131 -0.215 19.516 1 97 231 VAL B O 1
ATOM 4198 N N . GLU B 1 232 ? -5.258 -0.53 19.375 1 95.06 232 GLU B N 1
ATOM 4199 C CA . GLU B 1 232 ? -5.508 0.847 18.953 1 95.06 232 GLU B CA 1
ATOM 4200 C C . GLU B 1 232 ? -5.977 1.703 20.125 1 95.06 232 GLU B C 1
ATOM 4202 O O . GLU B 1 232 ? -6.828 1.278 20.906 1 95.06 232 GLU B O 1
ATOM 4207 N N . VAL B 1 233 ? -5.402 2.863 20.234 1 95.56 233 VAL B N 1
ATOM 4208 C CA . VAL B 1 233 ? -5.668 3.732 21.375 1 95.56 233 VAL B CA 1
ATOM 4209 C C . VAL B 1 233 ? -6.176 5.086 20.875 1 95.56 233 VAL B C 1
ATOM 4211 O O . VAL B 1 233 ? -5.52 5.746 20.078 1 95.56 233 VAL B O 1
ATOM 4214 N N . GLU B 1 234 ? -7.262 5.418 21.359 1 91.62 234 GLU B N 1
ATOM 4215 C CA . GLU B 1 234 ? -7.77 6.762 21.109 1 91.62 234 GLU B CA 1
ATOM 4216 C C . GLU B 1 234 ? -7.316 7.738 22.188 1 91.62 234 GLU B C 1
ATOM 4218 O O . GLU B 1 234 ? -7.32 7.402 23.375 1 91.62 234 GLU B O 1
ATOM 4223 N N . SER B 1 235 ? -6.832 8.906 21.75 1 87.88 235 SER B N 1
ATOM 4224 C CA . SER B 1 235 ? -6.383 9.922 22.688 1 87.88 235 SER B CA 1
ATOM 4225 C C . SER B 1 235 ? -6.406 11.312 22.062 1 87.88 235 SER B C 1
ATOM 4227 O O . SER B 1 235 ? -6.438 11.438 20.844 1 87.88 235 SER B O 1
ATOM 4229 N N . THR B 1 236 ? -6.453 12.305 22.984 1 82.38 236 THR B N 1
ATOM 4230 C CA . THR B 1 236 ? -6.402 13.688 22.531 1 82.38 236 THR B CA 1
ATOM 4231 C C . THR B 1 236 ? -4.957 14.164 22.422 1 82.38 236 THR B C 1
ATOM 4233 O O . THR B 1 236 ? -4.688 15.211 21.828 1 82.38 236 THR B O 1
ATOM 4236 N N . SER B 1 237 ? -4.094 13.461 22.984 1 86.31 237 SER B N 1
ATOM 4237 C CA . SER B 1 237 ? -2.674 13.797 22.938 1 86.31 237 SER B CA 1
ATOM 4238 C C . SER B 1 237 ? -1.851 12.617 22.422 1 86.31 237 SER B C 1
ATOM 4240 O O . SER B 1 237 ? -1.146 11.961 23.188 1 86.31 237 SER B O 1
ATOM 4242 N N . LEU B 1 238 ? -1.814 12.523 21.188 1 89.38 238 LEU B N 1
ATOM 4243 C CA . LEU B 1 238 ? -1.242 11.328 20.578 1 89.38 238 LEU B CA 1
ATOM 4244 C C . LEU B 1 238 ? 0.282 11.383 20.609 1 89.38 238 LEU B C 1
ATOM 4246 O O . LEU B 1 238 ? 0.94 10.359 20.812 1 89.38 238 LEU B O 1
ATOM 4250 N N . ARG B 1 239 ? 0.847 12.523 20.469 1 87.25 239 ARG B N 1
ATOM 4251 C CA . ARG B 1 239 ? 2.301 12.648 20.422 1 87.25 23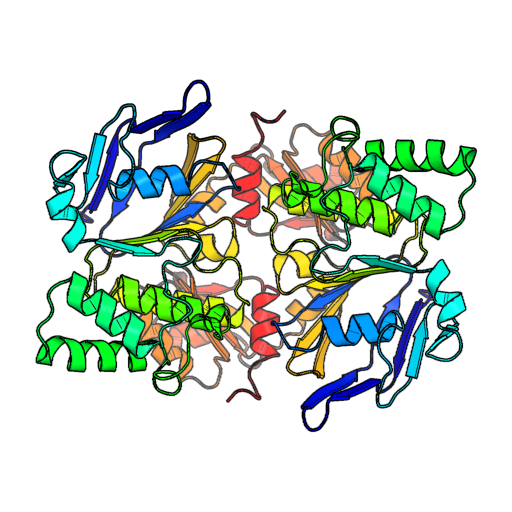9 ARG B CA 1
ATOM 4252 C C . ARG B 1 239 ? 2.928 12.25 21.75 1 87.25 239 ARG B C 1
ATOM 4254 O O . ARG B 1 239 ? 3.859 11.445 21.797 1 87.25 239 ARG B O 1
ATOM 4261 N N . ARG B 1 240 ? 2.395 12.875 22.734 1 89.44 240 ARG B N 1
ATOM 4262 C CA . ARG B 1 240 ? 2.898 12.57 24.078 1 89.44 240 ARG B CA 1
ATOM 4263 C C . ARG B 1 240 ? 2.691 11.094 24.406 1 89.44 240 ARG B C 1
ATOM 4265 O O . ARG B 1 240 ? 3.598 10.438 24.922 1 89.44 240 ARG B O 1
ATOM 4272 N N . LEU B 1 241 ? 1.538 10.594 24.109 1 93.44 241 LEU B N 1
ATOM 4273 C CA . LEU B 1 241 ? 1.213 9.195 24.375 1 93.44 241 LEU B CA 1
ATOM 4274 C C . LEU B 1 241 ? 2.162 8.266 23.641 1 93.44 241 LEU B C 1
ATOM 4276 O O . LEU B 1 241 ? 2.623 7.266 24.203 1 93.44 241 LEU B O 1
ATOM 4280 N N . LYS B 1 242 ? 2.396 8.562 22.406 1 94.19 242 LYS B N 1
ATOM 4281 C CA . LYS B 1 242 ? 3.295 7.758 21.578 1 94.19 242 LYS B CA 1
ATOM 4282 C C . LYS B 1 242 ? 4.676 7.648 22.219 1 94.19 242 LYS B C 1
ATOM 4284 O O . LYS B 1 242 ? 5.223 6.551 22.344 1 94.19 242 LYS B O 1
ATOM 4289 N N . GLN B 1 243 ? 5.199 8.773 22.656 1 92.44 243 GLN B N 1
ATOM 4290 C CA . GLN B 1 243 ? 6.523 8.797 23.281 1 92.44 243 GLN B CA 1
ATOM 4291 C C . GLN B 1 243 ? 6.547 7.996 24.578 1 92.44 243 GLN B C 1
ATOM 4293 O O . GLN B 1 243 ? 7.496 7.254 24.828 1 92.44 243 GLN B O 1
ATOM 4298 N N . GLU B 1 244 ? 5.539 8.094 25.312 1 94.88 244 GLU B N 1
ATOM 4299 C CA . GLU B 1 244 ? 5.445 7.383 26.578 1 94.88 244 GLU B CA 1
ATOM 4300 C C . GLU B 1 244 ? 5.34 5.875 26.359 1 94.88 244 GLU B C 1
ATOM 4302 O O . GLU B 1 244 ? 5.969 5.094 27.078 1 94.88 244 GLU B O 1
ATOM 4307 N N . LEU B 1 245 ? 4.598 5.559 25.375 1 95.19 245 LEU B N 1
ATOM 4308 C CA . LEU B 1 245 ? 4.383 4.141 25.109 1 95.19 245 LEU B CA 1
ATOM 4309 C C . LEU B 1 245 ? 5.645 3.492 24.547 1 95.19 245 LEU B C 1
ATOM 4311 O O . LEU B 1 245 ? 5.961 2.348 24.891 1 95.19 245 LEU B O 1
ATOM 4315 N N . LEU B 1 246 ? 6.305 4.234 23.719 1 94.62 246 LEU B N 1
ATOM 4316 C CA . LEU B 1 246 ? 7.52 3.709 23.109 1 94.62 246 LEU B CA 1
ATOM 4317 C C . LEU B 1 246 ? 8.602 3.471 24.156 1 94.62 246 LEU B C 1
ATOM 4319 O O . LEU B 1 246 ? 9.539 2.709 23.922 1 94.62 246 LEU B O 1
ATOM 4323 N N . ALA B 1 247 ? 8.484 4.09 25.297 1 94.94 247 ALA B N 1
ATOM 4324 C CA . ALA B 1 247 ? 9.453 3.932 26.391 1 94.94 247 ALA B CA 1
ATOM 4325 C C . ALA B 1 247 ? 9.219 2.625 27.141 1 94.94 247 ALA B C 1
ATOM 4327 O O . ALA B 1 247 ? 10.094 2.17 27.891 1 94.94 247 ALA B O 1
ATOM 4328 N N . LEU B 1 248 ? 8.109 2.037 26.984 1 95 248 LEU B N 1
ATOM 4329 C CA . LEU B 1 248 ? 7.801 0.781 27.656 1 95 248 LEU B CA 1
ATOM 4330 C C . LEU B 1 248 ? 8.461 -0.395 26.938 1 95 248 LEU B C 1
ATOM 4332 O O . LEU B 1 248 ? 8.336 -0.535 25.719 1 95 248 LEU B O 1
ATOM 4336 N N . PRO B 1 249 ? 9.055 -1.278 27.656 1 94.94 249 PRO B N 1
ATOM 4337 C CA . PRO B 1 249 ? 9.742 -2.416 27.047 1 94.94 249 PRO B CA 1
ATOM 4338 C C . PRO B 1 249 ? 8.797 -3.379 26.344 1 94.94 249 PRO B C 1
ATOM 4340 O O . PRO B 1 249 ? 9.195 -4.086 25.422 1 94.94 249 PRO B O 1
ATOM 4343 N N . GLU B 1 250 ? 7.562 -3.432 26.766 1 96 250 GLU B N 1
ATOM 4344 C CA . GLU B 1 250 ? 6.582 -4.355 26.203 1 96 250 GLU B CA 1
ATOM 4345 C C . GLU B 1 250 ? 6.074 -3.865 24.859 1 96 250 GLU B C 1
ATOM 4347 O O . GLU B 1 250 ? 5.445 -4.621 24.109 1 96 250 GLU B O 1
ATOM 4352 N N . VAL B 1 251 ? 6.348 -2.598 24.562 1 96.62 251 VAL B N 1
ATOM 4353 C CA . VAL B 1 251 ? 5.836 -2.006 23.328 1 96.62 251 VAL B CA 1
ATOM 4354 C C . VAL B 1 251 ? 6.902 -2.084 22.234 1 96.62 251 VAL B C 1
ATOM 4356 O O . VAL B 1 251 ? 8.023 -1.61 22.422 1 96.62 251 VAL B O 1
ATOM 4359 N N . ILE B 1 252 ? 6.5 -2.729 21.156 1 95.31 252 ILE B N 1
ATOM 4360 C CA . ILE B 1 252 ? 7.41 -2.91 20.031 1 95.31 252 ILE B CA 1
ATOM 4361 C C . ILE B 1 252 ? 7.398 -1.664 19.156 1 95.31 252 ILE B C 1
ATOM 4363 O O . ILE B 1 252 ? 8.453 -1.215 18.688 1 95.31 252 ILE B O 1
ATOM 4367 N N . SER B 1 253 ? 6.219 -1.118 18.891 1 94.12 253 SER B N 1
ATOM 4368 C CA . SER B 1 253 ? 6.055 0.033 18.016 1 94.12 253 SER B CA 1
ATOM 4369 C C . SER B 1 253 ? 4.758 0.779 18.312 1 94.12 253 SER B C 1
ATOM 4371 O O . SER B 1 253 ? 3.844 0.224 18.922 1 94.12 253 SER B O 1
ATOM 4373 N N . ALA B 1 254 ? 4.719 1.995 17.984 1 94.5 254 ALA B N 1
ATOM 4374 C CA . ALA B 1 254 ? 3.541 2.855 18.047 1 94.5 254 ALA B CA 1
ATOM 4375 C C . ALA B 1 254 ? 3.477 3.801 16.859 1 94.5 254 ALA B C 1
ATOM 4377 O O . ALA B 1 254 ? 4.41 4.566 16.609 1 94.5 254 ALA B O 1
ATOM 4378 N N . ALA B 1 255 ? 2.416 3.662 16.125 1 92 255 ALA B N 1
ATOM 4379 C CA . ALA B 1 255 ? 2.26 4.492 14.938 1 92 255 ALA B CA 1
ATOM 4380 C C . ALA B 1 255 ? 0.9 5.188 14.938 1 92 255 ALA B C 1
ATOM 4382 O O . ALA B 1 255 ? -0.112 4.59 15.305 1 92 255 ALA B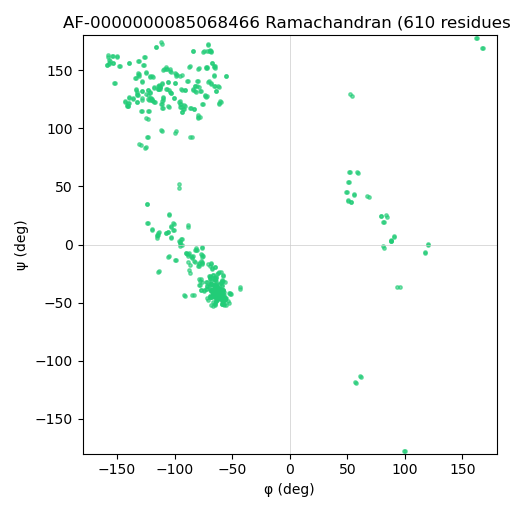 O 1
ATOM 4383 N N . GLN B 1 256 ? 0.878 6.391 14.523 1 91.19 256 GLN B N 1
ATOM 4384 C CA . GLN B 1 256 ? -0.366 7.152 14.492 1 91.19 256 GLN B CA 1
ATOM 4385 C C . GLN B 1 256 ? -1.151 6.871 13.219 1 91.19 256 GLN B C 1
ATOM 4387 O O . GLN B 1 256 ? -0.57 6.766 12.133 1 91.19 256 GLN B O 1
ATOM 4392 N N . LEU B 1 257 ? -2.395 6.641 13.344 1 89 257 LEU B N 1
ATOM 4393 C CA . LEU B 1 257 ? -3.385 6.5 12.281 1 89 257 LEU B CA 1
ATOM 4394 C C . LEU B 1 257 ? -4.535 7.48 12.477 1 89 257 LEU B C 1
ATOM 4396 O O . LEU B 1 257 ? -5.566 7.129 13.055 1 89 257 LEU B O 1
ATOM 4400 N N . GLY B 1 258 ? -4.398 8.617 11.867 1 87.44 258 GLY B N 1
ATOM 4401 C CA . GLY B 1 258 ? -5.398 9.641 12.109 1 87.44 258 GLY B CA 1
ATOM 4402 C C . GLY B 1 258 ? -5.461 10.078 13.562 1 87.44 258 GLY B C 1
ATOM 4403 O O . GLY B 1 258 ? -4.488 10.617 14.102 1 87.44 258 GLY B O 1
ATOM 4404 N N . SER B 1 259 ? -6.652 9.727 14.156 1 87.12 259 SER B N 1
ATOM 4405 C CA . SER B 1 259 ? -6.863 10.156 15.531 1 87.12 259 SER B CA 1
ATOM 4406 C C . SER B 1 259 ? -6.605 9.023 16.516 1 87.12 259 SER B C 1
ATOM 4408 O O . SER B 1 259 ? -7.031 9.086 17.672 1 87.12 259 SER B O 1
ATOM 4410 N N . ARG B 1 260 ? -5.914 8.039 16.031 1 91.88 260 ARG B N 1
ATOM 4411 C CA . ARG B 1 260 ? -5.617 6.887 16.875 1 91.88 260 ARG B CA 1
ATOM 4412 C C . ARG B 1 260 ? -4.137 6.52 16.797 1 91.88 260 ARG B C 1
ATOM 4414 O O . ARG B 1 260 ? -3.432 6.941 15.883 1 91.88 260 ARG B O 1
ATOM 4421 N N . LEU B 1 261 ? -3.807 5.844 17.859 1 94.25 261 LEU B N 1
ATOM 4422 C CA . LEU B 1 261 ? -2.473 5.254 17.891 1 94.25 261 LEU B CA 1
ATOM 4423 C C . LEU B 1 261 ? -2.547 3.734 17.781 1 94.25 261 LEU B C 1
ATOM 4425 O O . LEU B 1 261 ? -3.342 3.096 18.484 1 94.25 261 LEU B O 1
ATOM 4429 N N . ARG B 1 262 ? -1.854 3.213 16.859 1 94.38 262 ARG B N 1
ATOM 4430 C CA . ARG B 1 262 ? -1.736 1.764 16.719 1 94.38 262 ARG B CA 1
ATOM 4431 C C . ARG B 1 262 ? -0.48 1.253 17.422 1 94.38 262 ARG B C 1
ATOM 4433 O O . ARG B 1 262 ? 0.637 1.586 17.031 1 94.38 262 ARG B O 1
ATOM 4440 N N . VAL B 1 263 ? -0.698 0.408 18.406 1 96.81 263 VAL B N 1
ATOM 4441 C CA . VAL B 1 263 ? 0.389 0.018 19.297 1 96.81 263 VAL B CA 1
ATOM 4442 C C . VAL B 1 263 ? 0.606 -1.491 19.219 1 96.81 263 VAL B C 1
ATOM 4444 O O . VAL B 1 263 ? -0.337 -2.27 19.375 1 96.81 263 VAL B O 1
ATOM 4447 N N . LEU B 1 264 ? 1.816 -1.847 18.906 1 96.94 264 LEU B N 1
ATOM 4448 C CA . LEU B 1 264 ? 2.195 -3.256 18.938 1 96.94 264 LEU B CA 1
ATOM 4449 C C . LEU B 1 264 ? 2.766 -3.631 20.312 1 96.94 264 LEU B C 1
ATOM 4451 O O . LEU B 1 264 ? 3.777 -3.072 20.734 1 96.94 264 LEU B O 1
ATOM 4455 N N . VAL B 1 265 ? 2.109 -4.574 20.953 1 97.56 265 VAL B N 1
ATOM 4456 C CA . VAL B 1 265 ? 2.514 -5.012 22.281 1 97.56 265 VAL B CA 1
ATOM 4457 C C . VAL B 1 265 ? 2.979 -6.465 22.234 1 97.56 265 VAL B C 1
ATOM 4459 O O . VAL B 1 265 ? 2.305 -7.316 21.656 1 97.56 265 VAL B O 1
ATOM 4462 N N . LYS B 1 266 ? 4.113 -6.734 22.875 1 96.69 266 LYS B N 1
ATOM 4463 C CA . LYS B 1 266 ? 4.664 -8.086 22.891 1 96.69 266 LYS B CA 1
ATOM 4464 C C . LYS B 1 266 ? 3.648 -9.086 23.422 1 96.69 266 LYS B C 1
ATOM 4466 O O . LYS B 1 266 ? 2.916 -8.789 24.375 1 96.69 266 LYS B O 1
ATOM 4471 N N . THR B 1 267 ? 3.699 -10.266 22.859 1 94.5 267 THR B N 1
ATOM 4472 C CA . THR B 1 267 ? 2.756 -11.305 23.266 1 94.5 267 THR B CA 1
ATOM 4473 C C . THR B 1 267 ? 3.041 -11.766 24.688 1 94.5 267 THR B C 1
ATOM 4475 O O . THR B 1 267 ? 2.199 -12.414 25.312 1 94.5 267 THR B O 1
ATOM 4478 N N . SER B 1 268 ? 4.18 -11.453 25.172 1 92.75 268 SER B N 1
ATOM 4479 C CA . SER B 1 268 ? 4.5 -11.789 26.562 1 92.75 268 SER B CA 1
ATOM 4480 C C . SER B 1 268 ? 3.568 -11.07 27.531 1 92.75 268 SER B C 1
ATOM 4482 O O . SER B 1 268 ? 3.412 -11.5 28.672 1 92.75 268 SER B O 1
ATOM 4484 N N . CYS B 1 269 ? 3.064 -9.938 27.031 1 92.94 269 CYS B N 1
ATOM 4485 C CA . CYS B 1 269 ? 2.031 -9.258 27.797 1 92.94 269 CYS B CA 1
ATOM 4486 C C . CYS B 1 269 ? 0.678 -9.93 27.625 1 92.94 269 CYS B C 1
ATOM 4488 O O . CYS B 1 269 ? 0.059 -9.82 26.562 1 92.94 269 CYS B O 1
ATOM 4490 N N . HIS B 1 270 ? 0.119 -10.562 28.531 1 91.38 270 HIS B N 1
ATOM 4491 C CA . HIS B 1 270 ? -1.062 -11.414 28.438 1 91.38 270 HIS B CA 1
ATOM 4492 C C . HIS B 1 270 ? -2.314 -10.586 28.156 1 91.38 270 HIS B C 1
ATOM 4494 O O . HIS B 1 270 ? -3.217 -11.031 27.453 1 91.38 270 HIS B O 1
ATOM 4500 N N . ASP B 1 271 ? -2.371 -9.398 28.781 1 95.31 271 ASP B N 1
ATOM 4501 C CA . ASP B 1 271 ? -3.504 -8.5 28.594 1 95.31 271 ASP B CA 1
ATOM 4502 C C . ASP B 1 271 ? -3.035 -7.09 28.234 1 95.31 271 ASP B C 1
ATOM 4504 O O . ASP B 1 271 ? -3.014 -6.199 29.094 1 95.31 271 ASP B O 1
ATOM 4508 N N . PRO B 1 272 ? -2.836 -6.945 26.938 1 95.62 272 PRO B N 1
ATOM 4509 C CA . PRO B 1 272 ? -2.27 -5.66 26.516 1 95.62 272 PRO B CA 1
ATOM 4510 C C . PRO B 1 272 ? -3.201 -4.484 26.812 1 95.62 272 PRO B C 1
ATOM 4512 O O . PRO B 1 272 ? -2.734 -3.373 27.062 1 95.62 272 PRO B O 1
ATOM 4515 N N . ILE B 1 273 ? -4.48 -4.695 26.828 1 96.12 273 ILE B N 1
ATOM 4516 C CA . ILE B 1 273 ? -5.441 -3.631 27.109 1 96.12 273 ILE B CA 1
ATOM 4517 C C . ILE B 1 273 ? -5.305 -3.166 28.547 1 96.12 273 ILE B C 1
ATOM 4519 O O . ILE B 1 273 ? -5.168 -1.969 28.812 1 96.12 273 ILE B O 1
ATOM 4523 N N . ALA B 1 274 ? -5.359 -4.113 29.438 1 94.31 274 ALA B N 1
ATOM 4524 C CA . ALA B 1 274 ? -5.199 -3.783 30.844 1 94.31 274 ALA B CA 1
ATOM 4525 C C . ALA B 1 274 ? -3.834 -3.16 31.109 1 94.31 274 ALA B C 1
ATOM 4527 O O . ALA B 1 274 ? -3.721 -2.211 31.891 1 94.31 274 ALA B O 1
ATOM 4528 N N . PHE B 1 275 ? -2.867 -3.703 30.5 1 95.38 275 PHE B N 1
ATOM 4529 C CA . PHE B 1 275 ? -1.5 -3.227 30.672 1 95.38 275 PHE B CA 1
ATOM 4530 C C . PHE B 1 275 ? -1.38 -1.763 30.281 1 95.38 275 PHE B C 1
ATOM 4532 O O . PHE B 1 275 ? -0.897 -0.938 31.062 1 95.38 275 PHE B O 1
ATOM 4539 N N . LEU B 1 276 ? -1.873 -1.416 29.047 1 94.88 276 LEU B N 1
ATOM 4540 C CA . LEU B 1 276 ? -1.769 -0.054 28.531 1 94.88 276 LEU B CA 1
ATOM 4541 C C . LEU B 1 276 ? -2.648 0.898 29.328 1 94.88 276 LEU B C 1
ATOM 4543 O O . LEU B 1 276 ? -2.27 2.047 29.578 1 94.88 276 LEU B O 1
ATOM 4547 N N . SER B 1 277 ? -3.844 0.437 29.688 1 94.94 277 SER B N 1
ATOM 4548 C CA . SER B 1 277 ? -4.75 1.257 30.484 1 94.94 277 SER B CA 1
ATOM 4549 C C . SER B 1 277 ? -4.109 1.669 31.797 1 94.94 277 SER B C 1
ATOM 4551 O O . SER B 1 277 ? -4.18 2.834 32.188 1 94.94 277 SER B O 1
ATOM 4553 N N . GLN B 1 278 ? -3.504 0.786 32.469 1 91.56 278 GLN B N 1
ATOM 4554 C CA . GLN B 1 278 ? -2.887 1.022 33.75 1 91.56 278 GLN B CA 1
ATOM 4555 C C . GLN B 1 278 ? -1.664 1.925 33.625 1 91.56 278 GLN B C 1
ATOM 4557 O O . GLN B 1 278 ? -1.494 2.863 34.406 1 91.56 278 GLN B O 1
ATOM 4562 N N . LYS B 1 279 ? -0.846 1.674 32.688 1 89.69 279 LYS B N 1
ATOM 4563 C CA . LYS B 1 279 ? 0.424 2.379 32.531 1 89.69 279 LYS B CA 1
ATOM 4564 C C . LYS B 1 279 ? 0.2 3.834 32.125 1 89.69 279 LYS B C 1
ATOM 4566 O O . LYS B 1 279 ? 0.984 4.711 32.5 1 89.69 279 LYS B O 1
ATOM 4571 N N . GLN B 1 280 ? -0.852 4.062 31.344 1 87.62 280 GLN B N 1
ATOM 4572 C CA . GLN B 1 280 ? -1.032 5.406 30.797 1 87.62 280 GLN B CA 1
ATOM 4573 C C . GLN B 1 280 ? -2.309 6.047 31.344 1 87.62 280 GLN B C 1
ATOM 4575 O O . GLN B 1 280 ? -2.703 7.125 30.891 1 87.62 280 GLN B O 1
ATOM 4580 N N . SER B 1 281 ? -2.961 5.441 32.219 1 88 281 SER B N 1
ATOM 4581 C CA . SER B 1 281 ? -4.199 5.938 32.812 1 88 281 SER B CA 1
ATOM 4582 C C . SER B 1 281 ? -5.242 6.238 31.75 1 88 281 SER B C 1
ATOM 4584 O O . SER B 1 281 ? -5.816 7.332 31.734 1 88 281 SER B O 1
ATOM 4586 N N . LEU B 1 282 ? -5.312 5.34 30.844 1 88.44 282 LEU B N 1
ATOM 4587 C CA . LEU B 1 282 ? -6.285 5.465 29.766 1 88.44 282 LEU B CA 1
ATOM 4588 C C . LEU B 1 282 ? -7.574 4.719 30.109 1 88.44 282 LEU B C 1
ATOM 4590 O O . LEU B 1 282 ? -7.535 3.67 30.75 1 88.44 282 LEU B O 1
ATOM 4594 N N . ALA B 1 283 ? -8.703 5.305 29.625 1 87.88 283 ALA B N 1
ATOM 4595 C CA . ALA B 1 283 ? -9.977 4.59 29.75 1 87.88 283 ALA B CA 1
ATOM 4596 C C . ALA B 1 283 ? -9.977 3.322 28.906 1 87.88 283 ALA B C 1
ATOM 4598 O O . ALA B 1 283 ? -9.438 3.307 27.797 1 87.88 283 ALA B O 1
ATOM 4599 N N . LEU B 1 284 ? -10.617 2.297 29.391 1 85.94 284 LEU B N 1
ATOM 4600 C CA . LEU B 1 284 ? -10.664 1.011 28.703 1 85.94 284 LEU B CA 1
ATOM 4601 C C . LEU B 1 284 ? -11.391 1.131 27.375 1 85.94 284 LEU B C 1
ATOM 4603 O O . LEU B 1 284 ? -11.062 0.421 26.422 1 85.94 284 LEU B O 1
ATOM 4607 N N . ASP B 1 285 ? -12.297 1.978 27.312 1 87 285 ASP B N 1
ATOM 4608 C CA . ASP B 1 285 ? -13.094 2.107 26.094 1 87 285 ASP B CA 1
ATOM 4609 C C . ASP B 1 285 ? -12.312 2.84 25 1 87 285 ASP B C 1
ATOM 4611 O O . ASP B 1 285 ? -12.711 2.832 23.828 1 87 285 ASP B O 1
ATOM 4615 N N . ALA B 1 286 ? -11.188 3.365 25.406 1 92 286 ALA B N 1
ATOM 4616 C CA . ALA B 1 286 ? -10.32 4.039 24.438 1 92 286 ALA B CA 1
ATOM 4617 C C . ALA B 1 286 ? -9.367 3.053 23.781 1 92 286 ALA B C 1
ATOM 4619 O O . ALA B 1 286 ? -8.664 3.402 22.828 1 92 286 ALA B O 1
ATOM 4620 N N . LEU B 1 287 ? -9.406 1.812 24.328 1 94.75 287 LEU B N 1
ATOM 4621 C CA . LEU B 1 287 ? -8.492 0.79 23.844 1 94.75 287 LEU B CA 1
ATOM 4622 C C . LEU B 1 287 ? -9.258 -0.328 23.141 1 94.75 287 LEU B C 1
ATOM 4624 O O . LEU B 1 287 ? -10.273 -0.801 23.641 1 94.75 287 LEU B O 1
ATOM 4628 N N . THR B 1 288 ? -8.758 -0.659 22.047 1 94 288 THR B N 1
ATOM 4629 C CA . THR B 1 288 ? -9.406 -1.727 21.281 1 94 288 THR B CA 1
ATOM 4630 C C . THR B 1 288 ? -8.375 -2.689 20.719 1 94 288 THR B C 1
ATOM 4632 O O . THR B 1 288 ? -7.43 -2.268 20.047 1 94 288 THR B O 1
ATOM 4635 N N . LEU B 1 289 ? -8.562 -3.998 21.016 1 94.06 289 LEU B N 1
ATOM 4636 C CA . LEU B 1 289 ? -7.75 -5.027 20.375 1 94.06 289 LEU B CA 1
ATOM 4637 C C . LEU B 1 289 ? -8.172 -5.238 18.922 1 94.06 289 LEU B C 1
ATOM 4639 O O . LEU B 1 289 ? -9.359 -5.41 18.641 1 94.06 289 LEU B O 1
ATOM 4643 N N . VAL B 1 290 ? -7.156 -5.184 18.062 1 92.38 290 VAL B N 1
ATOM 4644 C CA . VAL B 1 290 ? -7.512 -5.312 16.656 1 92.38 290 VAL B CA 1
ATOM 4645 C C . VAL B 1 290 ? -6.684 -6.422 16.016 1 92.38 290 VAL B C 1
ATOM 4647 O O . VAL B 1 290 ? -5.656 -6.832 16.562 1 92.38 290 VAL B O 1
ATOM 4650 N N . ARG B 1 291 ? -7.184 -6.895 14.867 1 90.12 291 ARG B N 1
ATOM 4651 C CA . ARG B 1 291 ? -6.469 -7.914 14.102 1 90.12 291 ARG B CA 1
ATOM 4652 C C . ARG B 1 291 ? -5.184 -7.352 13.508 1 90.12 291 ARG B C 1
ATOM 4654 O O . ARG B 1 291 ? -5.168 -6.227 13 1 90.12 291 ARG B O 1
ATOM 4661 N N . PRO B 1 292 ? -4.117 -8.164 13.57 1 92.62 292 PRO B N 1
ATOM 4662 C CA . PRO B 1 292 ? -2.867 -7.719 12.953 1 92.62 292 PRO B CA 1
ATOM 4663 C C . PRO B 1 292 ? -2.959 -7.641 11.43 1 92.62 292 PRO B C 1
ATOM 4665 O O . PRO B 1 292 ? -3.84 -8.266 10.828 1 92.62 292 PRO B O 1
ATOM 4668 N N . SER B 1 293 ? -2.111 -6.836 10.922 1 90.31 293 SER B N 1
ATOM 4669 C CA . SER B 1 293 ? -1.921 -6.73 9.477 1 90.31 293 SER B CA 1
ATOM 4670 C C . SER B 1 293 ? -0.514 -7.16 9.07 1 90.31 293 SER B C 1
ATOM 4672 O O . SER B 1 293 ? 0.349 -7.363 9.93 1 90.31 293 SER B O 1
ATOM 4674 N N . LEU B 1 294 ? -0.286 -7.301 7.781 1 91.62 294 LEU B N 1
ATOM 4675 C CA . LEU B 1 294 ? 1.055 -7.637 7.316 1 91.62 294 LEU B CA 1
ATOM 4676 C C . LEU B 1 294 ? 2.033 -6.504 7.613 1 91.62 294 LEU B C 1
ATOM 4678 O O . LEU B 1 294 ? 3.234 -6.738 7.762 1 91.62 294 LEU B O 1
ATOM 4682 N N . GLU B 1 295 ? 1.524 -5.344 7.641 1 89.19 295 GLU B N 1
ATOM 4683 C CA . GLU B 1 295 ? 2.377 -4.23 8.055 1 89.19 295 GLU B CA 1
ATOM 4684 C C . GLU B 1 295 ? 2.912 -4.438 9.469 1 89.19 295 GLU B C 1
ATOM 4686 O O . GLU B 1 295 ? 4.07 -4.125 9.75 1 89.19 295 GLU B O 1
ATOM 4691 N N . ASP B 1 296 ? 2.088 -4.922 10.328 1 92.62 296 ASP B N 1
ATOM 4692 C CA . ASP B 1 296 ? 2.518 -5.215 11.695 1 92.62 296 ASP B CA 1
ATOM 4693 C C . ASP B 1 296 ? 3.604 -6.285 11.711 1 92.62 296 ASP B C 1
ATOM 4695 O O . ASP B 1 296 ? 4.574 -6.184 12.469 1 92.62 296 ASP B O 1
ATOM 4699 N N . VAL B 1 297 ? 3.357 -7.285 10.867 1 94.25 297 VAL B N 1
ATOM 4700 C CA . VAL B 1 297 ? 4.344 -8.352 10.758 1 94.25 297 VAL B CA 1
ATOM 4701 C C . VAL B 1 297 ? 5.68 -7.777 10.289 1 94.25 297 VAL B C 1
ATOM 4703 O O . VAL B 1 297 ? 6.73 -8.102 10.852 1 94.25 297 VAL B O 1
ATOM 4706 N N . PHE B 1 298 ? 5.57 -6.984 9.32 1 92 298 PHE B N 1
ATOM 4707 C CA . PHE B 1 298 ? 6.766 -6.352 8.766 1 92 298 PHE B CA 1
ATOM 4708 C C . PHE B 1 298 ? 7.508 -5.57 9.836 1 92 298 PHE B C 1
ATOM 4710 O O . PHE B 1 298 ? 8.734 -5.656 9.938 1 92 298 PHE B O 1
ATOM 4717 N N . VAL B 1 299 ? 6.844 -4.816 10.625 1 90 299 VAL B N 1
ATOM 4718 C CA . VAL B 1 299 ? 7.434 -3.982 11.664 1 90 299 VAL B CA 1
ATOM 4719 C C . VAL B 1 299 ? 8.102 -4.863 12.719 1 90 299 VAL B C 1
ATOM 4721 O O . VAL B 1 299 ? 9.188 -4.539 13.203 1 90 299 VAL B O 1
ATOM 4724 N N . THR B 1 300 ? 7.551 -5.953 12.984 1 91.94 300 THR B N 1
ATOM 4725 C CA . THR B 1 300 ? 8.078 -6.809 14.047 1 91.94 300 THR B CA 1
ATOM 4726 C C . THR B 1 300 ? 9.305 -7.578 13.555 1 91.94 300 THR B C 1
ATOM 4728 O O . THR B 1 300 ? 10.195 -7.898 14.344 1 91.94 300 THR B O 1
ATOM 4731 N N . CYS B 1 301 ? 9.273 -7.816 12.305 1 90.69 301 CYS B N 1
ATOM 4732 C CA . CYS B 1 301 ? 10.336 -8.703 11.836 1 90.69 301 CYS B CA 1
ATOM 4733 C C . CYS B 1 301 ? 11.484 -7.906 11.219 1 90.69 301 CYS B C 1
ATOM 4735 O O . CYS B 1 301 ? 12.531 -8.469 10.898 1 90.69 301 CYS B O 1
ATOM 4737 N N . THR B 1 302 ? 11.203 -6.652 10.969 1 81.88 302 THR B N 1
ATOM 4738 C CA . THR B 1 302 ? 12.258 -5.844 10.367 1 81.88 302 THR B CA 1
ATOM 4739 C C . THR B 1 302 ? 12.758 -4.793 11.352 1 81.88 302 THR B C 1
ATOM 4741 O O . THR B 1 302 ? 12.133 -4.547 12.383 1 81.88 302 THR B O 1
ATOM 4744 N N . GLY B 1 303 ? 13.844 -3.971 11.07 1 67.38 303 GLY B N 1
ATOM 4745 C CA . GLY B 1 303 ? 14.328 -2.863 11.883 1 67.38 303 GLY B CA 1
ATOM 4746 C C . GLY B 1 303 ? 15.422 -3.264 12.852 1 67.38 303 GLY B C 1
ATOM 4747 O O . GLY B 1 303 ? 16.062 -2.406 13.461 1 67.38 303 GLY B O 1
ATOM 4748 N N . LYS B 1 304 ? 15.375 -4.547 13.484 1 50.41 304 LYS B N 1
ATOM 4749 C CA . LYS B 1 304 ? 16.422 -4.867 14.453 1 50.41 304 LYS B CA 1
ATOM 4750 C C . LYS B 1 304 ? 17.797 -4.434 13.953 1 50.41 304 LYS B C 1
ATOM 4752 O O . LYS B 1 304 ? 18.641 -4.008 14.734 1 50.41 304 LYS B O 1
ATOM 4757 N N . GLY B 1 305 ? 18.156 -4.539 12.695 1 38.81 305 GLY B N 1
ATOM 4758 C CA . GLY B 1 305 ? 19.484 -4.207 12.25 1 38.81 305 GLY B CA 1
ATOM 4759 C C . GLY B 1 305 ? 19.656 -2.74 11.898 1 38.81 305 GLY B C 1
ATOM 4760 O O . GLY B 1 305 ? 20.734 -2.314 11.484 1 38.81 305 GLY B O 1
ATOM 4761 N N . ARG B 1 306 ? 18.656 -1.976 11.586 1 37.09 306 ARG B N 1
ATOM 4762 C CA . ARG B 1 306 ? 18.859 -0.576 11.219 1 37.09 306 ARG B CA 1
ATOM 4763 C C . ARG B 1 306 ? 19 0.3 12.461 1 37.09 306 ARG B C 1
ATOM 4765 O O . ARG B 1 306 ? 18.859 1.522 12.383 1 37.09 306 ARG B O 1
ATOM 4772 N N . GLN B 1 307 ? 18.828 -0.301 13.625 1 24.34 307 GLN B N 1
ATOM 4773 C CA . GLN B 1 307 ? 19.297 0.564 14.703 1 24.34 307 GLN B CA 1
ATOM 4774 C C . GLN B 1 307 ? 20.703 1.06 14.438 1 24.34 307 GLN B C 1
ATOM 4776 O O . GLN B 1 307 ? 21.578 0.281 14.047 1 24.34 307 GLN B O 1
#

Secondary structure (DSSP, 8-state):
-PPEEEEEEEEEEEETTEEEEEEEEEEEETT-EEEEE--TTSSHHHHHHHHTTSS--SEEEEEETTEEETTTHHHHHTTEEEE-TT----TTSBHHHHHHHHHHHTT--HHHHHHHHHHHHHHTT-GGGTTSBGGGS-HHHHHHHHHHHHTTT--SEEEEESTTTT--HHHHHHHHHHHHHHHHTT-EEEEEES-HHHHTTSSEEEEEETTEEEEEE-HHHHHHTSSEEEEEEE-S-HHHHHHHHHTSTTEEEEEEETTEEEEEEETTSS-HHHHHHHHHT--GGGEEEE---HHHHHHHHS-GGG-/-PPEEEEEEEEEEEETTEEEEEEEEEEEETT-EEEEE--TTSSHHHHHHHHTTSS--SEEEEEETTEEETTTHHHHHTTEEEE-TT----TTSBHHHHHHHHHHHTT--HHHHHHHHHHHHHHTT-GGGTTSBGGGS-HHHHHHHHHHHHTTT--SEEEEESTTTT--HHHHHHHHHHHHHHHHTT-EEEEEES-HHHHTTSSEEEEEETTEEEEEE-HHHHHHTSSEEEEEEE-S-HHHHHHHHHTSTTEEEEEEETTEEEEEEETTSS-HHHHHHHHHT--GGGEEEE---HHHHHHHHSSGGG-

Foldseek 3Di:
DFAWFKFKAQWWADDVPATLAGGDTDTDGWLFEEEEAEDPSLNLQVVLCCQLLVDPTPDIWMGGRNDTPPVCNVVQNLQEFEAADVGPFDQAAFLQVRQLVLCVVNPDDPVLSVVLSVVLCVLLVCVVRRRPGLNPDDLLVSLSSSVSSRCSSPHQEYEEEASDVRHDPVSVVVSVVSVNVSSVVTHYYYYYHHDQVVLLSTQKYFYGGSNYTQDIGHQVVLQVPLQWWKKKFADPDQPVLQVQQVPDPQWLHWDDDPRIIITIGGVVPVDVLVVSCVSPVGDSVRMDTDRDGVVSSCSSRDDPPVD/DFAWFKFWAQWWADDVPATQAGGDTDTDGWLFEEEEAEDPSLNLQVVLCCQLLV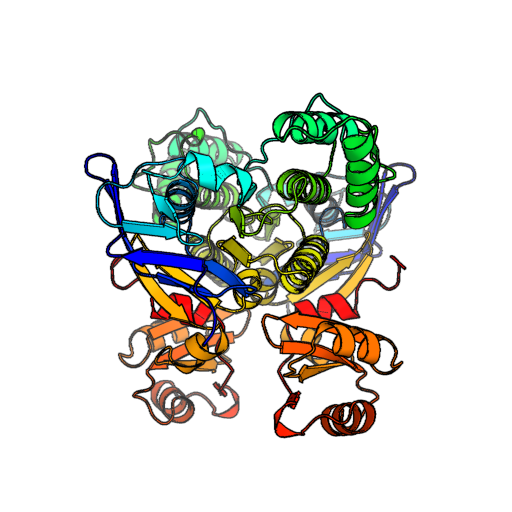DPTPDIWMGGRNDTPPVCNVVQNLQEFEAADVGPFDQAAFLQVRQLVLCVVNPDDPVLSVVLSVVLCVLLVCVVRRRPGLNPDDLLVSLSSSVSSRCSSPHQEYEEEASCVRHDPVSVVVSVVSVNVSSVVTHYYYYYHHDQVVLLSTQKYFYGGSNYTQDIGHQVVLQVPLQWWKKKFADPDQPVLQVQQVPDPQWLHWDDDPRIIITIGGVVPVDVLVVSCVSPVGDSVRMDTDRDGVVSSCSSRDDPPVD

pLDDT: mean 92.83, std 8.45, range [24.17, 98.69]

Radius of gyration: 25.39 Å; Cα contacts (8 Å, |Δi|>4): 1206; chains: 2; bounding box: 62×71×72 Å

Solvent-accessible surface area (backbone atoms only — not comparable to full-atom values): 32143 Å² total; per-residue (Å²): 129,84,52,68,36,36,40,35,44,49,24,22,31,61,60,85,89,43,60,44,30,48,56,36,65,51,74,38,49,62,45,34,40,35,24,41,33,35,50,86,84,15,28,61,68,61,50,51,32,37,75,66,52,78,34,80,63,67,41,59,41,40,36,46,74,87,34,46,58,70,84,36,33,74,69,45,54,73,37,42,20,64,36,54,66,82,53,93,67,55,44,89,31,26,43,47,52,45,44,50,52,51,34,50,75,72,63,49,48,71,70,52,36,55,54,51,52,52,49,41,25,56,75,56,69,34,61,94,41,33,80,38,42,44,59,76,48,54,56,53,53,44,40,38,52,42,50,42,52,29,42,66,79,64,29,53,34,36,39,30,36,38,69,55,72,76,42,37,59,67,54,42,52,54,51,50,51,51,49,52,51,44,23,73,74,54,22,19,34,42,35,32,37,58,47,56,75,62,51,47,37,21,48,28,33,32,39,35,51,74,14,28,69,67,50,71,40,31,52,66,56,41,38,72,65,46,58,51,41,37,36,37,36,55,55,95,52,56,69,62,48,44,58,57,44,59,68,35,88,56,33,77,47,65,44,76,40,39,66,30,34,42,30,32,28,34,52,86,48,86,50,57,63,63,51,50,23,65,75,65,72,42,61,68,87,36,45,43,82,48,84,67,44,61,63,54,31,45,58,65,67,42,64,82,77,75,105,130,84,52,69,34,35,40,33,44,48,25,21,31,62,58,85,89,44,60,43,30,46,54,36,65,52,76,38,49,61,45,34,41,35,24,40,32,34,50,83,84,15,28,62,68,61,50,51,32,36,75,68,52,77,35,80,64,68,40,59,42,41,34,46,74,87,34,44,57,70,84,38,34,73,69,44,53,73,38,44,17,66,33,54,65,82,53,92,69,54,43,90,30,25,43,48,53,45,45,49,52,52,35,51,73,73,63,49,49,72,69,54,36,56,53,50,51,52,51,43,25,56,75,57,70,33,59,95,42,33,81,37,44,44,57,75,46,53,57,53,54,44,40,39,50,42,50,41,54,29,42,67,78,64,31,53,34,36,40,31,36,38,68,56,73,76,41,37,58,68,52,41,51,55,50,51,51,52,51,53,51,43,23,73,74,54,23,19,34,41,36,32,38,59,47,54,75,61,49,46,37,20,48,28,33,32,40,32,51,72,14,28,68,68,50,70,41,31,52,66,56,42,38,72,66,46,57,51,41,37,35,37,35,55,55,95,52,56,68,65,49,44,57,57,45,59,69,36,87,56,34,78,47,65,44,73,39,41,67,29,34,42,30,33,28,34,54,87,48,86,50,57,62,64,52,50,22,66,76,64,71,44,62,67,89,36,45,41,82,48,83,68,44,62,61,55,31,48,58,65,66,43,64,82,79,75,107

Sequence (614 aa):
MSETVIKTTQLCRDFGSLKAIQNLDFEVEKGQIYGFLGPNGCGKTTAIRMLTGLLLPTAGDIEILGLQLPRDAEKLRLKIGYMTQKFSLYDDLTVKENLKFIAKIYGLSRREQTARIQELLNTYGLEQKADQLAGSMSGGQKQRLGLAAATMHKPELLFLDEPTSAVDPENRRDFWEKLFDLCEQGTTILVSTHYMDEAERCHKLAILEAGVKRVDGSPEQLMQNMGAQVVEVESTSLRRLKQELLALPEVISAAQLGSRLRVLVKTSCHDPIAFLSQKQSLALDALTLVRPSLEDVFVTCTGKGRQMSETVIKTTQLCRDFGSLKAIQNLDFEVEKGQIYGFLGPNGCGKTTAIRMLTGLLLPTAGDIEI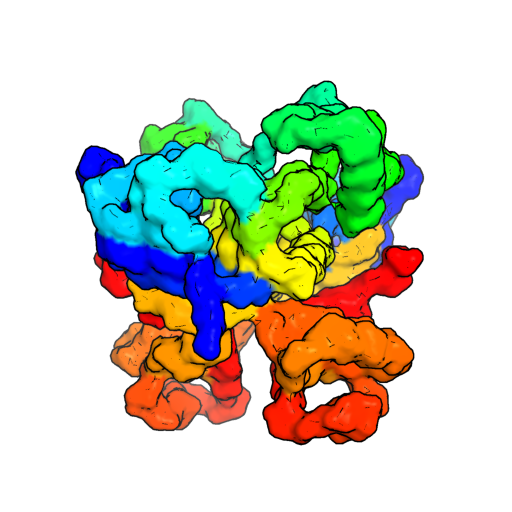LGLQLPRDAEKLRLKIGYMTQKFSLYDDLTVKENLKFIAKIYGLSRREQTARIQELLNTYGLEQKADQLAGSMSGGQKQRLGLAAATMHKPELLFLDEPTSAVDPENRRDFWEKLFDLCEQGTTILVSTHYMDEAERCHKLAILEAGVKRVDGSPEQLMQNMGAQVVEVESTSLRRLKQELLALPEVISAAQLGSRLRVLVKTSCHDPIAFLSQKQSLALDALTLVRPSLEDVFVTCTGKGRQ

InterPro domains:
  IPR003439 ABC transporter-like, ATP-binding domain [PF00005] (22-165)
  IPR003439 ABC transporter-like, ATP-binding domain [PS50893] (6-235)
  IPR003593 AAA+ ATPase domain [SM00382] (30-211)
  IPR017871 ABC transporter-like, conserved site [PS00211] (137-151)
  IPR027417 P-loop containing nucleoside triphosphate hydrolase [G3DSA:3.40.50.300] (1-241)
  IPR027417 P-loop containing nucleoside triphosphate hydrolase [SSF52540] (4-227)

Organism: Shewanella halifaxensis (strain HAW-EB4) (NCBI:txid458817)